Protein AF-F4H587-F1 (afdb_monomer_lite)

Structure (mmCIF, N/CA/C/O backbone):
data_AF-F4H587-F1
#
_entry.id   AF-F4H587-F1
#
loop_
_atom_site.group_PDB
_atom_site.id
_atom_site.type_symbol
_atom_site.label_atom_id
_atom_site.label_alt_id
_atom_site.label_comp_id
_atom_site.label_asym_id
_atom_site.label_entity_id
_atom_site.label_seq_id
_atom_site.pdbx_PDB_ins_code
_atom_site.Cartn_x
_atom_site.Cartn_y
_atom_site.Cartn_z
_atom_site.occupancy
_atom_site.B_iso_or_equiv
_atom_site.auth_seq_id
_atom_site.auth_comp_id
_atom_site.auth_asym_id
_atom_site.auth_atom_id
_atom_site.pdbx_PDB_model_num
ATOM 1 N N . MET A 1 1 ? -16.616 -13.654 -1.691 1.00 42.59 1 MET A N 1
ATOM 2 C CA . MET A 1 1 ? -16.900 -14.836 -0.842 1.00 42.59 1 MET A CA 1
ATOM 3 C C . MET A 1 1 ? -16.677 -14.409 0.599 1.00 42.59 1 MET A C 1
ATOM 5 O O . MET A 1 1 ? -15.611 -13.871 0.856 1.00 42.59 1 MET A O 1
ATOM 9 N N . ASN A 1 2 ? -17.643 -14.582 1.509 1.00 46.12 2 ASN A N 1
ATOM 10 C CA . ASN A 1 2 ? -17.369 -14.341 2.932 1.00 46.12 2 ASN A CA 1
ATOM 11 C C . ASN A 1 2 ? -16.302 -15.344 3.389 1.00 46.12 2 ASN A C 1
ATOM 13 O O . ASN A 1 2 ? -16.486 -16.541 3.136 1.00 46.12 2 ASN A O 1
ATOM 17 N N . PRO A 1 3 ? -15.197 -14.903 4.011 1.00 62.31 3 PRO A N 1
ATOM 18 C CA . PRO A 1 3 ? -14.202 -15.834 4.508 1.00 62.31 3 PRO A CA 1
ATOM 19 C C . PRO A 1 3 ? -14.857 -16.734 5.562 1.00 62.31 3 PRO A C 1
ATOM 21 O O . PRO A 1 3 ? -15.518 -16.266 6.486 1.00 62.31 3 PRO A O 1
ATOM 24 N N . LEU A 1 4 ? -14.690 -18.051 5.409 1.00 78.56 4 LEU A N 1
ATOM 25 C CA . LEU A 1 4 ? -15.155 -19.045 6.387 1.00 78.56 4 LEU A CA 1
ATOM 26 C C . LEU A 1 4 ? -14.469 -18.864 7.757 1.00 78.56 4 LEU A C 1
ATOM 28 O O . LEU A 1 4 ? -14.958 -19.359 8.772 1.00 78.56 4 LEU A O 1
ATOM 32 N N . TRP A 1 5 ? -13.358 -18.127 7.791 1.00 89.62 5 TRP A N 1
ATOM 33 C CA . TRP A 1 5 ? -12.489 -17.920 8.943 1.00 89.62 5 TRP A CA 1
ATOM 34 C C . TRP A 1 5 ? -12.512 -16.453 9.388 1.00 89.62 5 TRP A C 1
ATOM 36 O O . TRP A 1 5 ? -12.373 -15.551 8.566 1.00 89.62 5 TRP A O 1
ATOM 46 N N . HIS A 1 6 ? -12.696 -16.218 10.685 1.00 91.88 6 HIS A N 1
ATOM 47 C CA . HIS A 1 6 ? -12.715 -14.899 11.320 1.00 91.88 6 HIS A CA 1
ATOM 48 C C . HIS A 1 6 ? -12.210 -14.992 12.768 1.00 91.88 6 HIS A C 1
ATOM 50 O O . HIS A 1 6 ? -12.066 -16.080 13.334 1.00 91.88 6 HIS A O 1
ATOM 56 N N . LEU A 1 7 ? -11.939 -13.844 13.392 1.00 92.81 7 LEU A N 1
ATOM 57 C CA . LEU A 1 7 ? -11.528 -13.809 14.796 1.00 92.81 7 LEU A CA 1
ATOM 58 C C . LEU A 1 7 ? -12.559 -14.514 15.685 1.00 92.81 7 LEU A C 1
ATOM 60 O O . LEU A 1 7 ? -13.765 -14.321 15.553 1.00 92.81 7 LEU A O 1
ATOM 64 N N . GLY A 1 8 ? -12.063 -15.353 16.591 1.00 92.62 8 GLY A N 1
ATOM 65 C CA . GLY A 1 8 ? -12.893 -16.147 17.493 1.00 92.62 8 GLY A CA 1
ATOM 66 C C . GLY A 1 8 ? -13.300 -17.522 16.962 1.00 92.62 8 GLY A C 1
ATOM 67 O O . GLY A 1 8 ? -13.706 -18.348 17.778 1.00 92.62 8 GLY A O 1
ATOM 68 N N . ASN A 1 9 ? -13.143 -17.811 15.661 1.00 94.00 9 ASN A N 1
ATOM 69 C CA . ASN A 1 9 ? -13.372 -19.156 15.110 1.00 94.00 9 ASN A CA 1
ATOM 70 C C . ASN A 1 9 ? -12.087 -19.899 14.699 1.00 94.00 9 ASN A C 1
ATOM 72 O O . ASN A 1 9 ? -12.119 -21.112 14.500 1.00 94.00 9 ASN A O 1
ATOM 76 N N . THR A 1 10 ? -10.961 -19.191 14.612 1.00 96.56 10 THR A N 1
ATOM 77 C CA . THR A 1 10 ? -9.630 -19.754 14.378 1.00 96.56 10 THR A CA 1
ATOM 78 C C . THR A 1 10 ? -8.557 -18.891 15.044 1.00 96.56 10 THR A C 1
ATOM 80 O O . THR A 1 10 ? -8.750 -17.692 15.254 1.00 96.56 10 THR A O 1
ATOM 83 N N . THR A 1 11 ? -7.419 -19.505 15.361 1.00 97.00 11 THR A N 1
ATOM 84 C CA . THR A 1 11 ? -6.176 -18.824 15.761 1.00 97.00 11 THR A CA 1
ATOM 85 C C . THR A 1 11 ? -5.073 -18.988 14.714 1.00 97.00 11 THR A C 1
ATOM 87 O O . THR A 1 11 ? -3.959 -18.514 14.914 1.00 97.00 11 THR A O 1
ATOM 90 N N . ASP A 1 12 ? -5.353 -19.682 13.607 1.00 96.56 12 ASP A N 1
ATOM 91 C CA . ASP A 1 12 ? -4.398 -19.854 12.517 1.00 96.56 12 ASP A CA 1
ATOM 92 C C . ASP A 1 12 ? -4.386 -18.605 11.628 1.00 96.56 12 ASP A C 1
ATOM 94 O O . ASP A 1 12 ? -5.312 -18.346 10.854 1.00 96.56 12 ASP A O 1
ATOM 98 N N . VAL A 1 13 ? -3.302 -17.837 11.728 1.00 96.81 13 VAL A N 1
ATOM 99 C CA . VAL A 1 13 ? -3.088 -16.602 10.963 1.00 96.81 13 VAL A CA 1
ATOM 100 C C . VAL A 1 13 ? -3.082 -16.832 9.453 1.00 96.81 13 VAL A C 1
ATOM 102 O O . VAL A 1 13 ? -3.475 -15.938 8.707 1.00 96.81 13 VAL A O 1
ATOM 105 N N . ARG A 1 14 ? -2.710 -18.032 8.989 1.00 93.81 14 ARG A N 1
ATOM 106 C CA . ARG A 1 14 ? -2.701 -18.382 7.560 1.00 93.81 14 ARG A CA 1
ATOM 107 C C . ARG A 1 14 ? -4.100 -18.675 7.026 1.00 93.81 14 ARG A C 1
ATOM 109 O O . ARG A 1 14 ? -4.315 -18.594 5.822 1.00 93.81 14 ARG A O 1
ATOM 116 N N . LEU A 1 15 ? -5.058 -18.992 7.899 1.00 94.69 15 LEU A N 1
ATOM 117 C CA . LEU A 1 15 ? -6.472 -19.072 7.525 1.00 94.69 15 LEU A CA 1
ATOM 118 C C . LEU A 1 15 ? -7.125 -17.685 7.471 1.00 94.69 15 LEU A C 1
ATOM 120 O O . LEU A 1 15 ? -8.047 -17.483 6.682 1.00 94.69 15 LEU A O 1
ATOM 124 N N . LEU A 1 16 ? -6.645 -16.737 8.285 1.00 93.31 16 LEU A N 1
ATOM 125 C CA . LEU A 1 16 ? -7.128 -15.351 8.313 1.00 93.31 16 LEU A CA 1
ATOM 126 C C . LEU A 1 16 ? -6.555 -14.496 7.170 1.00 93.31 16 LEU A C 1
ATOM 128 O O . LEU A 1 16 ? -7.276 -13.665 6.616 1.00 93.31 16 LEU A O 1
ATOM 132 N N . ILE A 1 17 ? -5.281 -14.715 6.824 1.00 95.00 17 ILE A N 1
ATOM 133 C CA . ILE A 1 17 ? -4.558 -14.098 5.703 1.00 95.00 17 ILE A CA 1
ATOM 134 C C . ILE A 1 17 ? -3.921 -15.224 4.867 1.00 95.00 17 ILE A C 1
ATOM 136 O O . ILE A 1 17 ? -2.787 -15.642 5.145 1.00 95.00 17 ILE A O 1
ATOM 140 N N . PRO A 1 18 ? -4.645 -15.754 3.864 1.00 92.94 18 PRO A N 1
ATOM 141 C CA . PRO A 1 18 ? -4.151 -16.834 3.017 1.00 92.94 18 PRO A CA 1
ATOM 142 C C . PRO A 1 18 ? -2.891 -16.446 2.242 1.00 92.94 18 PRO A C 1
ATOM 144 O O . PRO A 1 18 ? -2.810 -15.357 1.683 1.00 92.94 18 PRO A O 1
ATOM 147 N N . GLY A 1 19 ? -1.925 -17.363 2.179 1.00 91.06 19 GLY A N 1
ATOM 148 C CA . GLY A 1 19 ? -0.694 -17.191 1.406 1.00 91.06 19 GLY A CA 1
ATOM 149 C C . GLY A 1 19 ? 0.520 -17.854 2.055 1.00 91.06 19 GLY A C 1
ATOM 150 O O . GLY A 1 19 ? 0.505 -18.193 3.242 1.00 91.06 19 GLY A O 1
ATOM 151 N N . LYS A 1 20 ? 1.576 -18.042 1.258 1.00 95.00 20 LYS A N 1
ATOM 152 C CA . LYS A 1 20 ? 2.877 -18.575 1.691 1.00 95.00 20 LYS A CA 1
ATOM 153 C C . LYS A 1 20 ? 3.987 -17.627 1.229 1.00 95.00 20 LYS A C 1
ATOM 155 O O . LYS A 1 20 ? 4.480 -17.803 0.115 1.00 95.00 20 LYS A O 1
ATOM 160 N N . PRO A 1 21 ? 4.356 -16.619 2.040 1.00 94.69 21 PRO A N 1
ATOM 161 C CA . PRO A 1 21 ? 5.431 -15.685 1.705 1.00 94.69 21 PRO A CA 1
ATOM 162 C C . PRO A 1 21 ? 6.726 -16.378 1.271 1.00 94.69 21 PRO A C 1
ATOM 164 O O . PRO A 1 21 ? 7.395 -15.916 0.359 1.00 94.69 21 PRO A O 1
ATOM 167 N N . GLU A 1 22 ? 7.066 -17.499 1.905 1.00 94.44 22 GLU A N 1
ATOM 168 C CA . GLU A 1 22 ? 8.229 -18.316 1.567 1.00 94.44 22 GLU A CA 1
ATOM 169 C C . GLU A 1 22 ? 8.195 -18.829 0.122 1.00 94.44 22 GLU A C 1
ATOM 171 O O . GLU A 1 22 ? 9.164 -18.642 -0.596 1.00 94.44 22 GLU A O 1
ATOM 176 N N . ALA A 1 23 ? 7.058 -19.353 -0.341 1.00 89.62 23 ALA A N 1
ATOM 177 C CA . ALA A 1 23 ? 6.940 -19.888 -1.695 1.00 89.62 23 ALA A CA 1
ATOM 178 C C . ALA A 1 23 ? 7.080 -18.788 -2.758 1.00 89.62 23 ALA A C 1
ATOM 180 O O . ALA A 1 23 ? 7.721 -18.995 -3.776 1.00 89.62 23 ALA A O 1
ATOM 181 N N . LEU A 1 24 ? 6.535 -17.596 -2.493 1.00 85.12 24 LEU A N 1
ATOM 182 C CA . LEU A 1 24 ? 6.682 -16.450 -3.396 1.00 85.12 24 LEU A CA 1
ATOM 183 C C . LEU A 1 24 ? 8.133 -15.959 -3.483 1.00 85.12 24 LEU A C 1
ATOM 185 O O . LEU A 1 24 ? 8.557 -15.488 -4.534 1.00 85.12 24 LEU A O 1
ATOM 189 N N . ARG A 1 25 ? 8.889 -16.044 -2.381 1.00 93.19 25 ARG A N 1
ATOM 190 C CA . ARG A 1 25 ? 10.320 -15.712 -2.384 1.00 93.19 25 ARG A CA 1
ATOM 191 C C . ARG A 1 25 ? 11.133 -16.771 -3.120 1.00 93.19 25 ARG A C 1
ATOM 193 O O . ARG A 1 25 ? 11.995 -16.389 -3.898 1.00 93.19 25 ARG A O 1
ATOM 200 N N . ASP A 1 26 ? 10.815 -18.050 -2.931 1.00 86.44 26 ASP A N 1
ATOM 201 C CA . ASP A 1 26 ? 11.443 -19.144 -3.679 1.00 86.44 26 ASP A CA 1
ATOM 202 C C . ASP A 1 26 ? 11.216 -18.961 -5.196 1.00 86.44 26 ASP A C 1
ATOM 204 O O . ASP A 1 26 ? 12.170 -18.991 -5.973 1.00 86.44 26 ASP A O 1
ATOM 208 N N . ASP A 1 27 ? 9.980 -18.655 -5.615 1.00 83.50 27 ASP A N 1
ATOM 209 C CA . ASP A 1 27 ? 9.649 -18.368 -7.019 1.00 83.50 27 ASP A CA 1
ATOM 210 C C . ASP A 1 27 ? 10.411 -17.134 -7.555 1.00 83.50 27 ASP A C 1
ATOM 212 O O . ASP A 1 27 ? 10.866 -17.114 -8.703 1.00 83.50 27 ASP A O 1
ATOM 216 N N . ALA A 1 28 ? 10.575 -16.093 -6.731 1.00 87.44 28 ALA A N 1
ATOM 217 C CA . ALA A 1 28 ? 11.354 -14.907 -7.087 1.00 87.44 28 ALA A CA 1
ATOM 218 C C . ALA A 1 28 ? 12.853 -15.211 -7.254 1.00 87.44 28 ALA A C 1
ATOM 220 O O . ALA A 1 28 ? 13.493 -14.705 -8.178 1.00 87.44 28 ALA A O 1
ATOM 221 N N . ASP A 1 29 ? 13.417 -16.046 -6.383 1.00 91.00 29 ASP A N 1
ATOM 222 C CA . ASP A 1 29 ? 14.818 -16.461 -6.457 1.00 91.00 29 ASP A CA 1
ATOM 223 C C . ASP A 1 29 ? 15.085 -17.301 -7.718 1.00 91.00 29 ASP A C 1
ATOM 225 O O . ASP A 1 29 ? 16.113 -17.120 -8.380 1.00 91.00 29 ASP A O 1
ATOM 229 N N . ASP A 1 30 ? 14.136 -18.154 -8.113 1.00 85.31 30 ASP A N 1
ATOM 230 C CA . ASP A 1 30 ? 14.204 -18.921 -9.360 1.00 85.31 30 ASP A CA 1
ATOM 231 C C . ASP A 1 30 ? 14.204 -18.014 -10.605 1.00 85.31 30 ASP A C 1
ATOM 233 O O . ASP A 1 30 ? 14.972 -18.248 -11.553 1.00 85.31 30 ASP A O 1
ATOM 237 N N . LEU A 1 31 ? 13.387 -16.954 -10.597 1.00 84.06 31 LEU A N 1
ATOM 238 C CA . LEU A 1 31 ? 13.343 -15.943 -11.658 1.00 84.06 31 LEU A CA 1
ATOM 239 C C . LEU A 1 31 ? 14.654 -15.159 -11.766 1.00 84.06 31 LEU A C 1
ATOM 241 O O . LEU A 1 31 ? 15.191 -15.007 -12.868 1.00 84.06 31 LEU A O 1
ATOM 245 N N . ASP A 1 32 ? 15.215 -14.716 -10.643 1.00 93.12 32 ASP A N 1
ATOM 246 C CA . ASP A 1 32 ? 16.506 -14.027 -10.636 1.00 93.12 32 ASP A CA 1
ATOM 247 C C . ASP A 1 32 ? 17.639 -14.938 -11.104 1.00 93.12 32 ASP A C 1
ATOM 249 O O . ASP A 1 32 ? 18.479 -14.533 -11.913 1.00 93.12 32 ASP A O 1
ATOM 253 N N . ALA A 1 33 ? 17.646 -16.197 -10.664 1.00 88.81 33 ALA A N 1
ATOM 254 C CA . ALA A 1 33 ? 18.617 -17.175 -11.133 1.00 88.81 33 ALA A CA 1
ATOM 255 C C . ALA A 1 33 ? 18.509 -17.383 -12.654 1.00 88.81 33 ALA A C 1
ATOM 257 O O . ALA A 1 33 ? 19.526 -17.551 -13.333 1.00 88.81 33 ALA A O 1
ATOM 258 N N . ALA A 1 34 ? 17.295 -17.355 -13.212 1.00 83.69 34 ALA A N 1
ATOM 259 C CA . ALA A 1 34 ? 17.084 -17.401 -14.654 1.00 83.69 34 ALA A CA 1
ATOM 260 C C . ALA A 1 34 ? 17.586 -16.131 -15.361 1.00 83.69 34 ALA A C 1
ATOM 262 O O . ALA A 1 34 ? 18.269 -16.248 -16.381 1.00 83.69 34 ALA A O 1
ATOM 263 N N . ALA A 1 35 ? 17.332 -14.945 -14.803 1.00 88.81 35 ALA A N 1
ATOM 264 C CA . ALA A 1 35 ? 17.837 -13.677 -15.329 1.00 88.81 35 ALA A CA 1
ATOM 265 C C . ALA A 1 35 ? 19.376 -13.639 -15.361 1.00 88.81 35 ALA A C 1
ATOM 267 O O . ALA A 1 35 ? 19.969 -13.269 -16.372 1.00 88.81 35 ALA A O 1
ATOM 268 N N . VAL A 1 36 ? 20.038 -14.108 -14.297 1.00 93.50 36 VAL A N 1
ATOM 269 C CA . VAL A 1 36 ? 21.508 -14.210 -14.230 1.00 93.50 36 VAL A CA 1
ATOM 270 C C . VAL A 1 36 ? 22.058 -15.147 -15.307 1.00 93.50 36 VAL A C 1
ATOM 272 O O . VAL A 1 36 ? 23.073 -14.838 -15.931 1.00 93.50 36 VAL A O 1
ATOM 275 N N . ARG A 1 37 ? 21.393 -16.281 -15.569 1.00 90.50 37 ARG A N 1
ATOM 276 C CA . ARG A 1 37 ? 21.800 -17.195 -16.651 1.00 90.50 37 ARG A CA 1
ATOM 277 C C . ARG A 1 37 ? 21.669 -16.543 -18.030 1.00 90.50 37 ARG A C 1
ATOM 279 O O . ARG A 1 37 ? 22.558 -16.726 -18.857 1.00 90.50 37 ARG A O 1
ATOM 286 N N . LEU A 1 38 ? 20.601 -15.784 -18.275 1.00 85.25 38 LEU A N 1
ATOM 287 C CA . LEU A 1 38 ? 20.398 -15.063 -19.539 1.00 85.25 38 LEU A CA 1
ATOM 288 C C . LEU A 1 38 ? 21.455 -13.975 -19.762 1.00 85.25 38 LEU A C 1
ATOM 290 O O . LEU A 1 38 ? 21.980 -13.845 -20.871 1.00 85.25 38 LEU A O 1
ATOM 294 N N . ASP A 1 39 ? 21.821 -13.245 -18.712 1.00 89.44 39 ASP A N 1
ATOM 295 C CA . ASP A 1 39 ? 22.909 -12.269 -18.768 1.00 89.44 39 ASP A CA 1
ATOM 296 C C . ASP A 1 39 ? 24.252 -12.938 -19.063 1.00 89.44 39 ASP A C 1
ATOM 298 O O . ASP A 1 39 ? 24.998 -12.458 -19.914 1.00 89.44 39 ASP A O 1
ATOM 302 N N . ALA A 1 40 ? 24.545 -14.071 -18.415 1.00 88.12 40 ALA A N 1
ATOM 303 C CA . ALA A 1 40 ? 25.776 -14.819 -18.654 1.00 88.12 40 ALA A CA 1
ATOM 304 C C . ALA A 1 40 ? 25.874 -15.312 -20.107 1.00 88.12 40 ALA A C 1
ATOM 306 O O . ALA A 1 40 ? 26.918 -15.152 -20.731 1.00 88.12 40 ALA A O 1
ATOM 307 N N . VAL A 1 41 ? 24.780 -15.839 -20.672 1.00 86.44 41 VAL A N 1
ATOM 308 C CA . VAL A 1 41 ? 24.711 -16.211 -22.099 1.00 86.44 41 VAL A CA 1
ATOM 309 C C . VAL A 1 41 ? 24.917 -14.987 -22.993 1.00 86.44 41 VAL A C 1
ATOM 311 O O . VAL A 1 41 ? 25.616 -15.067 -24.001 1.00 86.44 41 VAL A O 1
ATOM 314 N N . SER A 1 42 ? 24.344 -13.841 -22.620 1.00 86.81 42 SER A N 1
ATOM 315 C CA . SER A 1 42 ? 24.489 -12.599 -23.384 1.00 86.81 42 SER A CA 1
ATOM 316 C C . SER A 1 42 ? 25.925 -12.067 -23.364 1.00 86.81 42 SER A C 1
ATOM 318 O O . SER A 1 42 ? 26.415 -11.571 -24.378 1.00 86.81 42 SER A O 1
ATOM 320 N N . GLU A 1 43 ? 26.605 -12.167 -22.223 1.00 88.88 43 GLU A N 1
ATOM 321 C CA . GLU A 1 43 ? 28.012 -11.791 -22.057 1.00 88.88 43 GLU A CA 1
ATOM 322 C C . GLU A 1 43 ? 28.949 -12.734 -22.812 1.00 88.88 43 GLU A C 1
ATOM 324 O O . GLU A 1 43 ? 29.844 -12.279 -23.530 1.00 88.88 43 GLU A O 1
ATOM 329 N N . ASP A 1 44 ? 28.720 -14.041 -22.703 1.00 86.88 44 ASP A N 1
ATOM 330 C CA . ASP A 1 44 ? 29.507 -15.054 -23.405 1.00 86.88 44 ASP A CA 1
ATOM 331 C C . ASP A 1 44 ? 29.378 -14.893 -24.922 1.00 86.88 44 ASP A C 1
ATOM 333 O O . ASP A 1 44 ? 30.375 -14.794 -25.630 1.00 86.88 44 ASP A O 1
ATOM 337 N N . ALA A 1 45 ? 28.161 -14.715 -25.440 1.00 85.31 45 ALA A N 1
ATOM 338 C CA . ALA A 1 45 ? 27.964 -14.466 -26.865 1.00 85.31 45 ALA A CA 1
ATOM 339 C C . ALA A 1 45 ? 28.607 -13.142 -27.329 1.00 85.31 45 ALA A C 1
ATOM 341 O O . ALA A 1 45 ? 29.086 -13.057 -28.466 1.00 85.31 45 ALA A O 1
ATOM 342 N N . ARG A 1 46 ? 28.676 -12.123 -26.460 1.00 86.19 46 ARG A N 1
ATOM 343 C CA . ARG A 1 46 ? 29.347 -10.847 -26.754 1.00 86.19 46 ARG A CA 1
ATOM 344 C C . ARG A 1 46 ? 30.867 -10.987 -26.829 1.00 86.19 46 ARG A C 1
ATOM 346 O O . ARG A 1 46 ? 31.472 -10.423 -27.739 1.00 86.19 46 ARG A O 1
ATOM 353 N N . THR A 1 47 ? 31.467 -11.729 -25.903 1.00 87.00 47 THR A N 1
ATOM 354 C CA . THR A 1 47 ? 32.929 -11.822 -25.728 1.00 87.00 47 THR A CA 1
ATOM 355 C C . THR A 1 47 ? 33.560 -13.007 -26.467 1.00 87.00 47 THR A C 1
ATOM 357 O O . THR A 1 47 ? 34.649 -12.885 -27.025 1.00 87.00 47 THR A O 1
ATOM 360 N N . GLY A 1 48 ? 32.862 -14.139 -26.561 1.00 76.75 48 GLY A N 1
ATOM 361 C CA . GLY A 1 48 ? 33.360 -15.414 -27.090 1.00 76.75 48 GLY A CA 1
ATOM 362 C C . GLY A 1 48 ? 33.580 -15.469 -28.605 1.00 76.75 48 GLY A C 1
ATOM 363 O O . GLY A 1 48 ? 34.067 -16.470 -29.123 1.00 76.75 48 GLY A O 1
ATOM 364 N N . THR A 1 49 ? 33.254 -14.407 -29.344 1.00 63.84 49 THR A N 1
ATOM 365 C CA . THR A 1 49 ? 33.366 -14.364 -30.815 1.00 63.84 49 THR A CA 1
ATOM 366 C C . THR A 1 49 ? 34.479 -13.455 -31.333 1.00 63.84 49 THR A C 1
ATOM 368 O O . THR A 1 49 ? 34.648 -13.316 -32.547 1.00 63.84 49 THR A O 1
ATOM 371 N N . GLU A 1 50 ? 35.317 -12.899 -30.453 1.00 71.69 50 GLU A N 1
ATOM 372 C CA . GLU A 1 50 ? 36.547 -12.219 -30.863 1.00 71.69 50 GLU A CA 1
ATOM 373 C C . GLU A 1 50 ? 37.584 -13.230 -31.372 1.00 71.69 50 GLU A C 1
ATOM 375 O O . GLU A 1 50 ? 38.539 -13.589 -30.693 1.00 71.69 50 GLU A O 1
ATOM 380 N N . THR A 1 51 ? 37.405 -13.700 -32.607 1.00 77.00 51 THR A N 1
ATOM 381 C CA . THR A 1 51 ? 38.411 -14.499 -33.311 1.00 77.00 51 THR A CA 1
ATOM 382 C C . THR A 1 51 ? 39.236 -13.542 -34.176 1.00 77.00 51 THR A C 1
ATOM 384 O O . THR A 1 51 ? 38.724 -13.054 -35.188 1.00 77.00 51 THR A O 1
ATOM 387 N N . PRO A 1 52 ? 40.499 -13.221 -33.825 1.00 81.31 52 PRO A N 1
ATOM 388 C CA . PRO A 1 52 ? 41.277 -12.196 -34.533 1.00 81.31 52 PRO A CA 1
ATOM 389 C C . PRO A 1 52 ? 41.519 -12.518 -36.015 1.00 81.31 52 PRO A C 1
ATOM 391 O O . PRO A 1 52 ? 41.783 -11.623 -36.810 1.00 81.31 52 PRO A O 1
ATOM 394 N N . SER A 1 53 ? 41.419 -13.795 -36.394 1.00 87.94 53 SER A N 1
ATOM 395 C CA . SER A 1 53 ? 41.594 -14.273 -37.766 1.00 87.94 53 SER A CA 1
ATOM 396 C C . SER A 1 53 ? 40.335 -14.186 -38.634 1.00 87.94 53 SER A C 1
ATOM 398 O O . SER A 1 53 ? 40.446 -14.311 -39.853 1.00 87.94 53 SER A O 1
ATOM 400 N N . TRP A 1 54 ? 39.147 -13.970 -38.054 1.00 87.56 54 TRP A N 1
ATOM 401 C CA . TRP A 1 54 ? 37.901 -13.875 -38.816 1.00 87.56 54 TRP A CA 1
ATOM 402 C C . TRP A 1 54 ? 37.574 -12.413 -39.123 1.00 87.56 54 TRP A C 1
ATOM 404 O O . TRP A 1 54 ? 37.055 -11.708 -38.269 1.00 87.56 54 TRP A O 1
ATOM 414 N N . GLY A 1 55 ? 37.906 -11.937 -40.324 1.00 91.19 55 GLY A N 1
ATOM 415 C CA . GLY A 1 55 ? 37.639 -10.564 -40.773 1.00 91.19 55 GLY A CA 1
ATOM 416 C C . GLY A 1 55 ? 36.765 -10.484 -42.027 1.00 91.19 55 GLY A C 1
ATOM 417 O O . GLY A 1 55 ? 36.446 -11.499 -42.647 1.00 91.19 55 GLY A O 1
ATOM 418 N N . GLY A 1 56 ? 36.423 -9.258 -42.429 1.00 93.56 56 GLY A N 1
ATOM 419 C CA . GLY A 1 56 ? 35.676 -8.959 -43.655 1.00 93.56 56 GLY A CA 1
ATOM 420 C C . GLY A 1 56 ? 34.158 -8.901 -43.467 1.00 93.56 56 GLY A C 1
ATOM 421 O O . GLY A 1 56 ? 33.643 -9.059 -42.366 1.00 93.56 56 GLY A O 1
ATOM 422 N N . TRP A 1 57 ? 33.434 -8.711 -44.575 1.00 92.56 57 TRP A N 1
ATOM 423 C CA . TRP A 1 57 ? 31.994 -8.405 -44.587 1.00 92.56 57 TRP A CA 1
ATOM 424 C C . TRP A 1 57 ? 31.118 -9.380 -43.781 1.00 92.56 57 TRP A C 1
ATOM 426 O O . TRP A 1 57 ? 30.157 -8.961 -43.145 1.00 92.56 57 TRP A O 1
ATOM 436 N N . ALA A 1 58 ? 31.447 -10.676 -43.773 1.00 86.75 58 ALA A N 1
ATOM 437 C CA . ALA A 1 58 ? 30.693 -11.668 -43.007 1.00 86.75 58 ALA A CA 1
ATOM 438 C C . ALA A 1 58 ? 30.820 -11.463 -41.486 1.00 86.75 58 ALA A C 1
ATOM 440 O O . ALA A 1 58 ? 29.833 -11.636 -40.773 1.00 86.75 58 ALA A O 1
ATOM 441 N N . ARG A 1 59 ? 32.005 -11.056 -41.002 1.00 88.69 59 ARG A N 1
ATOM 442 C CA . ARG A 1 59 ? 32.224 -10.696 -39.594 1.00 88.69 59 ARG A CA 1
ATOM 443 C C . ARG A 1 59 ? 31.417 -9.448 -39.242 1.00 88.69 59 ARG A C 1
ATOM 445 O O . ARG A 1 59 ? 30.707 -9.463 -38.249 1.00 88.69 59 ARG A O 1
ATOM 452 N N . ASP A 1 60 ? 31.450 -8.423 -40.092 1.00 89.00 60 ASP A N 1
ATOM 453 C CA . ASP A 1 60 ? 30.717 -7.172 -39.852 1.00 89.00 60 ASP A CA 1
ATOM 454 C C . ASP A 1 60 ? 29.193 -7.407 -39.782 1.00 89.00 60 ASP A C 1
ATOM 456 O O . ASP A 1 60 ? 28.507 -6.865 -38.915 1.00 89.00 60 ASP A O 1
ATOM 460 N N . GLN A 1 61 ? 28.653 -8.258 -40.666 1.00 88.12 61 GLN A N 1
ATOM 461 C CA . GLN A 1 61 ? 27.238 -8.656 -40.641 1.00 88.12 61 GLN A CA 1
ATOM 462 C C . GLN A 1 61 ? 26.885 -9.486 -39.405 1.00 88.12 61 GLN A C 1
ATOM 464 O O . GLN A 1 61 ? 25.809 -9.304 -38.832 1.00 88.12 61 GLN A O 1
ATOM 469 N N . TRP A 1 62 ? 27.776 -10.390 -38.989 1.00 85.12 62 TRP A N 1
ATOM 470 C CA . TRP A 1 62 ? 27.611 -11.122 -37.738 1.00 85.12 62 TRP A CA 1
ATOM 471 C C . TRP A 1 62 ? 27.612 -10.177 -36.539 1.00 85.12 62 TRP A C 1
ATOM 473 O O . TRP A 1 62 ? 26.693 -10.246 -35.733 1.00 85.12 62 TRP A O 1
ATOM 483 N N . ASP A 1 63 ? 28.577 -9.263 -36.441 1.00 87.31 63 ASP A N 1
ATOM 484 C CA . ASP A 1 63 ? 28.679 -8.305 -35.339 1.00 87.31 63 ASP A CA 1
ATOM 485 C C . ASP A 1 63 ? 27.405 -7.449 -35.225 1.00 87.31 63 ASP A C 1
ATOM 487 O O . ASP A 1 63 ? 26.894 -7.254 -34.118 1.00 87.31 63 ASP A O 1
ATOM 491 N N . HIS A 1 64 ? 26.843 -7.022 -36.363 1.00 86.94 64 HIS A N 1
ATOM 492 C CA . HIS A 1 64 ? 25.569 -6.306 -36.416 1.00 86.94 64 HIS A CA 1
ATOM 493 C C . HIS A 1 64 ? 24.393 -7.165 -35.923 1.00 86.94 64 HIS A C 1
ATOM 495 O O . HIS A 1 64 ? 23.740 -6.794 -34.947 1.00 86.94 64 HIS A O 1
ATOM 501 N N . ARG A 1 65 ? 24.163 -8.347 -36.513 1.00 86.12 65 ARG A N 1
ATOM 502 C CA . ARG A 1 65 ? 23.052 -9.240 -36.120 1.00 86.12 65 ARG A CA 1
ATOM 503 C C . ARG A 1 65 ? 23.172 -9.740 -34.688 1.00 86.12 65 ARG A C 1
ATOM 505 O O . ARG A 1 65 ? 22.175 -9.855 -33.989 1.00 86.12 65 ARG A O 1
ATOM 512 N N . ARG A 1 66 ? 24.390 -10.026 -34.232 1.00 85.69 66 ARG A N 1
ATOM 513 C CA . ARG A 1 66 ? 24.670 -10.424 -32.853 1.00 85.69 66 ARG A CA 1
ATOM 514 C C . ARG A 1 66 ? 24.208 -9.339 -31.890 1.00 85.69 66 ARG A C 1
ATOM 516 O O . ARG A 1 66 ? 23.574 -9.668 -30.899 1.00 85.69 66 ARG A O 1
ATOM 523 N N . SER A 1 67 ? 24.487 -8.065 -32.175 1.00 83.31 67 SER A N 1
ATOM 524 C CA . SER A 1 67 ? 24.041 -6.973 -31.300 1.00 83.31 67 SER A CA 1
ATOM 525 C C . SER A 1 67 ? 22.518 -6.935 -31.149 1.00 83.31 67 SER A C 1
ATOM 527 O O . SER A 1 67 ? 22.035 -6.761 -30.036 1.00 83.31 67 SER A O 1
ATOM 529 N N . GLU A 1 68 ? 21.776 -7.201 -32.227 1.00 81.06 68 GLU A N 1
ATOM 530 C CA . GLU A 1 68 ? 20.314 -7.297 -32.213 1.00 81.06 68 GLU A CA 1
ATOM 531 C C . GLU A 1 68 ? 19.841 -8.544 -31.456 1.00 81.06 68 GLU A C 1
ATOM 533 O O . GLU A 1 68 ? 19.000 -8.441 -30.565 1.00 81.06 68 GLU A O 1
ATOM 538 N N . LEU A 1 69 ? 20.431 -9.710 -31.729 1.00 80.12 69 LEU A N 1
ATOM 539 C CA . LEU A 1 69 ? 20.098 -10.969 -31.054 1.00 80.12 69 LEU A CA 1
ATOM 540 C C . LEU A 1 69 ? 20.345 -10.908 -29.543 1.00 80.12 69 LEU A C 1
ATOM 542 O O . LEU A 1 69 ? 19.575 -11.486 -28.783 1.00 80.12 69 LEU A O 1
ATOM 546 N N . LEU A 1 70 ? 21.380 -10.186 -29.104 1.00 84.75 70 LEU A N 1
ATOM 547 C CA . LEU A 1 70 ? 21.709 -9.995 -27.690 1.00 84.75 70 LEU A CA 1
ATOM 548 C C . LEU A 1 70 ? 20.725 -9.082 -26.945 1.00 84.75 70 LEU A C 1
ATOM 550 O O . LEU A 1 70 ? 20.686 -9.122 -25.717 1.00 84.75 70 LEU A O 1
ATOM 554 N N . THR A 1 71 ? 19.911 -8.284 -27.645 1.00 81.88 71 THR A N 1
ATOM 555 C CA . THR A 1 71 ? 18.896 -7.444 -26.980 1.00 81.88 71 THR A CA 1
ATOM 556 C C . THR A 1 71 ? 17.770 -8.268 -26.361 1.00 81.88 71 THR A C 1
ATOM 558 O O . THR A 1 71 ? 17.251 -7.911 -25.303 1.00 81.88 71 THR A O 1
ATOM 561 N N . VAL A 1 72 ? 17.419 -9.394 -26.986 1.00 80.38 72 VAL A N 1
ATOM 562 C CA . VAL A 1 72 ? 16.319 -10.265 -26.558 1.00 80.38 72 VAL A CA 1
ATOM 563 C C . VAL A 1 72 ? 16.579 -10.900 -25.188 1.00 80.38 72 VAL A C 1
ATOM 565 O O . VAL A 1 72 ? 15.774 -10.661 -24.289 1.00 80.38 72 VAL A O 1
ATOM 568 N N . PRO A 1 73 ? 17.669 -11.666 -24.962 1.00 81.31 73 PRO A N 1
ATOM 569 C CA . PRO A 1 73 ? 17.921 -12.278 -23.658 1.00 81.31 73 PRO A CA 1
ATOM 570 C C . PRO A 1 73 ? 18.090 -11.235 -22.548 1.00 81.31 73 PRO A C 1
ATOM 572 O O . PRO A 1 73 ? 17.595 -11.461 -21.447 1.00 81.31 73 PRO A O 1
ATOM 575 N N . ALA A 1 74 ? 18.688 -10.075 -22.844 1.00 81.88 74 ALA A N 1
ATOM 576 C CA . ALA A 1 74 ? 18.780 -8.967 -21.895 1.00 81.88 74 ALA A CA 1
ATOM 577 C C . ALA A 1 74 ? 17.392 -8.423 -21.502 1.00 81.88 74 ALA A C 1
ATOM 579 O O . ALA A 1 74 ? 17.099 -8.270 -20.320 1.00 81.88 74 ALA A O 1
ATOM 580 N N . THR A 1 75 ? 16.502 -8.210 -22.477 1.00 80.56 75 THR A N 1
ATOM 581 C CA . THR A 1 75 ? 15.120 -7.764 -22.216 1.00 80.56 75 THR A CA 1
ATOM 582 C C . THR A 1 75 ? 14.347 -8.797 -21.391 1.00 80.56 75 THR A C 1
ATOM 584 O O . THR A 1 75 ? 13.636 -8.442 -20.454 1.00 80.56 75 THR A O 1
ATOM 587 N N . VAL A 1 76 ? 14.502 -10.090 -21.695 1.00 81.50 76 VAL A N 1
ATOM 588 C CA . VAL A 1 76 ? 13.856 -11.164 -20.922 1.00 81.50 76 VAL A CA 1
ATOM 589 C C . VAL A 1 76 ? 14.397 -11.213 -19.490 1.00 81.50 76 VAL A C 1
ATOM 591 O O . VAL A 1 76 ? 13.613 -11.359 -18.554 1.00 81.50 76 VAL A O 1
ATOM 594 N N . ALA A 1 77 ? 15.707 -11.037 -19.296 1.00 84.44 77 ALA A N 1
ATOM 595 C CA . ALA A 1 77 ? 16.309 -10.974 -17.967 1.00 84.44 77 ALA A CA 1
ATOM 596 C C . ALA A 1 77 ? 15.758 -9.800 -17.139 1.00 84.44 77 ALA A C 1
ATOM 598 O O . ALA A 1 77 ? 15.485 -9.962 -15.950 1.00 84.44 77 ALA A O 1
ATOM 599 N N . GLU A 1 78 ? 15.543 -8.632 -17.751 1.00 84.88 78 GLU A N 1
ATOM 600 C CA . GLU A 1 78 ? 14.898 -7.489 -17.089 1.00 84.88 78 GLU A CA 1
ATOM 601 C C . GLU A 1 78 ? 13.445 -7.783 -16.691 1.00 84.88 78 GLU A C 1
ATOM 603 O O . GLU A 1 78 ? 13.041 -7.454 -15.575 1.00 84.88 78 GLU A O 1
ATOM 608 N N . ILE A 1 79 ? 12.675 -8.448 -17.560 1.00 81.06 79 ILE A N 1
ATOM 609 C CA . ILE A 1 79 ? 11.300 -8.869 -17.250 1.00 81.06 79 ILE A CA 1
ATOM 610 C C . ILE A 1 79 ? 11.285 -9.839 -16.061 1.00 81.06 79 ILE A C 1
ATOM 612 O O . ILE A 1 79 ? 10.471 -9.676 -15.152 1.00 81.06 79 ILE A O 1
ATOM 616 N N . TYR A 1 80 ? 12.191 -10.822 -16.036 1.00 84.31 80 TYR A N 1
ATOM 617 C CA . TYR A 1 80 ? 12.291 -11.784 -14.934 1.00 84.31 80 TYR A CA 1
ATOM 618 C C . TYR A 1 80 ? 12.607 -11.121 -13.600 1.00 84.31 80 TYR A C 1
ATOM 620 O O . TYR A 1 80 ? 11.940 -11.431 -12.619 1.00 84.31 80 TYR A O 1
ATOM 628 N N . ARG A 1 81 ? 13.546 -10.170 -13.567 1.00 88.56 81 ARG A N 1
ATOM 629 C CA . ARG A 1 81 ? 13.844 -9.400 -12.348 1.00 88.56 81 ARG A CA 1
ATOM 630 C C . ARG A 1 81 ? 12.637 -8.611 -11.862 1.00 88.56 81 ARG A C 1
ATOM 632 O O . ARG A 1 81 ? 12.315 -8.653 -10.684 1.00 88.56 81 ARG A O 1
ATOM 639 N N . GLY A 1 82 ? 11.944 -7.947 -12.784 1.00 82.31 82 GLY A N 1
ATOM 640 C CA . GLY A 1 82 ? 10.737 -7.194 -12.467 1.00 82.31 82 GLY A CA 1
ATOM 641 C C . GLY A 1 82 ? 9.619 -8.047 -11.872 1.00 82.31 82 GLY A C 1
ATOM 642 O O . GLY A 1 82 ? 8.966 -7.647 -10.911 1.00 82.31 82 GLY A O 1
ATOM 643 N N . ALA A 1 83 ? 9.403 -9.241 -12.425 1.00 83.69 83 ALA A N 1
ATOM 644 C CA . ALA A 1 83 ? 8.464 -10.204 -11.861 1.00 83.69 83 ALA A CA 1
ATOM 645 C C . ALA A 1 83 ? 8.950 -10.746 -10.503 1.00 83.69 83 ALA A C 1
ATOM 647 O O . ALA A 1 83 ? 8.145 -10.889 -9.581 1.00 83.69 83 ALA A O 1
ATOM 648 N N . ALA A 1 84 ? 10.255 -11.007 -10.365 1.00 85.50 84 ALA A N 1
ATOM 649 C CA . ALA A 1 84 ? 10.860 -11.511 -9.139 1.00 85.50 84 ALA A CA 1
ATOM 650 C C . ALA A 1 84 ? 10.631 -10.561 -7.965 1.00 85.50 84 ALA A C 1
ATOM 652 O O . ALA A 1 84 ? 10.121 -10.984 -6.927 1.00 85.50 84 ALA A O 1
ATOM 653 N N . GLY A 1 85 ? 10.960 -9.277 -8.084 1.00 84.12 85 GLY A N 1
ATOM 654 C CA . GLY A 1 85 ? 10.743 -8.414 -6.935 1.00 84.12 85 GLY A CA 1
ATOM 655 C C . GLY A 1 85 ? 9.284 -7.992 -6.740 1.00 84.12 85 GLY A C 1
ATOM 656 O O . GLY A 1 85 ? 8.887 -7.823 -5.588 1.00 84.12 85 GLY A O 1
ATOM 657 N N . ALA A 1 86 ? 8.422 -8.006 -7.768 1.00 82.44 86 ALA A N 1
ATOM 658 C CA . ALA A 1 86 ? 6.975 -7.902 -7.545 1.00 82.44 86 ALA A CA 1
ATOM 659 C C . ALA A 1 86 ? 6.452 -9.050 -6.655 1.00 82.44 86 ALA A C 1
ATOM 661 O O . ALA A 1 86 ? 5.662 -8.818 -5.731 1.00 82.44 86 ALA A O 1
ATOM 662 N N . LEU A 1 87 ? 6.938 -10.281 -6.875 1.00 83.25 87 LEU A N 1
ATOM 663 C CA . LEU A 1 87 ? 6.657 -11.426 -6.002 1.00 83.25 87 LEU A CA 1
ATOM 664 C C . LEU A 1 87 ? 7.202 -11.204 -4.585 1.00 83.25 87 LEU A C 1
ATOM 666 O O . LEU A 1 87 ? 6.478 -11.458 -3.620 1.00 83.25 87 LEU A O 1
ATOM 670 N N . ARG A 1 88 ? 8.429 -10.680 -4.430 1.00 92.62 88 ARG A N 1
ATOM 671 C CA . ARG A 1 88 ? 9.000 -10.364 -3.104 1.00 92.62 88 ARG A CA 1
ATOM 672 C C . ARG A 1 88 ? 8.217 -9.276 -2.373 1.00 92.62 88 ARG A C 1
ATOM 674 O O . ARG A 1 88 ? 7.904 -9.452 -1.199 1.00 92.62 88 ARG A O 1
ATOM 681 N N . GLY A 1 89 ? 7.826 -8.204 -3.057 1.00 81.81 89 GLY A N 1
ATOM 682 C CA . GLY A 1 89 ? 7.012 -7.128 -2.491 1.00 81.81 89 GLY A CA 1
ATOM 683 C C . GLY A 1 89 ? 5.649 -7.629 -2.002 1.00 81.81 89 GLY A C 1
ATOM 684 O O . GLY A 1 89 ? 5.197 -7.267 -0.908 1.00 81.81 89 GLY A O 1
ATOM 685 N N . HIS A 1 90 ? 5.013 -8.531 -2.757 1.00 91.00 90 HIS A N 1
ATOM 686 C CA . HIS A 1 90 ? 3.793 -9.195 -2.297 1.00 91.00 90 HIS A CA 1
ATOM 687 C C . HIS A 1 90 ? 4.058 -10.152 -1.123 1.00 91.00 90 HIS A C 1
ATOM 689 O O . HIS A 1 90 ? 3.303 -10.151 -0.148 1.00 91.00 90 HIS A O 1
ATOM 695 N N . ALA A 1 91 ? 5.150 -10.922 -1.160 1.00 89.38 91 ALA A N 1
ATOM 696 C CA . ALA A 1 91 ? 5.551 -11.811 -0.070 1.00 89.38 91 ALA A CA 1
ATOM 697 C C . ALA A 1 91 ? 5.778 -11.051 1.246 1.00 89.38 91 ALA A C 1
ATOM 699 O O . ALA A 1 91 ? 5.313 -11.486 2.303 1.00 89.38 91 ALA A O 1
ATOM 700 N N . ASP A 1 92 ? 6.442 -9.898 1.191 1.00 86.62 92 ASP A N 1
ATOM 701 C CA . ASP A 1 92 ? 6.673 -9.027 2.344 1.00 86.62 92 ASP A CA 1
ATOM 702 C C . ASP A 1 92 ? 5.361 -8.444 2.875 1.00 86.62 92 ASP A C 1
ATOM 704 O O . ASP A 1 92 ? 5.128 -8.444 4.088 1.00 86.62 92 ASP A O 1
ATOM 708 N N . THR A 1 93 ? 4.457 -8.045 1.978 1.00 85.44 93 THR A N 1
ATOM 709 C CA . THR A 1 93 ? 3.114 -7.579 2.347 1.00 85.44 93 THR A CA 1
ATOM 710 C C . THR A 1 93 ? 2.301 -8.677 3.036 1.00 85.44 93 THR A C 1
ATOM 712 O O . THR A 1 93 ? 1.668 -8.422 4.063 1.00 85.44 93 THR A O 1
ATOM 715 N N . LEU A 1 94 ? 2.343 -9.914 2.529 1.00 91.50 94 LEU A N 1
ATOM 716 C CA . LEU A 1 94 ? 1.685 -11.061 3.159 1.00 91.50 94 LEU A CA 1
ATOM 717 C C . LEU A 1 94 ? 2.287 -11.384 4.527 1.00 91.50 94 LEU A C 1
ATOM 719 O O . LEU A 1 94 ? 1.539 -11.609 5.476 1.00 91.50 94 LEU A O 1
ATOM 723 N N . ALA A 1 95 ? 3.616 -11.378 4.652 1.00 91.19 95 ALA A N 1
ATOM 724 C CA . ALA A 1 95 ? 4.290 -11.620 5.925 1.00 91.19 95 ALA A CA 1
ATOM 725 C C . ALA A 1 95 ? 3.916 -10.554 6.971 1.00 91.19 95 ALA A C 1
ATOM 727 O O . ALA A 1 95 ? 3.584 -10.890 8.111 1.00 91.19 95 ALA A O 1
ATOM 728 N N . TRP A 1 96 ? 3.891 -9.277 6.572 1.00 92.31 96 TRP A N 1
ATOM 729 C CA . TRP A 1 96 ? 3.418 -8.173 7.409 1.00 92.31 96 TRP A CA 1
ATOM 730 C C . TRP A 1 96 ? 1.949 -8.354 7.822 1.00 92.31 96 TRP A C 1
ATOM 732 O O . TRP A 1 96 ? 1.614 -8.234 9.003 1.00 92.31 96 TRP A O 1
ATOM 742 N N . ALA A 1 97 ? 1.070 -8.693 6.875 1.00 85.81 97 ALA A N 1
ATOM 743 C CA . ALA A 1 97 ? -0.352 -8.881 7.140 1.00 85.81 97 ALA A CA 1
ATOM 744 C C . ALA A 1 97 ? -0.605 -10.075 8.076 1.00 85.81 97 ALA A C 1
ATOM 746 O O . ALA A 1 97 ? -1.435 -9.979 8.978 1.00 85.81 97 ALA A O 1
ATOM 747 N N . GLN A 1 98 ? 0.143 -11.171 7.920 1.00 95.38 98 GLN A N 1
ATOM 748 C CA . GLN A 1 98 ? 0.086 -12.337 8.8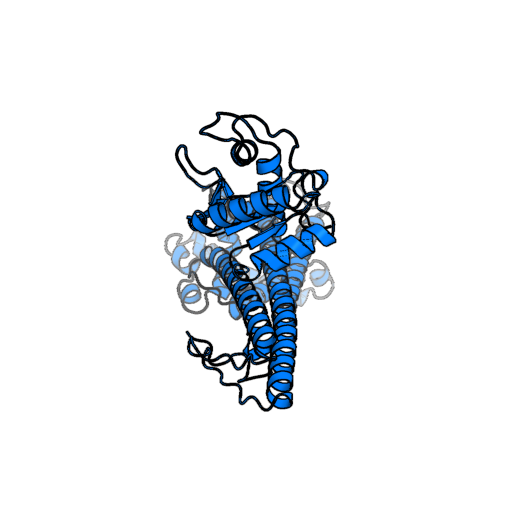08 1.00 95.38 98 GLN A CA 1
ATOM 749 C C . GLN A 1 98 ? 0.573 -12.008 10.229 1.00 95.38 98 GLN A C 1
ATOM 751 O O . GLN A 1 98 ? -0.039 -12.456 11.200 1.00 95.38 98 GLN A O 1
ATOM 756 N N . ALA A 1 99 ? 1.608 -11.174 10.378 1.00 88.75 99 ALA A N 1
ATOM 757 C CA . ALA A 1 99 ? 2.040 -10.675 11.687 1.00 88.75 99 ALA A CA 1
ATOM 758 C C . ALA A 1 99 ? 0.981 -9.762 12.343 1.00 88.75 99 ALA A C 1
ATOM 760 O O . ALA A 1 99 ? 0.709 -9.867 13.542 1.00 88.75 99 ALA A O 1
ATOM 761 N N . GLY A 1 100 ? 0.326 -8.902 11.557 1.00 85.62 100 GLY A N 1
ATOM 762 C CA . GLY A 1 100 ? -0.799 -8.091 12.029 1.00 85.62 100 GLY A CA 1
ATOM 763 C C . GLY A 1 100 ? -2.013 -8.936 12.431 1.00 85.62 100 GLY A C 1
ATOM 764 O O . GLY A 1 100 ? -2.625 -8.683 13.468 1.00 85.62 100 GLY A O 1
ATOM 765 N N . ALA A 1 101 ? -2.312 -10.004 11.688 1.00 93.81 101 ALA A N 1
ATOM 766 C CA . ALA A 1 101 ? -3.347 -10.967 12.054 1.00 93.81 101 ALA A CA 1
ATOM 767 C C . ALA A 1 101 ? -3.026 -11.701 13.368 1.00 93.81 101 ALA A C 1
ATOM 769 O O . ALA A 1 101 ? -3.934 -11.910 14.169 1.00 93.81 101 ALA A O 1
ATOM 770 N N . ALA A 1 102 ? -1.756 -12.029 13.639 1.00 94.75 102 ALA A N 1
ATOM 771 C CA . ALA A 1 102 ? -1.344 -12.569 14.940 1.00 94.75 102 ALA A CA 1
ATOM 772 C C . ALA A 1 102 ? -1.660 -11.584 16.079 1.00 94.75 102 ALA A C 1
ATOM 774 O O . ALA A 1 102 ? -2.276 -11.956 17.075 1.00 94.75 102 ALA A O 1
ATOM 775 N N . THR A 1 103 ? -1.347 -10.299 15.877 1.00 87.44 103 THR A N 1
ATOM 776 C CA . THR A 1 103 ? -1.678 -9.234 16.841 1.00 87.44 103 THR A CA 1
ATOM 777 C C . THR A 1 103 ? -3.191 -9.117 17.054 1.00 87.44 103 THR A C 1
ATOM 779 O O . THR A 1 103 ? -3.654 -8.953 18.183 1.00 87.44 103 THR A O 1
ATOM 782 N N . ALA A 1 104 ? -3.986 -9.232 15.987 1.00 89.56 104 ALA A N 1
ATOM 783 C CA . ALA A 1 104 ? -5.442 -9.245 16.085 1.00 89.56 104 ALA A CA 1
ATOM 784 C C . ALA A 1 104 ? -5.957 -10.456 16.887 1.00 89.56 104 ALA A C 1
ATOM 786 O O . ALA A 1 104 ? -6.842 -10.300 17.726 1.00 89.56 104 ALA A O 1
ATOM 787 N N . VAL A 1 105 ? -5.387 -11.648 16.685 1.00 96.88 105 VAL A N 1
ATOM 788 C CA . VAL A 1 105 ? -5.719 -12.847 17.475 1.00 96.88 105 VAL A CA 1
ATOM 789 C C . VAL A 1 105 ? -5.417 -12.628 18.960 1.00 96.88 105 VAL A C 1
ATOM 791 O O . VAL A 1 105 ? -6.274 -12.923 19.795 1.00 96.88 105 VAL A O 1
ATOM 794 N N . ASP A 1 106 ? -4.264 -12.044 19.293 1.00 92.94 106 ASP A N 1
ATOM 795 C CA . ASP A 1 106 ? -3.877 -11.754 20.680 1.00 92.94 106 ASP A CA 1
ATOM 796 C C . ASP A 1 106 ? -4.810 -10.728 21.338 1.00 92.94 106 ASP A C 1
ATOM 798 O O . ASP A 1 106 ? -5.300 -10.944 22.451 1.00 92.94 106 ASP A O 1
ATOM 802 N N . LEU A 1 107 ? -5.124 -9.632 20.637 1.00 87.31 107 LEU A N 1
ATOM 803 C CA . LEU A 1 107 ? -6.086 -8.625 21.100 1.00 87.31 107 LEU A CA 1
ATOM 804 C C . LEU A 1 107 ? -7.475 -9.232 21.314 1.00 87.31 107 LEU A C 1
ATOM 806 O O . LEU A 1 107 ? -8.146 -8.933 22.306 1.00 87.31 107 LEU A O 1
ATOM 810 N N . TRP A 1 108 ? -7.906 -10.106 20.404 1.00 94.94 108 TRP A N 1
ATOM 811 C CA . TRP A 1 108 ? -9.184 -10.792 20.520 1.00 94.94 108 TRP A CA 1
ATOM 812 C C . TRP A 1 108 ? -9.214 -11.708 21.744 1.00 94.94 108 TRP A C 1
ATOM 814 O O . TRP A 1 108 ? -10.150 -11.626 22.544 1.00 94.94 108 TRP A O 1
ATOM 824 N N . ALA A 1 109 ? -8.184 -12.540 21.921 1.00 95.81 109 ALA A N 1
ATOM 825 C CA . ALA A 1 109 ? -8.043 -13.426 23.072 1.00 95.81 109 ALA A CA 1
ATOM 826 C C . ALA A 1 109 ? -8.030 -12.634 24.389 1.00 95.81 109 ALA A C 1
ATOM 828 O O . ALA A 1 109 ? -8.779 -12.963 25.311 1.00 95.81 109 ALA A O 1
ATOM 829 N N . HIS A 1 110 ? -7.285 -11.524 24.441 1.00 93.56 110 HIS A N 1
ATOM 830 C CA . HIS A 1 110 ? -7.271 -10.634 25.599 1.00 93.56 110 HIS A CA 1
ATOM 831 C C . HIS A 1 110 ? -8.663 -10.062 25.899 1.00 93.56 110 HIS A C 1
ATOM 833 O O . HIS A 1 110 ? -9.110 -10.059 27.047 1.00 93.56 110 HIS A O 1
ATOM 839 N N . GLY A 1 111 ? -9.390 -9.628 24.866 1.00 92.75 111 GLY A N 1
ATOM 840 C CA . GLY A 1 111 ? -10.771 -9.179 25.005 1.00 92.75 111 GLY A CA 1
ATOM 841 C C . GLY A 1 111 ? -11.694 -10.270 25.554 1.00 92.75 111 GLY A C 1
ATOM 842 O O . GLY A 1 111 ? -12.475 -10.011 26.465 1.00 92.75 111 GLY A O 1
ATOM 843 N N . VAL A 1 112 ? -11.587 -11.503 25.054 1.00 94.12 112 VAL A N 1
ATOM 844 C CA . VAL A 1 112 ? -12.354 -12.659 25.551 1.00 94.12 112 VAL A CA 1
ATOM 845 C C . VAL A 1 112 ? -12.062 -12.944 27.027 1.00 94.12 112 VAL A C 1
ATOM 847 O O . VAL A 1 112 ? -12.994 -13.153 27.810 1.00 94.12 112 VAL A O 1
ATOM 850 N N . ASP A 1 113 ? -10.793 -12.921 27.428 1.00 94.94 113 ASP A N 1
ATOM 851 C CA . ASP A 1 113 ? -10.391 -13.181 28.811 1.00 94.94 113 ASP A CA 1
ATOM 852 C C . ASP A 1 113 ? -10.886 -12.092 29.768 1.00 94.94 113 ASP A C 1
ATOM 854 O O . ASP A 1 113 ? -11.356 -12.402 30.866 1.00 94.94 113 ASP A O 1
ATOM 858 N N . ARG A 1 114 ? -10.869 -10.823 29.340 1.00 94.12 114 ARG A N 1
ATOM 859 C CA . ARG A 1 114 ? -11.413 -9.693 30.111 1.00 94.12 114 ARG A CA 1
ATOM 860 C C . ARG A 1 114 ? -12.920 -9.822 30.325 1.00 94.12 114 ARG A C 1
ATOM 862 O O . ARG A 1 114 ? -13.378 -9.631 31.452 1.00 94.12 114 ARG A O 1
ATOM 869 N N . SER A 1 115 ? -13.680 -10.193 29.293 1.00 93.00 115 SER A N 1
ATOM 870 C CA . SER A 1 115 ? -15.122 -10.458 29.425 1.00 93.00 115 SER A CA 1
ATOM 871 C C . SER A 1 115 ? -15.395 -11.618 30.377 1.00 93.00 115 SER A C 1
ATOM 873 O O . SER A 1 115 ? -16.228 -11.504 31.277 1.00 93.00 115 SER A O 1
ATOM 875 N N . ARG A 1 116 ? -14.637 -12.716 30.233 1.00 93.25 116 ARG A N 1
ATOM 876 C CA . ARG A 1 116 ? -14.760 -13.900 31.094 1.00 93.25 116 ARG A CA 1
ATOM 877 C C . ARG A 1 116 ? -14.466 -13.563 32.557 1.00 93.25 116 ARG A C 1
ATOM 879 O O . ARG A 1 116 ? -15.226 -13.975 33.429 1.00 93.25 116 ARG A O 1
ATOM 886 N N . ALA A 1 117 ? -13.410 -12.795 32.829 1.00 93.00 117 ALA A N 1
ATOM 887 C CA . ALA A 1 117 ? -13.045 -12.364 34.180 1.00 93.00 117 ALA A CA 1
ATOM 888 C C . ALA A 1 117 ? -14.117 -11.475 34.833 1.00 93.00 117 ALA A C 1
ATOM 890 O O . ALA A 1 117 ? -14.282 -11.506 36.050 1.00 93.00 117 ALA A O 1
ATOM 891 N N . ALA A 1 118 ? -14.870 -10.719 34.032 1.00 92.88 118 ALA A N 1
ATOM 892 C CA . ALA A 1 118 ? -15.993 -9.908 34.494 1.00 92.88 118 ALA A CA 1
ATOM 893 C C . ALA A 1 118 ? -17.310 -10.694 34.645 1.00 92.88 118 ALA A C 1
ATOM 895 O O . ALA A 1 118 ? -18.328 -10.108 35.006 1.00 92.88 118 ALA A O 1
ATOM 896 N N . GLY A 1 119 ? -17.319 -12.002 34.356 1.00 91.94 119 GLY A N 1
ATOM 897 C CA . GLY A 1 119 ? -18.539 -12.814 34.360 1.00 91.94 119 GLY A CA 1
ATOM 898 C C . GLY A 1 119 ? -19.525 -12.450 33.244 1.00 91.94 119 GLY A C 1
ATOM 899 O O . GLY A 1 119 ? -20.688 -12.842 33.309 1.00 91.94 119 GLY A O 1
ATOM 900 N N . VAL A 1 120 ? -19.080 -11.709 32.225 1.00 87.12 120 VAL A N 1
ATOM 901 C CA . VAL A 1 120 ? -19.900 -11.325 31.074 1.00 87.12 120 VAL A CA 1
ATOM 902 C C . VAL A 1 120 ? -19.781 -12.419 30.017 1.00 87.12 120 VAL A C 1
ATOM 904 O O . VAL A 1 120 ? -18.698 -12.680 29.485 1.00 87.12 120 VAL A O 1
ATOM 907 N N . LEU A 1 121 ? -20.904 -13.068 29.701 1.00 80.69 121 LEU A N 1
ATOM 908 C CA . LEU A 1 121 ? -21.004 -13.919 28.518 1.00 80.69 121 LEU A CA 1
ATOM 909 C C . LEU A 1 121 ? -20.909 -13.014 27.291 1.00 80.69 121 LEU A C 1
ATOM 911 O O . LEU A 1 121 ? -21.868 -12.334 26.933 1.00 80.69 121 LEU A O 1
ATOM 915 N N . TRP A 1 122 ? -19.735 -12.974 26.669 1.00 74.56 122 TRP A N 1
ATOM 916 C CA . TRP A 1 122 ? -19.575 -12.260 25.414 1.00 74.56 122 TRP A CA 1
ATOM 917 C C . TRP A 1 122 ? -20.273 -13.049 24.303 1.00 74.56 122 TRP A C 1
ATOM 919 O O . TRP A 1 122 ? -20.182 -14.276 24.229 1.00 74.56 122 TRP A O 1
ATOM 929 N N . THR A 1 123 ? -20.982 -12.333 23.438 1.00 71.12 123 THR A N 1
ATOM 930 C CA . THR A 1 123 ? -21.547 -12.889 22.207 1.00 71.12 123 THR A CA 1
ATOM 931 C C . THR A 1 123 ? -20.806 -12.275 21.025 1.00 71.12 123 THR A C 1
ATOM 933 O O . THR A 1 123 ? -20.309 -11.153 21.122 1.00 71.12 123 THR A O 1
ATOM 936 N N . THR A 1 124 ? -20.705 -12.999 19.913 1.00 67.00 124 THR A N 1
ATOM 937 C CA . THR A 1 124 ? -20.192 -12.444 18.650 1.00 67.00 124 THR A CA 1
ATOM 938 C C . THR A 1 124 ? -21.157 -11.437 18.024 1.00 67.00 124 THR A C 1
ATOM 940 O O . THR A 1 124 ? -20.755 -10.686 17.139 1.00 67.00 124 THR A O 1
ATOM 943 N N . ALA A 1 125 ? -22.417 -11.403 18.469 1.00 61.62 125 ALA A N 1
ATOM 944 C CA . ALA A 1 125 ? -23.385 -10.429 18.001 1.00 61.62 125 ALA A CA 1
ATOM 945 C C . ALA A 1 125 ? -23.070 -9.043 18.597 1.00 61.62 125 ALA A C 1
ATOM 947 O O . ALA A 1 125 ? -22.763 -8.950 19.792 1.00 61.62 125 ALA A O 1
ATOM 948 N N . PRO A 1 126 ? -23.148 -7.964 17.797 1.00 55.91 126 PRO A N 1
ATOM 949 C CA . PRO A 1 126 ? -23.028 -6.612 18.321 1.00 55.91 126 PRO A CA 1
ATOM 950 C C . PRO A 1 126 ? -24.083 -6.395 19.418 1.00 55.91 126 PRO A C 1
ATOM 952 O O . PRO A 1 126 ? -25.209 -6.887 19.282 1.00 55.91 126 PRO A O 1
ATOM 955 N N . PRO A 1 127 ? -23.740 -5.699 20.516 1.00 55.53 127 PRO A N 1
ATOM 956 C CA . PRO A 1 127 ? -24.688 -5.456 21.593 1.00 55.53 127 PRO A CA 1
ATOM 957 C C . PRO A 1 127 ? -25.913 -4.720 21.042 1.00 55.53 127 PRO A C 1
ATOM 959 O O . PRO A 1 127 ? -25.786 -3.756 20.286 1.00 55.53 127 PRO A O 1
ATOM 962 N N . ALA A 1 128 ? -27.109 -5.179 21.415 1.00 60.91 128 ALA A N 1
ATOM 963 C CA . ALA A 1 128 ? -28.332 -4.447 21.123 1.00 60.91 128 ALA A CA 1
ATOM 964 C C . ALA A 1 128 ? -28.257 -3.076 21.813 1.00 60.91 128 ALA A C 1
ATOM 966 O O . ALA A 1 128 ? -27.911 -2.991 22.993 1.00 60.91 128 ALA A O 1
ATOM 967 N N . ALA A 1 129 ? -28.552 -2.005 21.075 1.00 51.47 129 ALA A N 1
ATOM 968 C CA . ALA A 1 129 ? -28.533 -0.649 21.606 1.00 51.47 129 ALA A CA 1
ATOM 969 C C . ALA A 1 129 ? -29.510 -0.537 22.794 1.00 51.47 129 ALA A C 1
ATOM 971 O O . ALA A 1 129 ? -30.722 -0.516 22.587 1.00 51.47 129 ALA A O 1
ATOM 972 N N . GLY A 1 130 ? -29.000 -0.494 24.031 1.00 53.19 130 GLY A N 1
ATOM 973 C CA . GLY A 1 130 ? -29.838 -0.234 25.205 1.00 53.19 130 GLY A CA 1
ATOM 974 C C . GLY A 1 130 ? -29.367 -0.767 26.558 1.00 53.19 130 GLY A C 1
ATOM 975 O O . GLY A 1 130 ? -29.805 -0.209 27.560 1.00 53.19 130 GLY A O 1
ATOM 976 N N . ASP A 1 131 ? -28.486 -1.775 26.632 1.00 52.00 131 ASP A N 1
ATOM 977 C CA . ASP A 1 131 ? -28.087 -2.354 27.929 1.00 52.00 131 ASP A CA 1
ATOM 978 C C . ASP A 1 131 ? -26.688 -1.894 28.399 1.00 52.00 131 ASP A C 1
ATOM 980 O O . ASP A 1 131 ? -25.704 -2.087 27.683 1.00 52.00 131 ASP A O 1
ATOM 984 N N . PRO A 1 132 ? -26.556 -1.315 29.611 1.00 58.81 132 PRO A N 1
ATOM 985 C CA . PRO A 1 132 ? -25.319 -0.707 30.105 1.00 58.81 132 PRO A CA 1
ATOM 986 C C . PRO A 1 132 ? -24.354 -1.703 30.767 1.00 58.81 132 PRO A C 1
ATOM 988 O O . PRO A 1 132 ? -23.494 -1.295 31.550 1.00 58.81 132 PRO A O 1
ATOM 991 N N . VAL A 1 133 ? -24.459 -3.009 30.493 1.00 57.56 133 VAL A N 1
ATOM 992 C CA . VAL A 1 133 ? -23.401 -3.943 30.906 1.00 57.56 133 VAL A CA 1
ATOM 993 C C . VAL A 1 133 ? -22.205 -3.711 29.987 1.00 57.56 133 VAL A C 1
ATOM 995 O O . VAL A 1 133 ? -22.083 -4.311 28.922 1.00 57.56 133 VAL A O 1
ATOM 998 N N . THR A 1 134 ? -21.336 -2.786 30.394 1.00 82.19 134 THR A N 1
ATOM 999 C CA . THR A 1 134 ? -20.113 -2.439 29.676 1.00 82.19 134 THR A CA 1
ATOM 1000 C C . THR A 1 134 ? -19.168 -3.632 29.712 1.00 82.19 134 THR A C 1
ATOM 1002 O O . THR A 1 134 ? -18.436 -3.827 30.679 1.00 82.19 134 THR A O 1
ATOM 1005 N N . ASP A 1 135 ? -19.202 -4.459 28.672 1.00 87.00 135 ASP A N 1
ATOM 1006 C CA . ASP A 1 135 ? -18.253 -5.547 28.500 1.00 87.00 135 ASP A CA 1
ATOM 1007 C C . ASP A 1 135 ? -16.818 -4.978 28.429 1.00 87.00 135 ASP A C 1
ATOM 1009 O O . ASP A 1 135 ? -16.457 -4.341 27.431 1.00 87.00 135 ASP A O 1
ATOM 1013 N N . PRO A 1 136 ? -15.958 -5.221 29.440 1.00 88.88 136 PRO A N 1
ATOM 1014 C CA . PRO A 1 136 ? -14.610 -4.653 29.477 1.00 88.88 136 PRO A CA 1
ATOM 1015 C C . PRO A 1 136 ? -13.680 -5.227 28.396 1.00 88.88 136 PRO A C 1
ATOM 1017 O O . PRO A 1 136 ? -12.585 -4.703 28.178 1.00 88.88 136 PRO A O 1
ATOM 1020 N N . GLY A 1 137 ? -14.083 -6.315 27.736 1.00 89.56 137 GLY A N 1
ATOM 1021 C CA . GLY A 1 137 ? -13.376 -6.927 26.617 1.00 89.56 137 GLY A CA 1
ATOM 1022 C C . GLY A 1 137 ? -13.764 -6.386 25.240 1.00 89.56 137 GLY A C 1
ATOM 1023 O O . GLY A 1 137 ? -13.021 -6.605 24.281 1.00 89.56 137 GLY A O 1
ATOM 1024 N N . ALA A 1 138 ? -14.888 -5.668 25.122 1.00 87.00 138 ALA A N 1
ATOM 1025 C CA . ALA A 1 138 ? -15.446 -5.265 23.828 1.00 87.00 138 ALA A CA 1
ATOM 1026 C C . ALA A 1 138 ? -14.502 -4.360 23.022 1.00 87.00 138 ALA A C 1
ATOM 1028 O O . ALA A 1 138 ? -14.303 -4.595 21.832 1.00 87.00 138 ALA A O 1
ATOM 1029 N N . ALA A 1 139 ? -13.856 -3.387 23.673 1.00 80.00 139 ALA A N 1
ATOM 1030 C CA . ALA A 1 139 ? -12.914 -2.480 23.014 1.00 80.00 139 ALA A CA 1
ATOM 1031 C C . ALA A 1 139 ? -11.719 -3.223 22.385 1.00 80.00 139 ALA A C 1
ATOM 1033 O O . ALA A 1 139 ? -11.330 -2.920 21.260 1.00 80.00 139 ALA A O 1
ATOM 1034 N N . HIS A 1 140 ? -11.181 -4.242 23.064 1.00 85.56 140 HIS A N 1
ATOM 1035 C CA . HIS A 1 140 ? -10.064 -5.043 22.551 1.00 85.56 140 HIS A CA 1
ATOM 1036 C C . HIS A 1 140 ? -10.477 -5.895 21.349 1.00 85.56 140 HIS A C 1
ATOM 1038 O O . HIS A 1 140 ? -9.750 -5.958 20.363 1.00 85.56 140 HIS A O 1
ATOM 1044 N N . ARG A 1 141 ? -11.666 -6.511 21.393 1.00 91.81 141 ARG A N 1
ATOM 1045 C CA . ARG A 1 141 ? -12.191 -7.292 20.260 1.00 91.81 141 ARG A CA 1
ATOM 1046 C C . ARG A 1 141 ? -12.533 -6.418 19.054 1.00 91.81 141 ARG A C 1
ATOM 1048 O O . ARG A 1 141 ? -12.308 -6.828 17.916 1.00 91.81 141 ARG A O 1
ATOM 1055 N N . HIS A 1 142 ? -13.034 -5.206 19.288 1.00 82.50 142 HIS A N 1
ATOM 1056 C CA . HIS A 1 142 ? -13.243 -4.234 18.220 1.00 82.50 142 HIS A CA 1
ATOM 1057 C C . HIS A 1 142 ? -11.910 -3.805 17.591 1.00 82.50 142 HIS A C 1
ATOM 1059 O O . HIS A 1 142 ? -11.759 -3.893 16.376 1.00 82.50 142 HIS A O 1
ATOM 1065 N N . ALA A 1 143 ? -10.911 -3.457 18.411 1.00 76.06 143 ALA A N 1
ATOM 1066 C CA . ALA A 1 143 ? -9.567 -3.136 17.931 1.00 76.06 143 ALA A CA 1
ATOM 1067 C C . ALA A 1 143 ? -8.941 -4.297 17.138 1.00 76.06 143 ALA A C 1
ATOM 1069 O O . ALA A 1 143 ? -8.381 -4.076 16.068 1.00 76.06 143 ALA A O 1
ATOM 1070 N N . ALA A 1 144 ? -9.100 -5.537 17.610 1.00 86.00 144 ALA A N 1
ATOM 1071 C CA . ALA A 1 144 ? -8.671 -6.731 16.891 1.00 86.00 144 ALA A CA 1
ATOM 1072 C C . ALA A 1 144 ? -9.307 -6.833 15.494 1.00 86.00 144 ALA A C 1
ATOM 1074 O O . ALA A 1 144 ? -8.608 -7.096 14.518 1.00 86.00 144 ALA A O 1
ATOM 1075 N N . THR A 1 145 ? -10.615 -6.577 15.394 1.00 87.31 145 THR A N 1
ATOM 1076 C CA . THR A 1 145 ? -11.351 -6.595 14.117 1.00 87.31 145 THR A CA 1
ATOM 1077 C C . THR A 1 145 ? -10.808 -5.536 13.159 1.00 87.31 145 THR A C 1
ATOM 1079 O O . THR A 1 145 ? -10.482 -5.858 12.023 1.00 87.31 145 THR A O 1
ATOM 1082 N N . LEU A 1 146 ? -10.597 -4.303 13.634 1.00 78.12 146 LEU A N 1
ATOM 1083 C CA . LEU A 1 146 ? -10.027 -3.222 12.821 1.00 78.12 146 LEU A CA 1
ATOM 1084 C C . LEU A 1 146 ? -8.618 -3.550 12.302 1.00 78.12 146 LEU A C 1
ATOM 1086 O O . LEU A 1 146 ? -8.305 -3.271 11.141 1.00 78.12 146 LEU A O 1
ATOM 1090 N N . VAL A 1 147 ? -7.767 -4.144 13.148 1.00 79.38 147 VAL A N 1
ATOM 1091 C CA . VAL A 1 147 ? -6.414 -4.570 12.755 1.00 79.38 147 VAL A CA 1
ATOM 1092 C C . VAL A 1 147 ? -6.487 -5.649 11.676 1.00 79.38 147 VAL A C 1
ATOM 1094 O O . VAL A 1 147 ? -5.834 -5.504 10.641 1.00 79.38 147 VAL A O 1
ATOM 1097 N N . LEU A 1 148 ? -7.296 -6.695 11.879 1.00 89.62 148 LEU A N 1
ATOM 1098 C CA . LEU A 1 148 ? -7.425 -7.775 10.901 1.00 89.62 148 LEU A CA 1
ATOM 1099 C C . LEU A 1 148 ? -7.980 -7.265 9.565 1.00 89.62 148 LEU A C 1
ATOM 1101 O O . LEU A 1 148 ? -7.405 -7.569 8.521 1.00 89.62 148 LEU A O 1
ATOM 1105 N N . ASP A 1 149 ? -9.037 -6.455 9.595 1.00 84.19 149 ASP A N 1
ATOM 1106 C CA . ASP A 1 149 ? -9.663 -5.895 8.397 1.00 84.19 149 ASP A CA 1
ATOM 1107 C C . ASP A 1 149 ? -8.664 -5.070 7.573 1.00 84.19 149 ASP A C 1
ATOM 1109 O O . ASP A 1 149 ? -8.628 -5.157 6.342 1.00 84.19 149 ASP A O 1
ATOM 1113 N N . ARG A 1 150 ? -7.807 -4.284 8.240 1.00 83.00 150 ARG A N 1
ATOM 1114 C CA . ARG A 1 150 ? -6.733 -3.540 7.570 1.00 83.00 150 ARG A CA 1
ATOM 1115 C C . ARG A 1 150 ? -5.727 -4.482 6.911 1.00 83.00 150 ARG A C 1
ATOM 1117 O O . ARG A 1 150 ? -5.378 -4.266 5.752 1.00 83.00 150 ARG A O 1
ATOM 1124 N N . CYS A 1 151 ? -5.266 -5.508 7.624 1.00 82.50 151 CYS A N 1
ATOM 1125 C CA . CYS A 1 151 ? -4.323 -6.489 7.084 1.00 82.50 151 CYS A CA 1
ATOM 1126 C C . CYS A 1 151 ? -4.903 -7.232 5.874 1.00 82.50 151 CYS A C 1
ATOM 1128 O O . CYS A 1 151 ? -4.212 -7.381 4.868 1.00 82.50 151 CYS A O 1
ATOM 1130 N N . GLN A 1 152 ? -6.177 -7.629 5.938 1.00 89.94 152 GLN A N 1
ATOM 1131 C CA . GLN A 1 152 ? -6.882 -8.291 4.838 1.00 89.94 152 GLN A CA 1
ATOM 1132 C C . GLN A 1 152 ? -6.987 -7.398 3.601 1.00 89.94 152 GLN A C 1
ATOM 1134 O O . GLN A 1 152 ? -6.660 -7.850 2.505 1.00 89.94 152 GLN A O 1
ATOM 1139 N N . ARG A 1 153 ? -7.382 -6.127 3.763 1.00 84.38 153 ARG A N 1
ATOM 1140 C CA . ARG A 1 153 ? -7.475 -5.183 2.636 1.00 84.38 153 ARG A CA 1
ATOM 1141 C C . ARG A 1 153 ? -6.129 -4.956 1.954 1.00 84.38 153 ARG A C 1
ATOM 1143 O O . ARG A 1 153 ? -6.058 -5.035 0.735 1.00 84.38 153 ARG A O 1
ATOM 1150 N N . VAL A 1 154 ? -5.070 -4.710 2.725 1.00 77.25 154 VAL A N 1
ATOM 1151 C CA . VAL A 1 154 ? -3.731 -4.447 2.170 1.00 77.25 154 VAL A CA 1
ATOM 1152 C C . VAL A 1 154 ? -3.170 -5.684 1.459 1.00 77.25 154 VAL A C 1
ATOM 1154 O O . VAL A 1 154 ? -2.630 -5.566 0.361 1.00 77.25 154 VAL A O 1
ATOM 1157 N N . ALA A 1 155 ? -3.340 -6.878 2.038 1.00 82.44 155 ALA A N 1
ATOM 1158 C CA . ALA A 1 155 ? -2.935 -8.126 1.393 1.00 82.44 155 ALA A CA 1
ATOM 1159 C C . ALA A 1 155 ? -3.697 -8.370 0.079 1.00 82.44 155 ALA A C 1
ATOM 1161 O O . ALA A 1 155 ? -3.078 -8.722 -0.924 1.00 82.44 155 ALA A O 1
ATOM 1162 N N . ALA A 1 156 ? -5.016 -8.138 0.068 1.00 82.00 156 ALA A N 1
ATOM 1163 C CA . ALA A 1 156 ? -5.844 -8.279 -1.128 1.00 82.00 156 ALA A CA 1
ATOM 1164 C C . ALA A 1 156 ? -5.427 -7.298 -2.234 1.00 82.00 156 ALA A C 1
ATOM 1166 O O . ALA A 1 156 ? -5.167 -7.729 -3.351 1.00 82.00 156 ALA A O 1
ATOM 1167 N N . GLN A 1 157 ? -5.264 -6.013 -1.906 1.00 77.75 157 GLN A N 1
ATOM 1168 C CA . GLN A 1 157 ? -4.819 -4.983 -2.855 1.00 77.75 157 GLN A CA 1
ATOM 1169 C C . GLN A 1 157 ? -3.447 -5.306 -3.459 1.00 77.75 157 GLN A C 1
ATOM 1171 O O . GLN A 1 157 ? -3.238 -5.151 -4.659 1.00 77.75 157 GLN A O 1
ATOM 1176 N N . SER A 1 158 ? -2.509 -5.787 -2.639 1.00 83.06 158 SER A N 1
ATOM 1177 C CA . SER A 1 158 ? -1.192 -6.207 -3.123 1.00 83.06 158 SER A CA 1
ATOM 1178 C C . SER A 1 158 ? -1.281 -7.433 -4.039 1.00 83.06 158 SER A C 1
ATOM 1180 O O . SER A 1 158 ? -0.598 -7.477 -5.059 1.00 83.06 158 SER A O 1
ATOM 1182 N N . GLY A 1 159 ? -2.147 -8.399 -3.716 1.00 79.88 159 GLY A N 1
ATOM 1183 C CA . GLY A 1 159 ? -2.385 -9.573 -4.558 1.00 79.88 159 GLY A CA 1
ATOM 1184 C C . GLY A 1 159 ? -3.028 -9.218 -5.900 1.00 79.88 159 GLY A C 1
ATOM 1185 O O . GLY A 1 159 ? -2.608 -9.735 -6.930 1.00 79.88 159 GLY A O 1
ATOM 1186 N N . GLU A 1 160 ? -3.995 -8.298 -5.909 1.00 79.31 160 GLU A N 1
ATOM 1187 C CA . GLU A 1 160 ? -4.615 -7.769 -7.131 1.00 79.31 160 GLU A CA 1
ATOM 1188 C C . GLU A 1 160 ? -3.599 -7.029 -8.010 1.00 79.31 160 GLU A C 1
ATOM 1190 O O . GLU A 1 160 ? -3.579 -7.230 -9.222 1.00 79.31 160 GLU A O 1
ATOM 1195 N N . ALA A 1 161 ? -2.714 -6.226 -7.409 1.00 74.31 161 ALA A N 1
ATOM 1196 C CA . ALA A 1 161 ? -1.650 -5.534 -8.134 1.00 74.31 161 ALA A CA 1
ATOM 1197 C C . ALA A 1 161 ? -0.642 -6.513 -8.762 1.00 74.31 161 ALA A C 1
ATOM 1199 O O . ALA A 1 161 ? -0.273 -6.351 -9.926 1.00 74.31 161 ALA A O 1
ATOM 1200 N N . LEU A 1 162 ? -0.230 -7.549 -8.020 1.00 79.62 162 LEU A N 1
ATOM 1201 C CA . LEU A 1 162 ? 0.634 -8.608 -8.545 1.00 79.62 162 LEU A CA 1
ATOM 1202 C C . LEU A 1 162 ? -0.055 -9.372 -9.683 1.00 79.62 162 LEU A C 1
ATOM 1204 O O . LEU A 1 162 ? 0.558 -9.596 -10.722 1.00 79.62 162 LEU A O 1
ATOM 1208 N N . ALA A 1 163 ? -1.326 -9.744 -9.513 1.00 79.12 163 ALA A N 1
ATOM 1209 C CA . ALA A 1 163 ? -2.094 -10.436 -10.544 1.00 79.12 163 ALA A CA 1
ATOM 1210 C C . ALA A 1 163 ? -2.212 -9.593 -11.821 1.00 79.12 163 ALA A C 1
ATOM 1212 O O . ALA A 1 163 ? -1.937 -10.102 -12.900 1.00 79.12 163 ALA A O 1
ATOM 1213 N N . ALA A 1 164 ? -2.519 -8.298 -11.702 1.00 76.31 164 ALA A N 1
ATOM 1214 C CA . ALA A 1 164 ? -2.602 -7.391 -12.845 1.00 76.31 164 ALA A CA 1
ATOM 1215 C C . ALA A 1 164 ? -1.267 -7.265 -13.597 1.00 76.31 164 ALA A C 1
ATOM 1217 O O . ALA A 1 164 ? -1.255 -7.257 -14.826 1.00 76.31 164 ALA A O 1
ATOM 1218 N N . LEU A 1 165 ? -0.141 -7.209 -12.875 1.00 77.00 165 LEU A N 1
ATOM 1219 C CA . LEU A 1 165 ? 1.189 -7.212 -13.486 1.00 77.00 165 LEU A CA 1
ATOM 1220 C C . LEU A 1 165 ? 1.456 -8.523 -14.238 1.00 77.00 165 LEU A C 1
ATOM 1222 O O . LEU A 1 165 ? 1.917 -8.497 -15.376 1.00 77.00 165 LEU A O 1
ATOM 1226 N N . LEU A 1 166 ? 1.170 -9.669 -13.614 1.00 75.06 166 LEU A N 1
ATOM 1227 C CA . LEU A 1 166 ? 1.358 -10.980 -14.241 1.00 75.06 166 LEU A CA 1
ATOM 1228 C C . LEU A 1 166 ? 0.439 -11.166 -15.455 1.00 75.06 166 LEU A C 1
ATOM 1230 O O . LEU A 1 166 ? 0.872 -11.728 -16.458 1.00 75.06 166 LEU A O 1
ATOM 1234 N N . ASP A 1 167 ? -0.786 -10.647 -15.399 1.00 75.56 167 ASP A N 1
ATOM 1235 C CA . ASP A 1 167 ? -1.720 -10.626 -16.522 1.00 75.56 167 ASP A CA 1
ATOM 1236 C C . ASP A 1 167 ? -1.216 -9.724 -17.654 1.00 75.56 167 ASP A C 1
ATOM 1238 O O . ASP A 1 167 ? -1.306 -10.112 -18.815 1.00 75.56 167 ASP A O 1
ATOM 1242 N N . GLU A 1 168 ? -0.635 -8.556 -17.356 1.00 73.31 168 GLU A N 1
ATOM 1243 C CA . GLU A 1 168 ? -0.016 -7.685 -18.368 1.00 73.31 168 GLU A CA 1
ATOM 1244 C C . GLU A 1 168 ? 1.177 -8.375 -19.044 1.00 73.31 168 GLU A C 1
ATOM 1246 O O . GLU A 1 168 ? 1.284 -8.373 -20.274 1.00 73.31 168 GLU A O 1
ATOM 1251 N N . LEU A 1 169 ? 2.034 -9.030 -18.254 1.00 69.81 169 LEU A N 1
ATOM 1252 C CA . LEU A 1 169 ? 3.137 -9.841 -18.772 1.00 69.81 169 LEU A CA 1
ATOM 1253 C C . LEU A 1 169 ? 2.621 -11.027 -19.607 1.00 69.81 169 LEU A C 1
ATOM 1255 O O . LEU A 1 169 ? 3.216 -11.359 -20.633 1.00 69.81 169 LEU A O 1
ATOM 1259 N N . SER A 1 170 ? 1.495 -11.630 -19.212 1.00 65.88 170 SER A N 1
ATOM 1260 C CA . SER A 1 170 ? 0.872 -12.757 -19.912 1.00 65.88 170 SER A CA 1
ATOM 1261 C C . SER A 1 170 ? 0.147 -12.351 -21.194 1.00 65.88 170 SER A C 1
ATOM 1263 O O . SER A 1 170 ? 0.190 -13.077 -22.182 1.00 65.88 170 SER A O 1
ATOM 1265 N N . ALA A 1 171 ? -0.503 -11.187 -21.222 1.00 66.25 171 ALA A N 1
ATOM 1266 C CA . ALA A 1 171 ? -1.245 -10.687 -22.380 1.00 66.25 171 ALA A CA 1
ATOM 1267 C C . ALA A 1 171 ? -0.334 -10.380 -23.581 1.00 66.25 171 ALA A C 1
ATOM 1269 O O . ALA A 1 171 ? -0.796 -10.352 -24.721 1.00 66.25 171 ALA A O 1
ATOM 1270 N N . GLY A 1 172 ? 0.964 -10.175 -23.335 1.00 56.56 172 GLY A N 1
ATOM 1271 C CA . GLY A 1 172 ? 1.986 -10.110 -24.379 1.00 56.56 172 GLY A CA 1
ATOM 1272 C C . GLY A 1 172 ? 2.277 -11.455 -25.058 1.00 56.56 172 GLY A C 1
ATOM 1273 O O . GLY A 1 172 ? 2.951 -11.476 -26.088 1.00 56.56 172 GLY A O 1
ATOM 1274 N N . MET A 1 173 ? 1.770 -12.567 -24.514 1.00 52.97 173 MET A N 1
ATOM 1275 C CA . MET A 1 173 ? 1.908 -13.917 -25.064 1.00 52.97 173 MET A CA 1
ATOM 1276 C C . MET A 1 173 ? 0.675 -14.274 -25.915 1.00 52.97 173 MET A C 1
ATOM 1278 O O . MET A 1 173 ? -0.440 -13.858 -25.608 1.00 52.97 173 MET A O 1
ATOM 1282 N N . PRO A 1 174 ? 0.824 -15.024 -27.019 1.00 43.69 174 PRO A N 1
ATOM 1283 C CA . PRO A 1 174 ? -0.191 -15.102 -28.074 1.00 43.69 174 PRO A CA 1
ATOM 1284 C C . PRO A 1 174 ? -1.401 -15.969 -27.723 1.00 43.69 174 PRO A C 1
ATOM 1286 O O . PRO A 1 174 ? -2.420 -15.866 -28.399 1.00 43.69 174 PRO A O 1
ATOM 1289 N N . ASP A 1 175 ? -1.302 -16.838 -26.719 1.00 53.19 175 ASP A N 1
ATOM 1290 C CA . ASP A 1 175 ? -2.428 -17.603 -26.179 1.00 53.19 175 ASP A CA 1
ATOM 1291 C C . ASP A 1 175 ? -3.055 -16.914 -24.954 1.00 53.19 175 ASP A C 1
ATOM 1293 O O . ASP A 1 175 ? -4.087 -17.365 -24.455 1.00 53.19 175 ASP A O 1
ATOM 1297 N N . GLY A 1 176 ? -2.466 -15.802 -24.497 1.00 47.44 176 GLY A N 1
ATOM 1298 C CA . GLY A 1 176 ? -2.908 -15.035 -23.338 1.00 47.44 176 GLY A CA 1
ATOM 1299 C C . GLY A 1 176 ? -2.803 -15.787 -22.011 1.00 47.44 176 GLY A C 1
ATOM 1300 O O . GLY A 1 176 ? -3.370 -15.316 -21.025 1.00 47.44 176 GLY A O 1
ATOM 1301 N N . GLN A 1 177 ? -2.121 -16.941 -21.957 1.00 43.72 177 GLN A N 1
ATOM 1302 C CA . GLN A 1 177 ? -2.038 -17.775 -20.755 1.00 43.72 177 GLN A CA 1
ATOM 1303 C C . GLN A 1 177 ? -0.593 -18.069 -20.339 1.00 43.72 177 GLN A C 1
ATOM 1305 O O . GLN A 1 177 ? 0.194 -18.671 -21.064 1.00 43.72 177 GLN A O 1
ATOM 1310 N N . LEU A 1 178 ? -0.268 -17.734 -19.089 1.00 47.47 178 LEU A N 1
ATOM 1311 C CA . LEU A 1 178 ? 0.968 -18.142 -18.427 1.00 47.47 178 LEU A CA 1
ATOM 1312 C C . LEU A 1 178 ? 0.921 -19.628 -18.048 1.00 47.47 178 LEU A C 1
ATOM 1314 O O . LEU A 1 178 ? 0.527 -20.012 -16.948 1.00 47.47 178 LEU A O 1
ATOM 1318 N N . HIS A 1 179 ? 1.396 -20.491 -18.944 1.00 55.31 179 HIS A N 1
ATOM 1319 C CA . HIS A 1 179 ? 1.726 -21.876 -18.608 1.00 55.31 179 HIS A CA 1
ATOM 1320 C C . HIS A 1 179 ? 3.086 -21.936 -17.904 1.00 55.31 179 HIS A C 1
ATOM 1322 O O . HIS A 1 179 ? 4.050 -22.439 -18.473 1.00 55.31 179 HIS A O 1
ATOM 1328 N N . GLY A 1 180 ? 3.189 -21.403 -16.679 1.00 43.75 180 GLY A N 1
ATOM 1329 C CA . GLY A 1 180 ? 4.466 -21.196 -15.975 1.00 43.75 180 GLY A CA 1
ATOM 1330 C C . GLY A 1 180 ? 5.403 -22.411 -16.007 1.00 43.75 180 GLY A C 1
ATOM 1331 O O . GLY A 1 180 ? 6.552 -22.306 -16.419 1.00 43.75 180 GLY A O 1
ATOM 1332 N N . ASN A 1 181 ? 4.898 -23.607 -15.708 1.00 42.38 181 ASN A N 1
ATOM 1333 C CA . ASN A 1 181 ? 5.683 -24.844 -15.771 1.00 42.38 181 ASN A CA 1
ATOM 1334 C C . ASN A 1 181 ? 6.185 -25.203 -17.186 1.00 42.38 181 ASN A C 1
ATOM 1336 O O . ASN A 1 181 ? 7.288 -25.726 -17.321 1.00 42.38 181 ASN A O 1
ATOM 1340 N N . GLN A 1 182 ? 5.414 -24.929 -18.238 1.00 49.38 182 GLN A N 1
ATOM 1341 C CA . GLN A 1 182 ? 5.808 -25.183 -19.630 1.00 49.38 182 GLN A CA 1
ATOM 1342 C C . GLN A 1 182 ? 6.696 -24.072 -20.193 1.00 49.38 182 GLN A C 1
ATOM 1344 O O . GLN A 1 182 ? 7.595 -24.352 -20.981 1.00 49.38 182 GLN A O 1
ATOM 1349 N N . PHE A 1 183 ? 6.476 -22.831 -19.765 1.00 48.72 183 PHE A N 1
ATOM 1350 C CA . PHE A 1 183 ? 7.304 -21.679 -20.087 1.00 48.72 183 PHE A CA 1
ATOM 1351 C C . PHE A 1 183 ? 8.707 -21.851 -19.499 1.00 48.72 183 PHE A C 1
ATOM 1353 O O . PHE A 1 183 ? 9.683 -21.843 -20.245 1.00 48.72 183 PHE A O 1
ATOM 1360 N N . PHE A 1 184 ? 8.826 -22.133 -18.197 1.00 46.78 184 PHE A N 1
ATOM 1361 C CA . PHE A 1 184 ? 10.125 -22.371 -17.562 1.00 46.78 184 PHE A CA 1
ATOM 1362 C C . PHE A 1 184 ? 10.800 -23.648 -18.071 1.00 46.78 184 PHE A C 1
ATOM 1364 O O . PHE A 1 184 ? 12.009 -23.637 -18.296 1.00 46.78 184 PHE A O 1
ATOM 1371 N N . ALA A 1 185 ? 10.050 -24.724 -18.343 1.00 49.78 185 ALA A N 1
ATOM 1372 C CA . ALA A 1 185 ? 10.608 -25.918 -18.983 1.00 49.78 185 ALA A CA 1
ATOM 1373 C C . ALA A 1 185 ? 11.078 -25.647 -20.424 1.00 49.78 185 ALA A C 1
ATOM 1375 O O . ALA A 1 185 ? 12.111 -26.173 -20.835 1.00 49.78 185 ALA A O 1
ATOM 1376 N N . GLY A 1 186 ? 10.358 -24.816 -21.181 1.00 47.03 186 GLY A N 1
ATOM 1377 C CA . GLY A 1 186 ? 10.710 -24.408 -22.541 1.00 47.03 186 GLY A CA 1
ATOM 1378 C C . GLY A 1 186 ? 11.948 -23.516 -22.582 1.00 47.03 186 GLY A C 1
ATOM 1379 O O . GLY A 1 186 ? 12.861 -23.783 -23.358 1.00 47.03 186 GLY A O 1
ATOM 1380 N N . VAL A 1 187 ? 12.032 -22.521 -21.697 1.00 44.03 187 VAL A N 1
ATOM 1381 C CA . VAL A 1 187 ? 13.194 -21.629 -21.553 1.00 44.03 187 VAL A CA 1
ATOM 1382 C C . VAL A 1 187 ? 14.414 -22.391 -21.037 1.00 44.03 187 VAL A C 1
ATOM 1384 O O . VAL A 1 187 ? 15.510 -22.208 -21.562 1.00 44.03 187 VAL A O 1
ATOM 1387 N N . ALA A 1 188 ? 14.245 -23.301 -20.072 1.00 42.28 188 ALA A N 1
ATOM 1388 C CA . ALA A 1 188 ? 15.329 -24.159 -19.596 1.00 42.28 188 ALA A CA 1
ATOM 1389 C C . ALA A 1 188 ? 15.816 -25.130 -20.684 1.00 42.28 188 ALA A C 1
ATOM 1391 O O . ALA A 1 188 ? 17.022 -25.293 -20.858 1.00 42.28 188 ALA A O 1
ATOM 1392 N N . ALA A 1 189 ? 14.906 -25.738 -21.453 1.00 47.78 189 ALA A N 1
ATOM 1393 C CA . ALA A 1 189 ? 15.258 -26.605 -22.577 1.00 47.78 189 ALA A CA 1
ATOM 1394 C C . ALA A 1 189 ? 15.921 -25.831 -23.728 1.00 47.78 189 ALA A C 1
ATOM 1396 O O . ALA A 1 189 ? 16.830 -26.355 -24.366 1.00 47.78 189 ALA A O 1
ATOM 1397 N N . TRP A 1 190 ? 15.507 -24.586 -23.975 1.00 50.25 190 TRP A N 1
ATOM 1398 C CA . TRP A 1 190 ? 16.117 -23.700 -24.966 1.00 50.25 190 TRP A CA 1
ATOM 1399 C C . TRP A 1 190 ? 17.510 -23.232 -24.540 1.00 50.25 190 TRP A C 1
ATOM 1401 O O . TRP A 1 190 ? 18.451 -23.352 -25.317 1.00 50.25 190 TRP A O 1
ATOM 1411 N N . ALA A 1 191 ? 17.681 -22.786 -23.293 1.00 40.81 191 ALA A N 1
ATOM 1412 C CA . ALA A 1 191 ? 18.983 -22.403 -22.750 1.00 40.81 191 ALA A CA 1
ATOM 1413 C C . ALA A 1 191 ? 19.951 -23.598 -22.714 1.00 40.81 191 ALA A C 1
ATOM 1415 O O . ALA A 1 191 ? 21.117 -23.458 -23.077 1.00 40.81 191 ALA A O 1
ATOM 1416 N N . ALA A 1 192 ? 19.461 -24.789 -22.349 1.00 48.31 192 ALA A N 1
ATOM 1417 C CA . ALA A 1 192 ? 20.231 -26.026 -22.434 1.00 48.31 192 ALA A CA 1
ATOM 1418 C C . ALA A 1 192 ? 20.558 -26.406 -23.888 1.00 48.31 192 ALA A C 1
ATOM 1420 O O . ALA A 1 192 ? 21.665 -26.858 -24.155 1.00 48.31 192 ALA A O 1
ATOM 1421 N N . GLY A 1 193 ? 19.635 -26.188 -24.830 1.00 46.28 193 GLY A N 1
ATOM 1422 C CA . GLY A 1 193 ? 19.843 -26.424 -26.260 1.00 46.28 193 GLY A CA 1
ATOM 1423 C C . GLY A 1 193 ? 20.852 -25.464 -26.892 1.00 46.28 193 GLY A C 1
ATOM 1424 O O . GLY A 1 193 ? 21.686 -25.899 -27.675 1.00 46.28 193 GLY A O 1
ATOM 1425 N N . LEU A 1 194 ? 20.844 -24.185 -26.510 1.00 41.06 194 LEU A N 1
ATOM 1426 C CA . LEU A 1 194 ? 21.852 -23.203 -26.919 1.00 41.06 194 LEU A CA 1
ATOM 1427 C C . LEU A 1 194 ? 23.215 -23.504 -26.304 1.00 41.06 194 LEU A C 1
ATOM 1429 O O . LEU A 1 194 ? 24.213 -23.440 -27.009 1.00 41.06 194 LEU A O 1
ATOM 1433 N N . ALA A 1 195 ? 23.267 -23.874 -25.024 1.00 42.62 195 ALA A N 1
ATOM 1434 C CA . ALA A 1 195 ? 24.507 -24.297 -24.385 1.00 42.62 195 ALA A CA 1
ATOM 1435 C C . ALA A 1 195 ? 25.065 -25.583 -25.021 1.00 42.62 195 ALA A C 1
ATOM 1437 O O . ALA A 1 195 ? 26.266 -25.664 -25.255 1.00 42.62 195 ALA A O 1
ATOM 1438 N N . ASP A 1 196 ? 24.215 -26.559 -25.361 1.00 45.03 196 ASP A N 1
ATOM 1439 C CA . ASP A 1 196 ? 24.606 -27.791 -26.064 1.00 45.03 196 ASP A CA 1
ATOM 1440 C C . ASP A 1 196 ? 25.052 -27.505 -27.506 1.00 45.03 196 ASP A C 1
ATOM 1442 O O . ASP A 1 196 ? 26.063 -28.039 -27.954 1.00 45.03 196 ASP A O 1
ATOM 1446 N N . MET A 1 197 ? 24.368 -26.606 -28.218 1.00 44.66 197 MET A N 1
ATOM 1447 C CA . MET A 1 197 ? 24.757 -26.145 -29.555 1.00 44.66 197 MET A CA 1
ATOM 1448 C C . MET A 1 197 ? 26.105 -25.410 -29.517 1.00 44.66 197 MET A C 1
ATOM 1450 O O . MET A 1 197 ? 27.008 -25.742 -30.281 1.00 44.66 197 MET A O 1
ATOM 1454 N N . LEU A 1 198 ? 26.288 -24.459 -28.597 1.00 42.25 198 LEU A N 1
ATOM 1455 C CA . LEU A 1 198 ? 27.547 -23.728 -28.411 1.00 42.25 198 LEU A CA 1
ATOM 1456 C C . LEU A 1 198 ? 28.682 -24.665 -27.966 1.00 42.25 198 LEU A C 1
ATOM 1458 O O . LEU A 1 198 ? 29.801 -24.548 -28.459 1.00 42.25 198 LEU A O 1
ATOM 1462 N N . TRP A 1 199 ? 28.394 -25.654 -27.115 1.00 48.38 199 TRP A N 1
ATOM 1463 C CA . TRP A 1 199 ? 29.339 -26.700 -26.712 1.00 48.38 199 TRP A CA 1
ATOM 1464 C C . TRP A 1 199 ? 29.728 -27.636 -27.868 1.00 48.38 199 TRP A C 1
ATOM 1466 O O . TRP A 1 199 ? 30.892 -28.017 -28.004 1.00 48.38 199 TRP A O 1
ATOM 1476 N N . ARG A 1 200 ? 28.777 -28.003 -28.732 1.00 46.50 200 ARG A N 1
ATOM 1477 C CA . ARG A 1 200 ? 29.015 -28.830 -29.930 1.00 46.50 200 ARG A CA 1
ATOM 1478 C C . ARG A 1 200 ? 29.766 -28.078 -31.025 1.00 46.50 200 ARG A C 1
ATOM 1480 O O . ARG A 1 200 ? 30.575 -28.685 -31.723 1.00 46.50 200 ARG A O 1
ATOM 1487 N N . LEU A 1 201 ? 29.557 -26.766 -31.128 1.00 40.88 201 LEU A N 1
ATOM 1488 C CA . LEU A 1 201 ? 30.251 -25.873 -32.062 1.00 40.88 201 LEU A CA 1
ATOM 1489 C C . LEU A 1 201 ? 31.592 -25.343 -31.518 1.00 40.88 201 LEU A C 1
ATOM 1491 O O . LEU A 1 201 ? 32.346 -24.697 -32.248 1.00 40.88 201 LEU A O 1
ATOM 1495 N N . HIS A 1 202 ? 31.935 -25.647 -30.264 1.00 45.16 202 HIS A N 1
ATOM 1496 C CA . HIS A 1 202 ? 33.189 -25.239 -29.637 1.00 45.16 202 HIS A CA 1
ATOM 1497 C C . HIS A 1 202 ? 34.397 -25.941 -30.292 1.00 45.16 202 HIS A C 1
ATOM 1499 O O . HIS A 1 202 ? 34.519 -27.168 -30.270 1.00 45.16 202 HIS A O 1
ATOM 1505 N N . LEU A 1 203 ? 35.364 -25.163 -30.802 1.00 40.38 203 LEU A N 1
ATOM 1506 C CA . LEU A 1 203 ? 36.607 -25.648 -31.442 1.00 40.38 203 LEU A CA 1
ATOM 1507 C C . LEU A 1 203 ? 37.453 -26.583 -30.552 1.00 40.38 203 LEU A C 1
ATOM 1509 O O . LEU A 1 203 ? 38.254 -27.370 -31.052 1.00 40.38 203 LEU A O 1
ATOM 1513 N N . VAL A 1 204 ? 37.255 -26.536 -29.233 1.00 42.31 204 VAL A N 1
ATOM 1514 C CA . VAL A 1 204 ? 37.898 -27.443 -28.268 1.00 42.31 204 VAL A CA 1
ATOM 1515 C C . VAL A 1 204 ? 37.421 -28.889 -28.459 1.00 42.31 204 VAL A C 1
ATOM 1517 O O . VAL A 1 204 ? 38.223 -29.812 -28.346 1.00 42.31 204 VAL A O 1
ATOM 1520 N N . ARG A 1 205 ? 36.152 -29.113 -28.827 1.00 43.53 205 ARG A N 1
ATOM 1521 C CA . ARG A 1 205 ? 35.631 -30.456 -29.117 1.00 43.53 205 ARG A CA 1
ATOM 1522 C C . ARG A 1 205 ? 36.153 -30.995 -30.446 1.00 43.53 205 ARG A C 1
ATOM 1524 O O . ARG A 1 205 ? 36.516 -32.161 -30.506 1.00 43.53 205 ARG A O 1
ATOM 1531 N N . ALA A 1 206 ? 36.329 -30.136 -31.452 1.00 47.00 206 ALA A N 1
ATOM 1532 C CA . ALA A 1 206 ? 37.015 -30.505 -32.693 1.00 47.00 206 ALA A CA 1
ATOM 1533 C C . ALA A 1 206 ? 38.471 -30.969 -32.456 1.00 47.00 206 ALA A C 1
ATOM 1535 O O . ALA A 1 206 ? 38.998 -31.759 -33.237 1.00 47.00 206 ALA A O 1
ATOM 1536 N N . ALA A 1 207 ? 39.112 -30.515 -31.370 1.00 43.59 207 ALA A N 1
ATOM 1537 C CA . ALA A 1 207 ? 40.467 -30.917 -30.988 1.00 43.59 207 ALA A CA 1
ATOM 1538 C C . ALA A 1 207 ? 40.533 -32.186 -30.109 1.00 43.59 207 ALA A C 1
ATOM 1540 O O . ALA A 1 207 ? 41.544 -32.886 -30.146 1.00 43.59 207 ALA A O 1
ATOM 1541 N N . VAL A 1 208 ? 39.497 -32.480 -29.312 1.00 55.91 208 VAL A N 1
ATOM 1542 C CA . VAL A 1 208 ? 39.494 -33.580 -28.318 1.00 55.91 208 VAL A CA 1
ATOM 1543 C C . VAL A 1 208 ? 38.660 -34.792 -28.767 1.00 55.91 208 VAL A C 1
ATOM 1545 O O . VAL A 1 208 ? 38.982 -35.919 -28.399 1.00 55.91 208 VAL A O 1
ATOM 1548 N N . ASP A 1 209 ? 37.631 -34.581 -29.588 1.00 60.44 209 ASP A N 1
ATOM 1549 C CA . ASP A 1 209 ? 36.722 -35.604 -30.126 1.00 60.44 209 ASP A CA 1
ATOM 1550 C C . ASP A 1 209 ? 36.346 -35.264 -31.580 1.00 60.44 209 ASP A C 1
ATOM 1552 O O . ASP A 1 209 ? 35.229 -34.864 -31.911 1.00 60.44 209 ASP A O 1
ATOM 1556 N N . HIS A 1 210 ? 37.340 -35.368 -32.460 1.00 56.78 210 HIS A N 1
ATOM 1557 C CA . HIS A 1 210 ? 37.227 -34.996 -33.870 1.00 56.78 210 HIS A CA 1
ATOM 1558 C C . HIS A 1 210 ? 36.188 -35.833 -34.636 1.00 56.78 210 HIS A C 1
ATOM 1560 O O . HIS A 1 210 ? 35.467 -35.302 -35.481 1.00 56.78 210 HIS A O 1
ATOM 1566 N N . ASP A 1 211 ? 36.082 -37.129 -34.337 1.00 64.38 211 ASP A N 1
ATOM 1567 C CA . ASP A 1 211 ? 35.148 -38.024 -35.026 1.00 64.38 211 ASP A CA 1
ATOM 1568 C 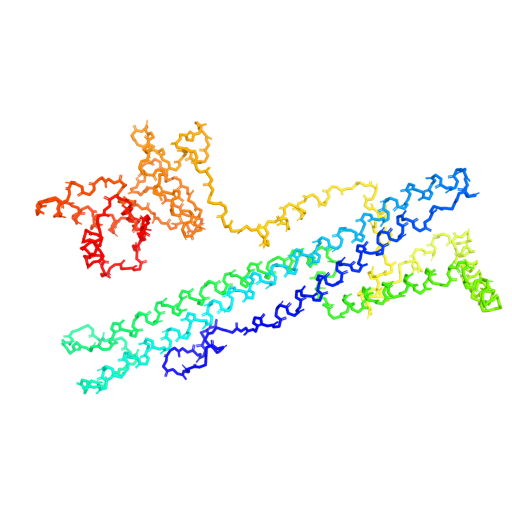C . ASP A 1 211 ? 33.702 -37.803 -34.559 1.00 64.38 211 ASP A C 1
ATOM 1570 O O . ASP A 1 211 ? 32.790 -37.827 -35.390 1.00 64.38 211 ASP A O 1
ATOM 1574 N N . GLY A 1 212 ? 33.487 -37.496 -33.272 1.00 67.81 212 GLY A N 1
ATOM 1575 C CA . GLY A 1 212 ? 32.191 -37.046 -32.761 1.00 67.81 212 GLY A CA 1
ATOM 1576 C C . GLY A 1 212 ? 31.784 -35.685 -33.329 1.00 67.81 212 GLY A C 1
ATOM 1577 O O . GLY A 1 212 ? 30.644 -35.517 -33.756 1.00 67.81 212 GLY A O 1
ATOM 1578 N N . TRP A 1 213 ? 32.726 -34.743 -33.437 1.00 64.94 213 TRP A N 1
ATOM 1579 C CA . TRP A 1 213 ? 32.497 -33.436 -34.063 1.00 64.94 213 TRP A CA 1
ATOM 1580 C C . TRP A 1 213 ? 32.128 -33.557 -35.552 1.00 64.94 213 TRP A C 1
ATOM 1582 O O . TRP A 1 213 ? 31.164 -32.940 -36.000 1.00 64.94 213 TRP A O 1
ATOM 1592 N N . LEU A 1 214 ? 32.829 -34.398 -36.323 1.00 60.62 214 LEU A N 1
ATOM 1593 C CA . LEU A 1 214 ? 32.503 -34.654 -37.733 1.00 60.62 214 LEU A CA 1
ATOM 1594 C C . LEU A 1 214 ? 31.191 -35.427 -37.921 1.00 60.62 214 LEU A C 1
ATOM 1596 O O . LEU A 1 214 ? 30.508 -35.223 -38.927 1.00 60.62 214 LEU A O 1
ATOM 1600 N N . GLY A 1 215 ? 30.853 -36.327 -36.996 1.00 72.00 215 GLY A N 1
ATOM 1601 C CA . GLY A 1 215 ? 29.572 -37.034 -36.982 1.00 72.00 215 GLY A CA 1
ATOM 1602 C C . GLY A 1 215 ? 28.401 -36.080 -36.754 1.00 72.00 215 GLY A C 1
ATOM 1603 O O . GLY A 1 215 ? 27.446 -36.089 -37.533 1.00 72.00 215 GLY A O 1
ATOM 1604 N N . ASP A 1 216 ? 28.526 -35.203 -35.757 1.00 59.12 216 ASP A N 1
ATOM 1605 C CA . ASP A 1 216 ? 27.531 -34.180 -35.426 1.00 59.12 216 ASP A CA 1
ATOM 1606 C C . ASP A 1 216 ? 27.366 -33.185 -36.596 1.00 59.12 216 ASP A C 1
ATOM 1608 O O . ASP A 1 216 ? 26.243 -32.947 -37.046 1.00 59.12 216 ASP A O 1
ATOM 1612 N N . LEU A 1 217 ? 28.477 -32.718 -37.185 1.00 49.12 217 LEU A N 1
ATOM 1613 C CA . LEU A 1 217 ? 28.495 -31.767 -38.307 1.00 49.12 217 LEU A CA 1
ATOM 1614 C C . LEU A 1 217 ? 27.929 -32.349 -39.612 1.00 49.12 217 LEU A C 1
ATOM 1616 O O . LEU A 1 217 ? 27.301 -31.630 -40.387 1.00 49.12 217 LEU A O 1
ATOM 1620 N N . ARG A 1 218 ? 28.106 -33.653 -39.866 1.00 59.94 218 ARG A N 1
ATOM 1621 C CA . ARG A 1 218 ? 27.459 -34.338 -41.000 1.00 59.94 218 ARG A CA 1
ATOM 1622 C C . ARG A 1 218 ? 25.971 -34.560 -40.765 1.00 59.94 218 ARG A C 1
ATOM 1624 O O . ARG A 1 218 ? 25.197 -34.342 -41.690 1.00 59.94 218 ARG A O 1
ATOM 1631 N N . SER A 1 219 ? 25.571 -34.942 -39.550 1.00 54.84 219 SER A N 1
ATOM 1632 C CA . SER A 1 219 ? 24.149 -35.115 -39.227 1.00 54.84 219 SER A CA 1
ATOM 1633 C C . SER A 1 219 ? 23.380 -33.792 -39.343 1.00 54.84 219 SER A C 1
ATOM 1635 O O . SER A 1 219 ? 22.267 -33.774 -39.868 1.00 54.84 219 SER A O 1
ATOM 1637 N N . GLU A 1 220 ? 24.010 -32.673 -38.964 1.00 50.94 220 GLU A N 1
ATOM 1638 C CA . GLU A 1 220 ? 23.439 -31.340 -39.151 1.00 50.94 220 GLU A CA 1
ATOM 1639 C C . GLU A 1 220 ? 23.511 -30.857 -40.594 1.00 50.94 220 GLU A C 1
ATOM 1641 O O . GLU A 1 220 ? 22.561 -30.231 -41.053 1.00 50.94 220 GLU A O 1
ATOM 1646 N N . TRP A 1 221 ? 24.576 -31.144 -41.345 1.00 48.03 221 TRP A N 1
ATOM 1647 C CA . TRP A 1 221 ? 24.629 -30.775 -42.761 1.00 48.03 221 TRP A CA 1
ATOM 1648 C C . TRP A 1 221 ? 23.548 -31.495 -43.569 1.00 48.03 221 TRP A C 1
ATOM 1650 O O . TRP A 1 221 ? 22.900 -30.871 -44.404 1.00 48.03 221 TRP A O 1
ATOM 1660 N N . ASP A 1 222 ? 23.285 -32.770 -43.284 1.00 49.69 222 ASP A N 1
ATOM 1661 C CA . ASP A 1 222 ? 22.213 -33.525 -43.936 1.00 49.69 222 ASP A CA 1
ATOM 1662 C C . ASP A 1 222 ? 20.816 -33.022 -43.514 1.00 49.69 222 ASP A C 1
ATOM 1664 O O . ASP A 1 222 ? 19.921 -32.917 -44.358 1.00 49.69 222 ASP A O 1
ATOM 1668 N N . ALA A 1 223 ? 20.638 -32.613 -42.251 1.00 43.69 223 ALA A N 1
ATOM 1669 C CA . ALA A 1 223 ? 19.402 -31.984 -41.770 1.00 43.69 223 ALA A CA 1
ATOM 1670 C C . ALA A 1 223 ? 19.187 -30.569 -42.353 1.00 43.69 223 ALA A C 1
ATOM 1672 O O . ALA A 1 223 ? 18.085 -30.221 -42.781 1.00 43.69 223 ALA A O 1
ATOM 1673 N N . THR A 1 224 ? 20.250 -29.770 -42.450 1.00 36.75 224 THR A N 1
ATOM 1674 C CA . THR A 1 224 ? 20.225 -28.370 -42.906 1.00 36.75 224 THR A CA 1
ATOM 1675 C C . THR A 1 224 ? 20.163 -28.274 -44.428 1.00 36.75 224 THR A C 1
ATOM 1677 O O . THR A 1 224 ? 19.438 -27.437 -44.957 1.00 36.75 224 THR A O 1
ATOM 1680 N N . ALA A 1 225 ? 20.830 -29.167 -45.167 1.00 42.41 225 ALA A N 1
ATOM 1681 C CA . ALA A 1 225 ? 20.714 -29.261 -46.624 1.00 42.41 225 ALA A CA 1
ATOM 1682 C C . ALA A 1 225 ? 19.318 -29.736 -47.066 1.00 42.41 225 ALA A C 1
ATOM 1684 O O . ALA A 1 225 ? 18.876 -29.387 -48.163 1.00 42.41 225 ALA A O 1
ATOM 1685 N N . GLY A 1 226 ? 18.611 -30.490 -46.215 1.00 43.69 226 GLY A N 1
ATOM 1686 C CA . GLY A 1 226 ? 17.197 -30.819 -46.400 1.00 43.69 226 GLY A CA 1
ATOM 1687 C C . GLY A 1 226 ? 16.292 -29.587 -46.308 1.00 43.69 226 GLY A C 1
ATOM 1688 O O . GLY A 1 226 ? 15.471 -29.369 -47.195 1.00 43.69 226 GLY A O 1
ATOM 1689 N N . VAL A 1 227 ? 16.499 -28.737 -45.297 1.00 35.41 227 VAL A N 1
ATOM 1690 C CA . VAL A 1 227 ? 15.756 -27.475 -45.110 1.00 35.41 227 VAL A CA 1
ATOM 1691 C C . VAL A 1 227 ? 16.107 -26.448 -46.189 1.00 35.41 227 VAL A C 1
ATOM 1693 O O . VAL A 1 227 ? 15.222 -25.789 -46.728 1.00 35.41 227 VAL A O 1
ATOM 1696 N N . PHE A 1 228 ? 17.381 -26.350 -46.576 1.00 35.31 228 PHE A N 1
ATOM 1697 C CA . PHE A 1 228 ? 17.825 -25.404 -47.598 1.00 35.31 228 PHE A CA 1
ATOM 1698 C C . PHE A 1 228 ? 17.269 -25.755 -48.985 1.00 35.31 228 PHE A C 1
ATOM 1700 O O . PHE A 1 228 ? 16.814 -24.859 -49.686 1.00 35.31 228 PHE A O 1
ATOM 1707 N N . ARG A 1 229 ? 17.215 -27.049 -49.354 1.00 43.91 229 ARG A N 1
ATOM 1708 C CA . ARG A 1 229 ? 16.539 -27.498 -50.589 1.00 43.91 229 ARG A CA 1
ATOM 1709 C C . ARG A 1 229 ? 15.029 -27.273 -50.548 1.00 43.91 229 ARG A C 1
ATOM 1711 O O . ARG A 1 229 ? 14.449 -26.884 -51.554 1.00 43.91 229 ARG A O 1
ATOM 1718 N N . LEU A 1 230 ? 14.395 -27.473 -49.393 1.00 40.09 230 LEU A N 1
ATOM 1719 C CA . LEU A 1 230 ? 12.958 -27.244 -49.222 1.00 40.09 230 LEU A CA 1
ATOM 1720 C C . LEU A 1 230 ? 12.584 -25.762 -49.416 1.00 40.09 230 LEU A C 1
ATOM 1722 O O . LEU A 1 230 ? 11.565 -25.457 -50.027 1.00 40.09 230 LEU A O 1
ATOM 1726 N N . VAL A 1 231 ? 13.432 -24.843 -48.944 1.00 36.28 231 VAL A N 1
ATOM 1727 C CA . VAL A 1 231 ? 13.238 -23.390 -49.082 1.00 36.28 231 VAL A CA 1
ATOM 1728 C C . VAL A 1 231 ? 13.565 -22.888 -50.494 1.00 36.28 231 VAL A C 1
ATOM 1730 O O . VAL A 1 231 ? 12.936 -21.935 -50.956 1.00 36.28 231 VAL A O 1
ATOM 1733 N N . THR A 1 232 ? 14.513 -23.510 -51.205 1.00 38.31 232 THR A N 1
ATOM 1734 C CA . THR A 1 232 ? 14.858 -23.099 -52.577 1.00 38.31 232 THR A CA 1
ATOM 1735 C C . THR A 1 232 ? 13.922 -23.662 -53.643 1.00 38.31 232 THR A C 1
ATOM 1737 O O . THR A 1 232 ? 13.700 -22.985 -54.646 1.00 38.31 232 THR A O 1
ATOM 1740 N N . ASP A 1 233 ? 13.368 -24.860 -53.436 1.00 42.31 233 ASP A N 1
ATOM 1741 C CA . ASP A 1 233 ? 12.648 -25.588 -54.489 1.00 42.31 233 ASP A CA 1
ATOM 1742 C C . ASP A 1 233 ? 11.114 -25.425 -54.408 1.00 42.31 233 ASP A C 1
ATOM 1744 O O . ASP A 1 233 ? 10.445 -25.535 -55.437 1.00 42.31 233 ASP A O 1
ATOM 1748 N N . ASP A 1 234 ? 10.543 -25.108 -53.235 1.00 38.72 234 ASP A N 1
ATOM 1749 C CA . ASP A 1 234 ? 9.104 -24.817 -53.077 1.00 38.72 234 ASP A CA 1
ATOM 1750 C C . ASP A 1 234 ? 8.821 -23.764 -51.975 1.00 38.72 234 ASP A C 1
ATOM 1752 O O . ASP A 1 234 ? 8.357 -24.078 -50.871 1.00 38.72 234 ASP A O 1
ATOM 1756 N N . PRO A 1 235 ? 9.075 -22.473 -52.260 1.00 37.69 235 PRO A N 1
ATOM 1757 C CA . PRO A 1 235 ? 8.960 -21.396 -51.275 1.00 37.69 235 PRO A CA 1
ATOM 1758 C C . PRO A 1 235 ? 7.521 -21.127 -50.800 1.00 37.69 235 PRO A C 1
ATOM 1760 O O . PRO A 1 235 ? 7.333 -20.479 -49.772 1.00 37.69 235 PRO A O 1
ATOM 1763 N N . LEU A 1 236 ? 6.497 -21.618 -51.509 1.00 36.41 236 LEU A N 1
ATOM 1764 C CA . LEU A 1 236 ? 5.090 -21.408 -51.144 1.00 36.41 236 LEU A CA 1
ATOM 1765 C C . LEU A 1 236 ? 4.555 -22.490 -50.188 1.00 36.41 236 LEU A C 1
ATOM 1767 O O . LEU A 1 236 ? 3.593 -22.225 -49.467 1.00 36.41 236 LEU A O 1
ATOM 1771 N N . HIS A 1 237 ? 5.214 -23.652 -50.103 1.00 40.84 237 HIS A N 1
ATOM 1772 C CA . HIS A 1 237 ? 4.926 -24.702 -49.113 1.00 40.84 237 HIS A CA 1
ATOM 1773 C C . HIS A 1 237 ? 5.927 -24.747 -47.945 1.00 40.84 237 HIS A C 1
ATOM 1775 O O . HIS A 1 237 ? 5.720 -25.494 -46.989 1.00 40.84 237 HIS A O 1
ATOM 1781 N N . ALA A 1 238 ? 6.970 -23.909 -47.959 1.00 39.62 238 ALA A N 1
ATOM 1782 C CA . ALA A 1 238 ? 7.869 -23.723 -46.817 1.00 39.62 238 ALA A CA 1
ATOM 1783 C C . ALA A 1 238 ? 7.171 -23.046 -45.616 1.00 39.62 238 ALA A C 1
ATOM 1785 O O . ALA A 1 238 ? 7.518 -23.310 -44.465 1.00 39.62 238 ALA A O 1
ATOM 1786 N N . GLY A 1 239 ? 6.145 -22.223 -45.868 1.00 38.41 239 GLY A N 1
ATOM 1787 C CA . GLY A 1 239 ? 5.395 -21.493 -44.837 1.00 38.41 239 GLY A CA 1
ATOM 1788 C C . GLY A 1 239 ? 4.761 -22.389 -43.759 1.00 38.41 239 GLY A C 1
ATOM 1789 O O . GLY A 1 239 ? 4.992 -22.137 -42.582 1.00 38.41 239 GLY A O 1
ATOM 1790 N N . PRO A 1 240 ? 4.024 -23.459 -44.110 1.00 40.69 240 PRO A N 1
ATOM 1791 C CA . PRO A 1 240 ? 3.466 -24.407 -43.135 1.00 40.69 240 PRO A CA 1
ATOM 1792 C C . PRO A 1 240 ? 4.494 -25.291 -42.406 1.00 40.69 240 PRO A C 1
ATOM 1794 O O . PRO A 1 240 ? 4.187 -25.827 -41.347 1.00 40.69 240 PRO A O 1
ATOM 1797 N N . VAL A 1 241 ? 5.702 -25.459 -42.953 1.00 38.16 241 VAL A N 1
ATOM 1798 C CA . VAL A 1 241 ? 6.784 -26.241 -42.321 1.00 38.16 241 VAL A CA 1
ATOM 1799 C C . VAL A 1 241 ? 7.589 -25.380 -41.337 1.00 38.16 241 VAL A C 1
ATOM 1801 O O . VAL A 1 241 ? 8.008 -25.875 -40.294 1.00 38.16 241 VAL A O 1
ATOM 1804 N N . LEU A 1 242 ? 7.746 -24.081 -41.626 1.00 37.62 242 LEU A N 1
ATOM 1805 C CA . LEU A 1 242 ? 8.321 -23.080 -40.714 1.00 37.62 242 LEU A CA 1
ATOM 1806 C C . LEU A 1 242 ? 7.320 -22.646 -39.631 1.00 37.62 242 LEU A C 1
ATOM 1808 O O . LEU A 1 242 ? 7.690 -22.427 -38.482 1.00 37.62 242 LEU A O 1
ATOM 1812 N N . ALA A 1 243 ? 6.031 -22.610 -39.961 1.00 44.31 243 ALA A N 1
ATOM 1813 C CA . ALA A 1 243 ? 4.944 -22.445 -39.009 1.00 44.31 243 ALA A CA 1
ATOM 1814 C C . ALA A 1 243 ? 4.409 -23.821 -38.597 1.00 44.31 243 ALA A C 1
ATOM 1816 O O . ALA A 1 243 ? 3.323 -24.216 -39.021 1.00 44.31 243 ALA A O 1
ATOM 1817 N N . ASN A 1 244 ? 5.167 -24.556 -37.773 1.00 48.22 244 ASN A N 1
ATOM 1818 C CA . ASN A 1 244 ? 4.715 -25.810 -37.160 1.00 48.22 244 ASN A CA 1
ATOM 1819 C C . ASN A 1 244 ? 3.488 -25.553 -36.259 1.00 48.22 244 ASN A C 1
ATOM 1821 O O . ASN A 1 244 ? 3.586 -25.384 -35.044 1.00 48.22 244 ASN A O 1
ATOM 1825 N N . THR A 1 245 ? 2.326 -25.462 -36.890 1.00 39.38 245 THR A N 1
ATOM 1826 C CA . THR A 1 245 ? 1.042 -25.076 -36.302 1.00 39.38 245 THR A CA 1
ATOM 1827 C C . THR A 1 245 ? 0.448 -26.200 -35.455 1.00 39.38 245 THR A C 1
ATOM 1829 O O . THR A 1 245 ? -0.313 -25.922 -34.532 1.00 39.38 245 THR A O 1
ATOM 1832 N N . GLU A 1 246 ? 0.859 -27.450 -35.688 1.00 41.72 246 GLU A N 1
ATOM 1833 C CA . GLU A 1 246 ? 0.604 -28.573 -34.777 1.00 41.72 246 GLU A CA 1
ATOM 1834 C C . GLU A 1 246 ? 1.423 -28.434 -33.483 1.00 41.72 246 GLU A C 1
ATOM 1836 O O . GLU A 1 246 ? 0.873 -28.574 -32.396 1.00 41.72 246 GLU A O 1
ATOM 1841 N N . GLY A 1 247 ? 2.695 -28.023 -33.563 1.00 49.69 247 GLY A N 1
ATOM 1842 C CA . GLY A 1 247 ? 3.516 -27.709 -32.385 1.00 49.69 247 GLY A CA 1
ATOM 1843 C C . GLY A 1 247 ? 2.997 -26.526 -31.555 1.00 49.69 247 GLY A C 1
ATOM 1844 O O . GLY A 1 247 ? 3.040 -26.582 -30.328 1.00 49.69 247 GLY A O 1
ATOM 1845 N N . LEU A 1 248 ? 2.455 -25.490 -32.206 1.00 39.81 248 LEU A N 1
ATOM 1846 C CA . LEU A 1 248 ? 1.761 -24.367 -31.555 1.00 39.81 248 LEU A CA 1
ATOM 1847 C C . LEU A 1 248 ? 0.513 -24.828 -30.793 1.00 39.81 248 LEU A C 1
ATOM 1849 O O . LEU A 1 248 ? 0.235 -24.342 -29.700 1.00 39.81 248 LEU A O 1
ATOM 1853 N N . ARG A 1 249 ? -0.247 -25.755 -31.384 1.00 41.03 249 ARG A N 1
ATOM 1854 C CA . ARG A 1 249 ? -1.497 -26.268 -30.818 1.00 41.03 249 ARG A CA 1
ATOM 1855 C C . ARG A 1 249 ? -1.260 -27.235 -29.660 1.00 41.03 249 ARG A C 1
ATOM 1857 O O . ARG A 1 249 ? -2.004 -27.197 -28.684 1.00 41.03 249 ARG A O 1
ATOM 1864 N N . ASP A 1 250 ? -0.240 -28.080 -29.772 1.00 47.47 250 ASP A N 1
ATOM 1865 C CA . ASP A 1 250 ? -0.025 -29.194 -28.847 1.00 47.47 250 ASP A CA 1
ATOM 1866 C C . ASP A 1 250 ? 1.036 -28.894 -27.776 1.00 47.47 250 ASP A C 1
ATOM 1868 O O . ASP A 1 250 ? 1.081 -29.575 -26.748 1.00 47.47 250 ASP A O 1
ATOM 1872 N N . ASN A 1 251 ? 1.915 -27.903 -27.988 1.00 47.22 251 ASN A N 1
ATOM 1873 C CA . ASN A 1 251 ? 2.976 -27.552 -27.037 1.00 47.22 251 ASN A CA 1
ATOM 1874 C C . ASN A 1 251 ? 3.485 -26.093 -27.198 1.00 47.22 251 ASN A C 1
ATOM 1876 O O . ASN A 1 251 ? 4.643 -25.871 -27.583 1.00 47.22 251 ASN A O 1
ATOM 1880 N N . PRO A 1 252 ? 2.645 -25.082 -26.893 1.00 44.31 252 PRO A N 1
ATOM 1881 C CA . PRO A 1 252 ? 2.911 -23.672 -27.200 1.00 44.31 252 PRO A CA 1
ATOM 1882 C C . PRO A 1 252 ? 4.184 -23.131 -26.532 1.00 44.31 252 PRO A C 1
ATOM 1884 O O . PRO A 1 252 ? 4.939 -22.396 -27.164 1.00 44.31 252 PRO A O 1
ATOM 1887 N N . GLY A 1 253 ? 4.507 -23.558 -25.306 1.00 46.84 253 GLY A N 1
ATOM 1888 C CA . GLY A 1 253 ? 5.739 -23.141 -24.619 1.00 46.84 253 GLY A CA 1
ATOM 1889 C C . GLY A 1 253 ? 7.028 -23.593 -25.323 1.00 46.84 253 GLY A C 1
ATOM 1890 O O . GLY A 1 253 ? 8.008 -22.851 -25.378 1.00 46.84 253 GLY A O 1
ATOM 1891 N N . ARG A 1 254 ? 7.027 -24.786 -25.934 1.00 53.00 254 ARG A N 1
ATOM 1892 C CA . ARG A 1 254 ? 8.170 -25.294 -26.714 1.00 53.00 254 ARG A CA 1
ATOM 1893 C C . ARG A 1 254 ? 8.273 -24.601 -28.072 1.00 53.00 254 ARG A C 1
ATOM 1895 O O . ARG A 1 254 ? 9.375 -24.348 -28.548 1.00 53.00 254 ARG A O 1
ATOM 1902 N N . TRP A 1 255 ? 7.125 -24.270 -28.655 1.00 55.50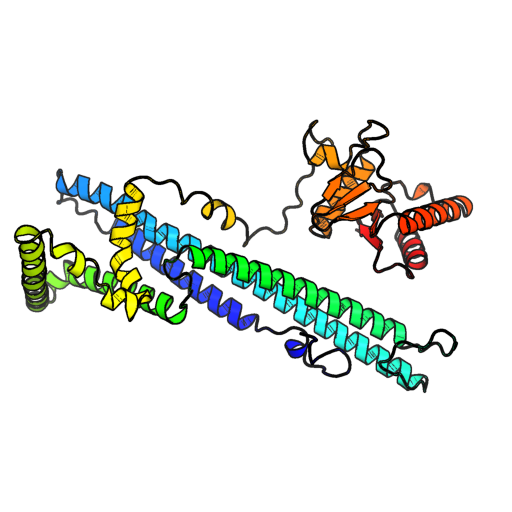 255 TRP A N 1
ATOM 1903 C CA . TRP A 1 255 ? 7.016 -23.523 -29.902 1.00 55.50 255 TRP A CA 1
ATOM 1904 C C . TRP A 1 255 ? 7.544 -22.082 -29.759 1.00 55.50 255 TRP A C 1
ATOM 1906 O O . TRP A 1 255 ? 8.309 -21.620 -30.607 1.00 55.50 255 TRP A O 1
ATOM 1916 N N . TRP A 1 256 ? 7.256 -21.408 -28.639 1.00 46.22 256 TRP A N 1
ATOM 1917 C CA . TRP A 1 256 ? 7.815 -20.088 -28.309 1.00 46.22 256 TRP A CA 1
ATOM 1918 C C . TRP A 1 256 ? 9.331 -20.090 -28.138 1.00 46.22 256 TRP A C 1
ATOM 1920 O O . TRP A 1 256 ? 10.008 -19.199 -28.654 1.00 46.22 256 TRP A O 1
ATOM 1930 N N . GLY A 1 257 ? 9.882 -21.127 -27.502 1.00 48.41 257 GLY A N 1
ATOM 1931 C CA . GLY A 1 257 ? 11.333 -21.319 -27.419 1.00 48.41 257 GLY A CA 1
ATOM 1932 C C . GLY A 1 257 ? 12.004 -21.458 -28.794 1.00 48.41 257 GLY A C 1
ATOM 1933 O O . GLY A 1 257 ? 13.157 -21.074 -28.952 1.00 48.41 257 GLY A O 1
ATOM 1934 N N . THR A 1 258 ? 11.287 -21.955 -29.808 1.00 49.25 258 THR A N 1
ATOM 1935 C CA . THR A 1 258 ? 11.812 -22.096 -31.177 1.00 49.25 258 THR A CA 1
ATOM 1936 C C . THR A 1 258 ? 11.588 -20.875 -32.077 1.00 49.25 258 THR A C 1
ATOM 1938 O O . THR A 1 258 ? 12.326 -20.721 -33.043 1.00 49.25 258 THR A O 1
ATOM 1941 N N . LEU A 1 259 ? 10.630 -19.991 -31.764 1.00 42.53 259 LEU A N 1
ATOM 1942 C CA . LEU A 1 259 ? 10.286 -18.807 -32.578 1.00 42.53 259 LEU A CA 1
ATOM 1943 C C . LEU A 1 259 ? 10.774 -17.464 -32.033 1.00 42.53 259 LEU A C 1
ATOM 1945 O O . LEU A 1 259 ? 10.667 -16.453 -32.730 1.00 42.53 259 LEU A O 1
ATOM 1949 N N . ALA A 1 260 ? 11.343 -17.434 -30.827 1.00 41.06 260 ALA A N 1
ATOM 1950 C CA . ALA A 1 260 ? 11.985 -16.238 -30.285 1.00 41.06 260 ALA A CA 1
ATOM 1951 C C . ALA A 1 260 ? 12.968 -15.547 -31.270 1.00 41.06 260 ALA A C 1
ATOM 1953 O O . ALA A 1 260 ? 12.973 -14.314 -31.307 1.00 41.06 260 ALA A O 1
ATOM 1954 N N . PRO A 1 261 ? 13.730 -16.266 -32.129 1.00 42.09 261 PRO A N 1
ATOM 1955 C CA . PRO A 1 261 ? 14.570 -15.630 -33.149 1.00 42.09 261 PRO A CA 1
ATOM 1956 C C . PRO A 1 261 ? 13.775 -14.901 -34.251 1.00 42.09 261 PRO A C 1
ATOM 1958 O O . PRO A 1 261 ? 14.156 -13.806 -34.665 1.00 42.09 261 PRO A O 1
ATOM 1961 N N . ASP A 1 262 ? 12.646 -15.459 -34.693 1.00 37.38 262 ASP A N 1
ATOM 1962 C CA . ASP A 1 262 ? 11.873 -14.944 -35.835 1.00 37.38 262 ASP A CA 1
ATOM 1963 C C . ASP A 1 262 ? 10.953 -13.773 -35.452 1.00 37.38 262 ASP A C 1
ATOM 1965 O O . ASP A 1 262 ? 10.726 -12.849 -36.241 1.00 37.38 262 ASP A O 1
ATOM 1969 N N . LEU A 1 263 ? 10.468 -13.745 -34.208 1.00 35.47 263 LEU A N 1
ATOM 1970 C CA . LEU A 1 263 ? 9.721 -12.601 -33.673 1.00 35.47 263 LEU A CA 1
ATOM 1971 C C . LEU A 1 263 ? 10.627 -11.405 -33.361 1.00 35.47 263 LEU A C 1
ATOM 1973 O O . LEU A 1 263 ? 10.213 -10.261 -33.557 1.00 35.47 263 LEU A O 1
ATOM 1977 N N . ALA A 1 264 ? 11.881 -11.656 -32.981 1.00 37.41 264 ALA A N 1
ATOM 1978 C CA . ALA A 1 264 ? 12.901 -10.617 -32.864 1.00 37.41 264 ALA A CA 1
ATOM 1979 C C . ALA A 1 264 ? 13.255 -10.004 -34.234 1.00 37.41 264 ALA A C 1
ATOM 1981 O O . ALA A 1 264 ? 13.335 -8.782 -34.364 1.00 37.41 264 ALA A O 1
ATOM 1982 N N . LEU A 1 265 ? 13.354 -10.832 -35.282 1.00 36.16 265 LEU A N 1
ATOM 1983 C CA . LEU A 1 265 ? 13.521 -10.383 -36.673 1.00 36.16 265 LEU A CA 1
ATOM 1984 C C . LEU A 1 265 ? 12.307 -9.598 -37.204 1.00 36.16 265 LEU A C 1
ATOM 1986 O O . LEU A 1 265 ? 12.468 -8.675 -38.001 1.00 36.16 265 LEU A O 1
ATOM 1990 N N . SER A 1 266 ? 11.099 -9.908 -36.729 1.00 36.22 266 SER A N 1
ATOM 1991 C CA . SER A 1 266 ? 9.866 -9.195 -37.099 1.00 36.22 266 SER A CA 1
ATOM 1992 C C . SER A 1 266 ? 9.725 -7.839 -36.387 1.00 36.22 266 SER A C 1
ATOM 1994 O O . SER A 1 266 ? 9.220 -6.878 -36.970 1.00 36.22 266 SER A O 1
ATOM 1996 N N . ALA A 1 267 ? 10.223 -7.718 -35.151 1.00 31.75 267 ALA A N 1
ATOM 1997 C CA . ALA A 1 267 ? 10.237 -6.463 -34.393 1.00 31.75 267 ALA A CA 1
ATOM 1998 C C . ALA A 1 267 ? 11.241 -5.432 -34.950 1.00 31.75 267 ALA A C 1
ATOM 2000 O O . ALA A 1 267 ? 10.985 -4.227 -34.884 1.00 31.75 267 ALA A O 1
ATOM 2001 N N . ALA A 1 268 ? 12.323 -5.888 -35.590 1.00 36.88 268 ALA A N 1
ATOM 2002 C CA . ALA A 1 268 ? 13.268 -5.033 -36.317 1.00 36.88 268 ALA A CA 1
ATOM 2003 C C . ALA A 1 268 ? 12.651 -4.353 -37.566 1.00 36.88 268 ALA A C 1
ATOM 2005 O O . ALA A 1 268 ? 13.206 -3.384 -38.083 1.00 36.88 268 ALA A O 1
ATOM 2006 N N . GLY A 1 269 ? 11.471 -4.804 -38.021 1.00 30.59 269 GLY A N 1
ATOM 2007 C CA . GLY A 1 269 ? 10.717 -4.230 -39.145 1.00 30.59 269 GLY A CA 1
ATOM 2008 C C . GLY A 1 269 ? 9.815 -3.030 -38.812 1.00 30.59 269 GLY A C 1
ATOM 2009 O O . GLY A 1 269 ? 9.251 -2.433 -39.726 1.00 30.59 269 GLY A O 1
ATOM 2010 N N . GLY A 1 270 ? 9.694 -2.641 -37.537 1.00 32.38 270 GLY A N 1
ATOM 2011 C CA . GLY A 1 270 ? 9.046 -1.393 -37.122 1.00 32.38 270 GLY A CA 1
ATOM 2012 C C . GLY A 1 270 ? 7.518 -1.437 -37.004 1.00 32.38 270 GLY A C 1
ATOM 2013 O O . GLY A 1 270 ? 6.809 -1.025 -37.915 1.00 32.38 270 GLY A O 1
ATOM 2014 N N . VAL A 1 271 ? 7.012 -1.788 -35.815 1.00 29.70 271 VAL A N 1
ATOM 2015 C CA . VAL A 1 271 ? 5.750 -1.256 -35.258 1.00 29.70 271 VAL A CA 1
ATOM 2016 C C . VAL A 1 271 ? 5.934 -1.047 -33.746 1.00 29.70 271 VAL A C 1
ATOM 2018 O O . VAL A 1 271 ? 6.408 -1.918 -33.022 1.00 29.70 271 VAL A O 1
ATOM 2021 N N . ALA A 1 272 ? 5.610 0.160 -33.285 1.00 30.69 272 ALA A N 1
ATOM 2022 C CA . ALA A 1 272 ? 5.970 0.735 -31.991 1.00 30.69 272 ALA A CA 1
ATOM 2023 C C . ALA A 1 272 ? 5.121 0.240 -30.796 1.00 30.69 272 ALA A C 1
ATOM 2025 O O . ALA A 1 272 ? 4.285 0.984 -30.280 1.00 30.69 272 ALA A O 1
ATOM 2026 N N . SER A 1 273 ? 5.371 -0.980 -30.311 1.00 34.81 273 SER A N 1
ATOM 2027 C CA . SER A 1 273 ? 4.619 -1.562 -29.175 1.00 34.81 273 SER A CA 1
ATOM 2028 C C . SER A 1 273 ? 5.418 -1.697 -27.865 1.00 34.81 273 SER A C 1
ATOM 2030 O O . SER A 1 273 ? 4.821 -1.777 -26.797 1.00 34.81 273 SER A O 1
ATOM 2032 N N . GLY A 1 274 ? 6.757 -1.686 -27.900 1.00 32.59 274 GLY A N 1
ATOM 2033 C CA . GLY A 1 274 ? 7.602 -2.062 -26.747 1.00 32.59 274 GLY A CA 1
ATOM 2034 C C . GLY A 1 274 ? 7.844 -0.989 -25.671 1.00 32.59 274 GLY A C 1
ATOM 2035 O O . GLY A 1 274 ? 8.381 -1.289 -24.611 1.00 32.59 274 GLY A O 1
ATOM 2036 N N . SER A 1 275 ? 7.454 0.269 -25.897 1.00 31.73 275 SER A N 1
ATOM 2037 C CA . SER A 1 275 ? 7.851 1.385 -25.015 1.00 31.73 275 SER A CA 1
ATOM 2038 C C . SER A 1 275 ? 7.044 1.509 -23.713 1.00 31.73 275 SER A C 1
ATOM 2040 O O . SER A 1 275 ? 7.503 2.185 -22.792 1.00 31.73 275 SER A O 1
ATOM 2042 N N . ARG A 1 276 ? 5.845 0.919 -23.608 1.00 37.94 276 ARG A N 1
ATOM 2043 C CA . ARG A 1 276 ? 4.975 1.135 -22.431 1.00 37.94 276 ARG A CA 1
ATOM 2044 C C . ARG A 1 276 ? 5.282 0.183 -21.274 1.00 37.94 276 ARG A C 1
ATOM 2046 O O . ARG A 1 276 ? 5.315 0.635 -20.135 1.00 37.94 276 ARG A O 1
ATOM 2053 N N . VAL A 1 277 ? 5.634 -1.066 -21.573 1.00 38.00 277 VAL A N 1
ATOM 2054 C CA . VAL A 1 277 ? 5.922 -2.103 -20.567 1.00 38.00 277 VAL A CA 1
ATOM 2055 C C . VAL A 1 277 ? 7.226 -1.808 -19.803 1.00 38.00 277 VAL A C 1
ATOM 2057 O O . VAL A 1 277 ? 7.277 -1.906 -18.581 1.00 38.00 277 VAL A O 1
ATOM 2060 N N . LEU A 1 278 ? 8.260 -1.299 -20.483 1.00 37.47 278 LEU A N 1
ATOM 2061 C CA . LEU A 1 278 ? 9.567 -1.001 -19.869 1.00 37.47 278 LEU A CA 1
ATOM 2062 C C . LEU A 1 278 ? 9.559 0.192 -18.891 1.00 37.47 278 LEU A C 1
ATOM 2064 O O . LEU A 1 278 ? 10.469 0.328 -18.075 1.00 37.47 278 LEU A O 1
ATOM 2068 N N . THR A 1 279 ? 8.529 1.045 -18.928 1.00 38.84 279 THR A N 1
ATOM 2069 C CA . THR A 1 279 ? 8.403 2.172 -17.982 1.00 38.84 279 THR A CA 1
ATOM 2070 C C . THR A 1 279 ? 7.712 1.748 -16.676 1.00 38.84 279 THR A C 1
ATOM 2072 O O . THR A 1 279 ? 7.912 2.388 -15.644 1.00 38.84 279 THR A O 1
ATOM 2075 N N . GLY A 1 280 ? 6.929 0.660 -16.699 1.00 37.06 280 GLY A N 1
ATOM 2076 C CA . GLY A 1 280 ? 6.237 0.114 -15.524 1.00 37.06 280 GLY A CA 1
ATOM 2077 C C . GLY A 1 280 ? 7.130 -0.760 -14.639 1.00 37.06 280 GLY A C 1
ATOM 2078 O O . GLY A 1 280 ? 7.060 -0.675 -13.417 1.00 37.06 280 GLY A O 1
ATOM 2079 N N . VAL A 1 281 ? 8.029 -1.537 -15.249 1.00 37.50 281 VAL A N 1
ATOM 2080 C CA . VAL A 1 281 ? 8.812 -2.576 -14.554 1.00 37.50 281 VAL A CA 1
ATOM 2081 C C . VAL A 1 281 ? 9.977 -2.016 -13.719 1.00 37.50 281 VAL A C 1
ATOM 2083 O O . VAL A 1 281 ? 10.358 -2.593 -12.708 1.00 37.50 281 VAL A O 1
ATOM 2086 N N . ARG A 1 282 ? 10.497 -0.824 -14.042 1.00 42.16 282 ARG A N 1
ATOM 2087 C CA . ARG A 1 282 ? 11.617 -0.192 -13.311 1.00 42.16 282 ARG A CA 1
ATOM 2088 C C . ARG A 1 282 ? 11.242 0.437 -11.956 1.00 42.16 282 ARG A C 1
ATOM 2090 O O . ARG A 1 282 ? 12.059 1.156 -11.386 1.00 42.16 282 ARG A O 1
ATOM 2097 N N . ARG A 1 283 ? 10.009 0.247 -11.468 1.00 46.38 283 ARG A N 1
ATOM 2098 C CA . ARG A 1 283 ? 9.433 1.032 -10.357 1.00 46.38 283 ARG A CA 1
ATOM 2099 C C . ARG A 1 283 ? 9.031 0.250 -9.109 1.00 46.38 283 ARG A C 1
ATOM 2101 O O . ARG A 1 283 ? 8.590 0.893 -8.162 1.00 46.38 283 ARG A O 1
ATOM 2108 N N . LEU A 1 284 ? 9.135 -1.077 -9.103 1.00 37.28 284 LEU A N 1
ATOM 2109 C CA . LEU A 1 284 ? 8.465 -1.883 -8.076 1.00 37.28 284 LEU A CA 1
ATOM 2110 C C . LEU A 1 284 ? 9.370 -2.414 -6.954 1.00 37.28 284 LEU A C 1
ATOM 2112 O O . LEU A 1 284 ? 8.848 -2.634 -5.866 1.00 37.28 284 LEU A O 1
ATOM 2116 N N . ASP A 1 285 ? 10.692 -2.500 -7.140 1.00 37.09 285 ASP A N 1
ATOM 2117 C CA . ASP A 1 285 ? 11.499 -3.336 -6.227 1.00 37.09 285 ASP A CA 1
ATOM 2118 C C . ASP A 1 285 ? 12.383 -2.620 -5.217 1.00 37.09 285 ASP A C 1
ATOM 2120 O O . ASP A 1 285 ? 12.700 -3.192 -4.180 1.00 37.09 285 ASP A O 1
ATOM 2124 N N . GLU A 1 286 ? 12.757 -1.365 -5.441 1.00 41.78 286 GLU A N 1
ATOM 2125 C CA . GLU A 1 286 ? 13.655 -0.674 -4.519 1.00 41.78 286 GLU A CA 1
ATOM 2126 C C . GLU A 1 286 ? 13.404 0.824 -4.526 1.00 41.78 286 GLU A C 1
ATOM 2128 O O . GLU A 1 286 ? 14.012 1.560 -5.293 1.00 41.78 286 GLU A O 1
ATOM 2133 N N . LEU A 1 287 ? 12.569 1.301 -3.610 1.00 33.16 287 LEU A N 1
ATOM 2134 C CA . LEU A 1 287 ? 12.884 2.528 -2.892 1.00 33.16 287 LEU A CA 1
ATOM 2135 C C . LEU A 1 287 ? 12.404 2.306 -1.443 1.00 33.16 287 LEU A C 1
ATOM 2137 O O . LEU A 1 287 ? 11.210 2.048 -1.262 1.00 33.16 287 LEU A O 1
ATOM 2141 N N . PRO A 1 288 ? 13.223 2.490 -0.374 1.00 37.56 288 PRO A N 1
ATOM 2142 C CA . PRO A 1 288 ? 12.646 3.152 0.804 1.00 37.56 288 PRO A CA 1
ATOM 2143 C C . PRO A 1 288 ? 11.896 4.329 0.209 1.00 37.56 288 PRO A C 1
ATOM 2145 O O . PRO A 1 288 ? 12.570 5.012 -0.552 1.00 37.56 288 PRO A O 1
ATOM 2148 N N . ARG A 1 289 ? 10.567 4.498 0.389 1.00 46.28 289 ARG A N 1
ATOM 2149 C CA . ARG A 1 289 ? 9.844 5.634 -0.225 1.00 46.28 289 ARG A CA 1
ATOM 2150 C C . ARG A 1 289 ? 10.733 6.840 0.014 1.00 46.28 289 ARG A C 1
ATOM 2152 O O . ARG A 1 289 ? 10.815 7.271 1.160 1.00 46.28 289 ARG A O 1
ATOM 2159 N N . VAL A 1 290 ? 11.502 7.265 -0.998 1.00 43.59 290 VAL A N 1
ATOM 2160 C CA . VAL A 1 290 ? 12.413 8.390 -0.840 1.00 43.59 290 VAL A CA 1
ATOM 2161 C C . VAL A 1 290 ? 11.381 9.453 -0.620 1.00 43.59 290 VAL A C 1
ATOM 2163 O O . VAL A 1 290 ? 10.570 9.613 -1.544 1.00 43.59 290 VAL A O 1
ATOM 2166 N N . PRO A 1 291 ? 11.267 10.000 0.610 1.00 60.03 291 PRO A N 1
ATOM 2167 C CA . PRO A 1 291 ? 10.169 10.885 0.928 1.00 60.03 291 PRO A CA 1
ATOM 2168 C C . PRO A 1 291 ? 10.166 11.876 -0.206 1.00 60.03 291 PRO A C 1
ATOM 2170 O O . PRO A 1 291 ? 11.219 12.451 -0.504 1.00 60.03 291 PRO A O 1
ATOM 2173 N N . ARG A 1 292 ? 9.071 11.894 -0.969 1.00 79.56 292 ARG A N 1
ATOM 2174 C CA . ARG A 1 292 ? 9.040 12.698 -2.175 1.00 79.56 292 ARG A CA 1
ATOM 2175 C C . ARG A 1 292 ? 9.412 14.088 -1.703 1.00 79.56 292 ARG A C 1
ATOM 2177 O O . ARG A 1 292 ? 8.786 14.600 -0.781 1.00 79.56 292 ARG A O 1
ATOM 2184 N N . GLU A 1 293 ? 10.476 14.659 -2.252 1.00 89.50 293 GLU A N 1
ATOM 2185 C CA . GLU A 1 293 ? 10.844 16.010 -1.861 1.00 89.50 293 GLU A CA 1
ATOM 2186 C C . GLU A 1 293 ? 9.759 16.932 -2.407 1.00 89.50 293 GLU A C 1
ATOM 2188 O O . GLU A 1 293 ? 9.685 17.228 -3.601 1.00 89.50 293 GLU A O 1
ATOM 2193 N N . TRP A 1 294 ? 8.839 17.303 -1.524 1.00 93.81 294 TRP A N 1
ATOM 2194 C CA . TRP A 1 294 ? 7.760 18.212 -1.840 1.00 93.81 294 TRP A CA 1
ATOM 2195 C C . TRP A 1 294 ? 8.324 19.632 -1.829 1.00 93.81 294 TRP A C 1
ATOM 2197 O O . TRP A 1 294 ? 8.859 20.061 -0.804 1.00 93.81 294 TRP A O 1
ATOM 2207 N N . PRO A 1 295 ? 8.218 20.393 -2.932 1.00 94.62 295 PRO A N 1
ATOM 2208 C CA . PRO A 1 295 ? 8.662 21.779 -2.926 1.00 94.62 295 PRO A CA 1
ATOM 2209 C C . PRO A 1 295 ? 7.821 22.566 -1.918 1.00 94.62 295 PRO A C 1
ATOM 2211 O O . PRO A 1 295 ? 6.597 22.480 -1.963 1.00 94.62 295 PRO A O 1
ATOM 2214 N N . GLU A 1 296 ? 8.440 23.365 -1.044 1.00 92.38 296 GLU A N 1
ATOM 2215 C CA . GLU A 1 296 ? 7.698 24.259 -0.130 1.00 92.38 296 GLU A CA 1
ATOM 2216 C C . GLU A 1 296 ? 6.789 25.232 -0.899 1.00 92.38 296 GLU A C 1
ATOM 2218 O O . GLU A 1 296 ? 5.717 25.620 -0.435 1.00 92.38 296 GLU A O 1
ATOM 2223 N N . HIS A 1 297 ? 7.211 25.591 -2.112 1.00 93.69 297 HIS A N 1
ATOM 2224 C CA . HIS A 1 297 ? 6.488 26.452 -3.035 1.00 93.69 297 HIS A CA 1
ATOM 2225 C C . HIS A 1 297 ? 6.366 25.756 -4.395 1.00 93.69 297 HIS A C 1
ATOM 2227 O O . HIS A 1 297 ? 7.231 25.942 -5.257 1.00 93.69 297 HIS A O 1
ATOM 2233 N N . PRO A 1 298 ? 5.331 24.922 -4.601 1.00 95.69 298 PRO A N 1
ATOM 2234 C CA . PRO A 1 298 ? 5.113 24.276 -5.888 1.00 95.69 298 PRO A CA 1
ATOM 2235 C C . PRO A 1 298 ? 4.886 25.315 -6.994 1.00 95.69 298 PRO A C 1
ATOM 2237 O O . PRO A 1 298 ? 4.325 26.390 -6.763 1.00 95.69 298 PRO A O 1
ATOM 2240 N N . ALA A 1 299 ? 5.343 25.007 -8.209 1.00 95.50 299 ALA A N 1
ATOM 2241 C CA . ALA A 1 299 ? 5.199 25.910 -9.344 1.00 95.50 299 ALA A CA 1
ATOM 2242 C C . ALA A 1 299 ? 3.719 26.085 -9.731 1.00 95.50 299 ALA A C 1
ATOM 2244 O O . ALA A 1 299 ? 2.926 25.149 -9.658 1.00 95.50 299 ALA A O 1
ATOM 2245 N N . LEU A 1 300 ? 3.342 27.286 -10.180 1.00 94.88 300 LEU A N 1
ATOM 2246 C CA . LEU A 1 300 ? 1.974 27.560 -10.631 1.00 94.88 300 LEU A CA 1
ATOM 2247 C C . LEU A 1 300 ? 1.540 26.567 -11.720 1.00 94.88 300 LEU A C 1
ATOM 2249 O O . LEU A 1 300 ? 2.313 26.248 -12.623 1.00 94.88 300 LEU A O 1
ATOM 2253 N N . ASN A 1 301 ? 0.274 26.149 -11.664 1.00 91.81 301 ASN A N 1
ATOM 2254 C CA . ASN A 1 301 ? -0.348 25.194 -12.590 1.00 91.81 301 ASN A CA 1
ATOM 2255 C C . ASN A 1 301 ? 0.229 23.767 -12.562 1.00 91.81 301 ASN A C 1
ATOM 2257 O O . ASN A 1 301 ? -0.047 22.995 -13.480 1.00 91.81 301 ASN A O 1
ATOM 2261 N N . THR A 1 302 ? 1.000 23.386 -11.540 1.00 95.50 302 THR A N 1
ATOM 2262 C CA . THR A 1 302 ? 1.307 21.969 -11.308 1.00 95.50 302 THR A CA 1
ATOM 226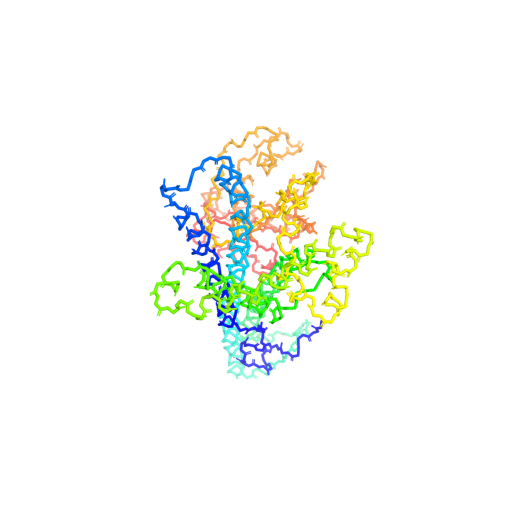3 C C . THR A 1 302 ? 0.243 21.313 -10.433 1.00 95.50 302 THR A C 1
ATOM 2265 O O . THR A 1 302 ? -0.523 21.981 -9.732 1.00 95.50 302 THR A O 1
ATOM 2268 N N . TRP A 1 303 ? 0.195 19.982 -10.463 1.00 96.00 303 TRP A N 1
ATOM 2269 C CA . TRP A 1 303 ? -0.694 19.212 -9.596 1.00 96.00 303 TRP A CA 1
ATOM 2270 C C . TRP A 1 303 ? -0.387 19.466 -8.111 1.00 96.00 303 TRP A C 1
ATOM 2272 O O . TRP A 1 303 ? -1.309 19.665 -7.327 1.00 96.00 303 TRP A O 1
ATOM 2282 N N . GLU A 1 304 ? 0.885 19.593 -7.731 1.00 96.75 304 GLU A N 1
ATOM 2283 C CA . GLU A 1 304 ? 1.294 19.922 -6.360 1.00 96.75 304 GLU A CA 1
ATOM 2284 C C . GLU A 1 304 ? 0.758 21.284 -5.910 1.00 96.75 304 GLU A C 1
ATOM 2286 O O . GLU A 1 304 ? 0.275 21.413 -4.789 1.00 96.75 304 GLU A O 1
ATOM 2291 N N . TYR A 1 305 ? 0.780 22.293 -6.788 1.00 97.50 305 TYR A N 1
ATOM 2292 C CA . TYR A 1 305 ? 0.195 23.597 -6.476 1.00 97.50 305 TYR A CA 1
ATOM 2293 C C . TYR A 1 305 ? -1.314 23.502 -6.272 1.00 97.50 305 TYR A C 1
ATOM 2295 O O . TYR A 1 305 ? -1.858 24.155 -5.381 1.00 97.50 305 TYR A O 1
ATOM 2303 N N . SER A 1 306 ? -1.988 22.654 -7.055 1.00 97.06 306 SER A N 1
ATOM 2304 C CA . SER A 1 306 ? -3.430 22.456 -6.916 1.00 97.06 306 SER A CA 1
ATOM 2305 C C . SER A 1 306 ? -3.820 21.921 -5.535 1.00 97.06 306 SER A C 1
ATOM 2307 O O . SER A 1 306 ? -4.845 22.342 -5.011 1.00 97.06 306 SER A O 1
ATOM 2309 N N . LEU A 1 307 ? -2.979 21.097 -4.894 1.00 97.44 307 LEU A N 1
ATOM 2310 C CA . LEU A 1 307 ? -3.267 20.521 -3.573 1.00 97.44 307 LEU A CA 1
ATOM 2311 C C . LEU A 1 307 ? -3.447 21.579 -2.473 1.00 97.44 307 LEU A C 1
ATOM 2313 O O . LEU A 1 307 ? -4.210 21.342 -1.542 1.00 97.44 307 LEU A O 1
ATOM 2317 N N . GLY A 1 308 ? -2.776 22.731 -2.577 1.00 96.88 308 GLY A N 1
ATOM 2318 C CA . GLY A 1 308 ? -2.932 23.855 -1.644 1.00 96.88 308 GLY A CA 1
ATOM 2319 C C . GLY A 1 308 ? -3.759 25.019 -2.183 1.00 96.88 308 GLY A C 1
ATOM 2320 O O . GLY A 1 308 ? -3.896 26.028 -1.498 1.00 96.88 308 GLY A O 1
ATOM 2321 N N . TRP A 1 309 ? -4.256 24.956 -3.418 1.00 96.81 309 TRP A N 1
ATOM 2322 C CA . TRP A 1 309 ? -4.975 26.070 -4.034 1.00 96.81 309 TRP A CA 1
ATOM 2323 C C . TRP A 1 309 ? -6.448 26.069 -3.633 1.00 96.81 309 TRP A C 1
ATOM 2325 O O . TRP A 1 309 ? -7.199 25.200 -4.063 1.00 96.81 309 TRP A O 1
ATOM 2335 N N . ASP A 1 310 ? -6.886 27.068 -2.872 1.00 94.69 310 ASP A N 1
ATOM 2336 C CA . ASP A 1 310 ? -8.297 27.265 -2.536 1.00 94.69 310 ASP A CA 1
ATOM 2337 C C . ASP A 1 310 ? -9.019 27.961 -3.709 1.00 94.69 310 ASP A C 1
ATOM 2339 O O . ASP A 1 310 ? -8.750 29.142 -3.979 1.00 94.69 310 ASP A O 1
ATOM 2343 N N . PRO A 1 311 ? -9.925 27.268 -4.430 1.00 91.69 311 PRO A N 1
ATOM 2344 C CA . PRO A 1 311 ? -10.608 27.837 -5.589 1.00 91.69 311 PRO A CA 1
ATOM 2345 C C . PRO A 1 311 ? -11.583 28.964 -5.223 1.00 91.69 311 PRO A C 1
ATOM 2347 O O . PRO A 1 311 ? -11.823 29.847 -6.053 1.00 91.69 311 PRO A O 1
ATOM 2350 N N . ASP A 1 312 ? -12.118 28.968 -4.001 1.00 91.69 312 ASP A N 1
ATOM 2351 C CA . ASP A 1 312 ? -13.100 29.950 -3.539 1.00 91.69 312 ASP A CA 1
ATOM 2352 C C . ASP A 1 312 ? -12.399 31.233 -3.080 1.00 91.69 312 ASP A C 1
ATOM 2354 O O . ASP A 1 312 ? -12.788 32.339 -3.471 1.00 91.69 312 ASP A O 1
ATOM 2358 N N . ALA A 1 313 ? -11.317 31.094 -2.307 1.00 93.25 313 ALA A N 1
ATOM 2359 C CA . ALA A 1 313 ? -10.506 32.228 -1.863 1.00 93.25 313 ALA A CA 1
ATOM 2360 C C . ALA A 1 313 ? -9.538 32.743 -2.941 1.00 93.25 313 ALA A C 1
ATOM 2362 O O . ALA A 1 313 ? -9.024 33.858 -2.816 1.00 93.25 313 ALA A O 1
ATOM 2363 N N . LYS A 1 314 ? -9.284 31.948 -3.990 1.00 94.25 314 LYS A N 1
ATOM 2364 C CA . LYS A 1 314 ? -8.263 32.201 -5.021 1.00 94.25 314 LYS A CA 1
ATOM 2365 C C . LYS A 1 314 ? -6.885 32.460 -4.406 1.00 94.25 314 LYS A C 1
ATOM 2367 O O . LYS A 1 314 ? -6.183 33.397 -4.794 1.00 94.25 314 LYS A O 1
ATOM 2372 N N . LEU A 1 315 ? -6.527 31.648 -3.415 1.00 96.12 315 LEU A N 1
ATOM 2373 C CA . LEU A 1 315 ? -5.296 31.777 -2.644 1.00 96.12 315 LEU A CA 1
ATOM 2374 C C . LEU A 1 315 ? -4.669 30.397 -2.425 1.00 96.12 315 LEU A C 1
ATOM 2376 O O . LEU A 1 315 ? -5.365 29.434 -2.120 1.00 96.12 315 LEU A O 1
ATOM 2380 N N . PHE A 1 316 ? -3.343 30.317 -2.517 1.00 96.31 316 PHE A N 1
ATOM 2381 C CA . PHE A 1 316 ? -2.599 29.137 -2.087 1.00 96.31 316 PHE A CA 1
ATOM 2382 C C . PHE A 1 316 ? -2.429 29.124 -0.562 1.00 96.31 316 PHE A C 1
ATOM 2384 O O . PHE A 1 316 ? -1.948 30.096 0.026 1.00 96.31 316 PHE A O 1
ATOM 2391 N N . ARG A 1 317 ? -2.792 28.010 0.070 1.00 95.81 317 ARG A N 1
ATOM 2392 C CA . ARG A 1 317 ? -2.708 27.763 1.508 1.00 95.81 317 ARG A CA 1
ATOM 2393 C C . ARG A 1 317 ? -1.638 26.711 1.783 1.00 95.81 317 ARG A C 1
ATOM 2395 O O . ARG A 1 317 ? -1.831 25.519 1.557 1.00 95.81 317 ARG A O 1
ATOM 2402 N N . LEU A 1 318 ? -0.499 27.168 2.305 1.00 95.19 318 LEU A N 1
ATOM 2403 C CA . LEU A 1 318 ? 0.653 26.305 2.581 1.00 95.19 318 LEU A CA 1
ATOM 2404 C C . LEU A 1 318 ? 0.329 25.183 3.581 1.00 95.19 318 LEU A C 1
ATOM 2406 O O . LEU A 1 318 ? 0.815 24.069 3.415 1.00 95.19 318 LEU A O 1
ATOM 2410 N N . SER A 1 319 ? -0.498 25.457 4.593 1.00 94.81 319 SER A N 1
ATOM 2411 C CA . SER A 1 319 ? -0.886 24.461 5.599 1.00 94.81 319 SER A CA 1
ATOM 2412 C C . SER A 1 319 ? -1.663 23.295 4.988 1.00 94.81 319 SER A C 1
ATOM 2414 O O . SER A 1 319 ? -1.343 22.148 5.268 1.00 94.81 319 SER A O 1
ATOM 2416 N N . GLU A 1 320 ? -2.629 23.579 4.112 1.00 96.12 320 GLU A N 1
ATOM 2417 C CA . GLU A 1 320 ? -3.421 22.554 3.421 1.00 96.12 320 GLU A CA 1
ATOM 2418 C C . GLU A 1 320 ? -2.551 21.735 2.464 1.00 96.12 320 GLU A C 1
ATOM 2420 O O . GLU A 1 320 ? -2.634 20.509 2.460 1.00 96.12 320 GLU A O 1
ATOM 2425 N N . TYR A 1 321 ? -1.646 22.390 1.729 1.00 97.31 321 TYR A N 1
ATOM 2426 C CA . TYR A 1 321 ? -0.652 21.697 0.909 1.00 97.31 321 TYR A CA 1
ATOM 2427 C C . TYR A 1 321 ? 0.187 20.713 1.736 1.00 97.31 321 TYR A C 1
ATOM 2429 O O . TYR A 1 321 ? 0.286 19.546 1.375 1.00 97.31 321 TYR A O 1
ATOM 2437 N N . GLN A 1 322 ? 0.747 21.151 2.867 1.00 96.44 322 GLN A N 1
ATOM 2438 C CA . GLN A 1 322 ? 1.555 20.293 3.743 1.00 96.44 322 GLN A CA 1
ATOM 2439 C C . GLN A 1 322 ? 0.759 19.114 4.316 1.00 96.44 322 GLN A C 1
ATOM 2441 O O . GLN A 1 322 ? 1.286 18.009 4.438 1.00 96.44 322 GLN A O 1
ATOM 2446 N N . THR A 1 323 ? -0.511 19.322 4.662 1.00 97.38 323 THR A N 1
ATOM 2447 C CA . THR A 1 323 ? -1.379 18.234 5.121 1.00 97.38 323 THR A CA 1
ATOM 2448 C C . THR A 1 323 ? -1.667 17.241 3.991 1.00 97.38 323 THR A C 1
ATOM 2450 O O . THR A 1 323 ? -1.560 16.032 4.205 1.00 97.38 323 THR A O 1
ATOM 2453 N N . ALA A 1 324 ? -1.946 17.719 2.774 1.00 97.62 324 ALA A N 1
ATOM 2454 C CA . ALA A 1 324 ? -2.163 16.870 1.603 1.00 97.62 324 ALA A CA 1
ATOM 2455 C C . ALA A 1 324 ? -0.928 16.025 1.254 1.00 97.62 324 ALA A C 1
ATOM 2457 O O . ALA A 1 324 ? -1.053 14.827 1.001 1.00 97.62 324 ALA A O 1
ATOM 2458 N N . THR A 1 325 ? 0.272 16.610 1.281 1.00 96.69 325 THR A N 1
ATOM 2459 C CA . THR A 1 325 ? 1.507 15.868 0.988 1.00 96.69 325 THR A CA 1
ATOM 2460 C C . THR A 1 325 ? 1.786 14.791 2.032 1.00 96.69 325 THR A C 1
ATOM 2462 O O . THR A 1 325 ? 2.100 13.660 1.667 1.00 96.69 325 THR A O 1
ATOM 2465 N N . ARG A 1 326 ? 1.559 15.077 3.322 1.00 95.69 326 ARG A N 1
ATOM 2466 C CA . ARG A 1 326 ? 1.648 14.064 4.388 1.00 95.69 326 ARG A CA 1
ATOM 2467 C C . ARG A 1 326 ? 0.627 12.944 4.216 1.00 95.69 326 ARG A C 1
ATOM 2469 O O . ARG A 1 326 ? 0.965 11.789 4.449 1.00 95.69 326 ARG A O 1
ATOM 2476 N N . LEU A 1 327 ? -0.601 13.257 3.803 1.00 96.00 327 LEU A N 1
ATOM 2477 C CA . LEU A 1 327 ? -1.621 12.244 3.516 1.00 96.00 327 LEU A CA 1
ATOM 2478 C C . LEU A 1 327 ? -1.177 11.300 2.394 1.00 96.00 327 LEU A C 1
ATOM 2480 O O . LEU A 1 327 ? -1.285 10.080 2.534 1.00 96.00 327 LEU A O 1
ATOM 2484 N N . ILE A 1 328 ? -0.641 11.860 1.310 1.00 95.31 328 ILE A N 1
ATOM 2485 C CA . ILE A 1 328 ? -0.102 11.100 0.179 1.00 95.31 328 ILE A CA 1
ATOM 2486 C C . ILE A 1 328 ? 1.068 10.221 0.645 1.00 95.31 328 ILE A C 1
ATOM 2488 O O . ILE A 1 328 ? 1.071 9.016 0.395 1.00 95.31 328 ILE A O 1
ATOM 2492 N N . ASP A 1 329 ? 2.020 10.782 1.390 1.00 93.12 329 ASP A N 1
ATOM 2493 C CA . ASP A 1 329 ? 3.216 10.059 1.829 1.00 93.12 329 ASP A CA 1
ATOM 2494 C C . ASP A 1 329 ? 2.918 8.976 2.875 1.00 93.12 329 ASP A C 1
ATOM 2496 O O . ASP A 1 329 ? 3.473 7.878 2.795 1.00 93.12 329 ASP A O 1
ATOM 2500 N N . GLN A 1 330 ? 2.043 9.252 3.847 1.00 93.25 330 GLN A N 1
ATOM 2501 C CA . GLN A 1 330 ? 1.746 8.350 4.963 1.00 93.25 330 GLN A CA 1
ATOM 2502 C C . GLN A 1 330 ? 0.743 7.259 4.575 1.00 93.25 330 GLN A C 1
ATOM 2504 O O . GLN A 1 330 ? 0.919 6.098 4.945 1.00 93.25 330 GLN A O 1
ATOM 2509 N N . TYR A 1 331 ? -0.293 7.610 3.810 1.00 91.00 331 TYR A N 1
ATOM 2510 C CA . TYR A 1 331 ? -1.390 6.695 3.477 1.00 91.00 331 TYR A CA 1
ATOM 2511 C C . TYR A 1 331 ? -1.362 6.211 2.024 1.00 91.00 331 TYR A C 1
ATOM 2513 O O . TYR A 1 331 ? -2.148 5.338 1.669 1.00 91.00 331 TYR A O 1
ATOM 2521 N N . GLY A 1 332 ? -0.437 6.705 1.191 1.00 90.94 332 GLY A N 1
ATOM 2522 C CA . GLY A 1 332 ? -0.340 6.303 -0.217 1.00 90.94 332 GLY A CA 1
ATOM 2523 C C . GLY A 1 332 ? -1.528 6.773 -1.057 1.00 90.94 332 GLY A C 1
ATOM 2524 O O . GLY A 1 332 ? -1.873 6.116 -2.034 1.00 90.94 332 GLY A O 1
ATOM 2525 N N . LEU A 1 333 ? -2.183 7.862 -0.647 1.00 94.00 333 LEU A N 1
ATOM 2526 C CA . LEU A 1 333 ? -3.370 8.379 -1.319 1.00 94.00 333 LEU A CA 1
ATOM 2527 C C . LEU A 1 333 ? -2.998 9.110 -2.606 1.00 94.00 333 LEU A C 1
ATOM 2529 O O . LEU A 1 333 ? -1.922 9.6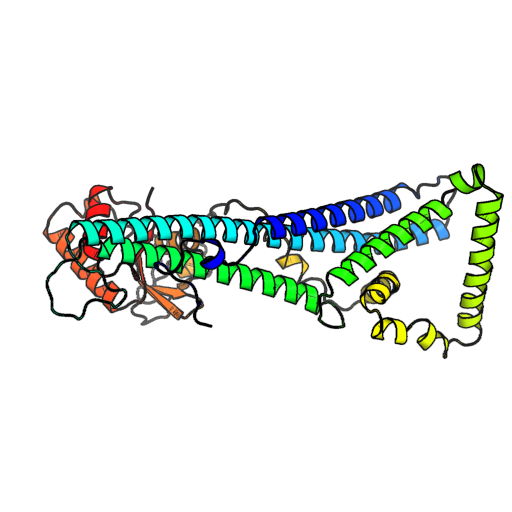97 -2.723 1.00 94.00 333 LEU A O 1
ATOM 2533 N N . ARG A 1 334 ? -3.939 9.143 -3.545 1.00 94.06 334 ARG A N 1
ATOM 2534 C CA . ARG A 1 334 ? -3.913 10.065 -4.675 1.00 94.06 334 ARG A CA 1
ATOM 2535 C C . ARG A 1 334 ? -5.032 11.068 -4.477 1.00 94.06 334 ARG A C 1
ATOM 2537 O O . ARG A 1 334 ? -6.189 10.680 -4.467 1.00 94.06 334 ARG A O 1
ATOM 2544 N N . LEU A 1 335 ? -4.661 12.326 -4.259 1.00 97.56 335 LEU A N 1
ATOM 2545 C CA . LEU A 1 335 ? -5.600 13.399 -3.959 1.00 97.56 335 LEU A CA 1
ATOM 2546 C C . LEU A 1 335 ? -5.705 14.373 -5.132 1.00 97.56 335 LEU A C 1
ATOM 2548 O O . LEU A 1 335 ? -4.703 14.743 -5.754 1.00 97.56 335 LEU A O 1
ATOM 2552 N N . GLU A 1 336 ? -6.923 14.831 -5.381 1.00 97.69 336 GLU A N 1
ATOM 2553 C CA . GLU A 1 336 ? -7.242 15.940 -6.269 1.00 97.69 336 GLU A CA 1
ATOM 2554 C C . GLU A 1 336 ? -7.981 17.023 -5.484 1.00 97.69 336 GLU A C 1
ATOM 2556 O O . GLU A 1 336 ? -8.809 16.739 -4.618 1.00 97.69 336 GLU A O 1
ATOM 2561 N N . ARG A 1 337 ? -7.668 18.289 -5.768 1.00 97.75 337 ARG A N 1
ATOM 2562 C CA . ARG A 1 337 ? -8.340 19.423 -5.129 1.00 97.75 337 ARG A CA 1
ATOM 2563 C C . ARG A 1 337 ? -9.804 19.447 -5.536 1.00 97.75 337 ARG A C 1
ATOM 2565 O O . ARG A 1 337 ? -10.120 19.368 -6.724 1.00 97.75 337 ARG A O 1
ATOM 2572 N N . ALA A 1 338 ? -10.686 19.586 -4.553 1.00 97.06 338 ALA A N 1
ATOM 2573 C CA . ALA A 1 338 ? -12.107 19.640 -4.832 1.00 97.06 338 ALA A CA 1
ATOM 2574 C C . ALA A 1 338 ? -12.466 20.872 -5.692 1.00 97.06 338 ALA A C 1
ATOM 2576 O O . ALA A 1 338 ? -11.822 21.922 -5.581 1.00 97.06 338 ALA A O 1
ATOM 2577 N N . PRO A 1 339 ? -13.475 20.767 -6.575 1.00 94.94 339 PRO A N 1
ATOM 2578 C CA . PRO A 1 339 ? -13.852 21.859 -7.466 1.00 94.94 339 PRO A CA 1
ATOM 2579 C C . PRO A 1 339 ? -14.452 23.051 -6.702 1.00 94.94 339 PRO A C 1
ATOM 2581 O O . PRO A 1 339 ? -14.903 22.927 -5.566 1.00 94.94 339 PRO A O 1
ATOM 2584 N N . HIS A 1 340 ? -14.508 24.214 -7.361 1.00 95.25 340 HIS A N 1
ATOM 2585 C CA . HIS A 1 340 ? -15.162 25.421 -6.836 1.00 95.25 340 HIS A CA 1
ATOM 2586 C C . HIS A 1 340 ? -16.585 25.133 -6.329 1.00 95.25 340 HIS A C 1
ATOM 2588 O O . HIS A 1 340 ? -17.364 24.465 -7.014 1.00 95.25 340 HIS A O 1
ATOM 2594 N N . GLY A 1 341 ? -16.925 25.665 -5.152 1.00 93.62 341 GLY A N 1
ATOM 2595 C CA . GLY A 1 341 ? -18.217 25.431 -4.500 1.00 93.62 341 GLY A CA 1
ATOM 2596 C C . GLY A 1 341 ? -18.336 24.089 -3.767 1.00 93.62 341 GLY A C 1
ATOM 2597 O O . GLY A 1 341 ? -19.394 23.806 -3.206 1.00 93.62 341 GLY A O 1
ATOM 2598 N N . SER A 1 342 ? -17.278 23.274 -3.749 1.00 94.25 342 SER A N 1
ATOM 2599 C CA . SER A 1 342 ? -17.181 22.118 -2.860 1.00 94.25 342 SER A CA 1
ATOM 2600 C C . SER A 1 342 ? -17.108 22.555 -1.395 1.00 94.25 342 SER A C 1
ATOM 2602 O O . SER A 1 342 ? -16.528 23.584 -1.060 1.00 94.25 342 SER A O 1
ATOM 2604 N N . HIS A 1 343 ? -17.672 21.744 -0.501 1.00 95.12 343 HIS A N 1
ATOM 2605 C CA . HIS A 1 343 ? -17.568 21.946 0.947 1.00 95.12 343 HIS A CA 1
ATOM 2606 C C . HIS A 1 343 ? -16.418 21.158 1.593 1.00 95.12 343 HIS A C 1
ATOM 2608 O O . HIS A 1 343 ? -16.267 21.218 2.814 1.00 95.12 343 HIS A O 1
ATOM 2614 N N . VAL A 1 344 ? -15.636 20.432 0.793 1.00 97.69 344 VAL A N 1
ATOM 2615 C CA . VAL A 1 344 ? -14.494 19.604 1.213 1.00 97.69 344 VAL A CA 1
ATOM 2616 C C . VAL A 1 344 ? -13.227 20.030 0.477 1.00 97.69 344 VAL A C 1
ATOM 2618 O O . VAL A 1 344 ? -13.315 20.647 -0.587 1.00 97.69 344 VAL A O 1
ATOM 2621 N N . ASP A 1 345 ? -12.066 19.681 1.022 1.00 97.81 345 ASP A N 1
ATOM 2622 C CA . ASP A 1 345 ? -10.762 20.085 0.501 1.00 97.81 345 ASP A CA 1
ATOM 2623 C C . ASP A 1 345 ? -10.286 19.236 -0.679 1.00 97.81 345 ASP A C 1
ATOM 2625 O O . ASP A 1 345 ? -9.767 19.784 -1.652 1.00 97.81 345 ASP A O 1
ATOM 2629 N N . TRP A 1 346 ? -10.437 17.913 -0.616 1.00 98.50 346 TRP A N 1
ATOM 2630 C CA . TRP A 1 346 ? -9.938 17.002 -1.651 1.00 98.50 346 TRP A CA 1
ATOM 2631 C C . TRP A 1 346 ? -10.890 15.837 -1.907 1.00 98.50 346 TRP A C 1
ATOM 2633 O O . TRP A 1 346 ? -11.763 15.531 -1.092 1.00 98.50 346 TRP A O 1
ATOM 2643 N N . LEU A 1 347 ? -10.676 15.177 -3.042 1.00 98.31 347 LEU A N 1
ATOM 2644 C CA . LEU A 1 347 ? -11.229 13.868 -3.367 1.00 98.31 347 LEU A CA 1
ATOM 2645 C C . LEU A 1 347 ? -10.092 12.906 -3.724 1.00 98.31 347 LEU A C 1
ATOM 2647 O O . LEU A 1 347 ? -9.058 13.348 -4.230 1.00 98.31 347 LEU A O 1
ATOM 2651 N N . ASP A 1 348 ? -10.280 11.613 -3.476 1.00 97.62 348 ASP A N 1
ATOM 2652 C CA . ASP A 1 348 ? -9.402 10.568 -4.014 1.00 97.62 348 ASP A CA 1
ATOM 2653 C C . ASP A 1 348 ? -9.961 9.918 -5.294 1.00 97.62 348 ASP A C 1
ATOM 2655 O O . ASP A 1 348 ? -11.064 10.232 -5.748 1.00 97.62 348 ASP A O 1
ATOM 2659 N N . ASP A 1 349 ? -9.203 8.979 -5.871 1.00 92.06 349 ASP A N 1
ATOM 2660 C CA . ASP A 1 349 ? -9.593 8.218 -7.069 1.00 92.06 349 ASP A CA 1
ATOM 2661 C C . ASP A 1 349 ? -10.908 7.421 -6.887 1.00 92.06 349 ASP A C 1
ATOM 2663 O O . ASP A 1 349 ? -11.572 7.088 -7.871 1.00 92.06 349 ASP A O 1
ATOM 2667 N N . ALA A 1 350 ? -11.298 7.109 -5.645 1.00 92.06 350 ALA A N 1
ATOM 2668 C CA . ALA A 1 350 ? -12.545 6.417 -5.317 1.00 92.06 350 ALA A CA 1
ATOM 2669 C C . ALA A 1 350 ? -13.724 7.384 -5.084 1.00 92.06 350 ALA A C 1
ATOM 2671 O O . ALA A 1 350 ? -14.856 6.937 -4.887 1.00 92.06 350 ALA A O 1
ATOM 2672 N N . GLY A 1 351 ? -13.478 8.696 -5.130 1.00 96.25 351 GLY A N 1
ATOM 2673 C CA . GLY A 1 351 ? -14.459 9.733 -4.823 1.00 96.25 351 GLY A CA 1
ATOM 2674 C C . GLY A 1 351 ? -14.663 9.971 -3.325 1.00 96.25 351 GLY A C 1
ATOM 2675 O O . GLY A 1 351 ? -15.595 10.689 -2.965 1.00 96.25 351 GLY A O 1
ATOM 2676 N N . THR A 1 352 ? -13.816 9.400 -2.461 1.00 98.00 352 THR A N 1
ATOM 2677 C CA . THR A 1 352 ? -13.823 9.662 -1.017 1.00 98.00 352 THR A CA 1
ATOM 2678 C C . THR A 1 352 ? -13.472 11.121 -0.775 1.00 98.00 352 THR A C 1
ATOM 2680 O O . THR A 1 352 ? -12.496 11.630 -1.331 1.00 98.00 352 THR A O 1
ATOM 2683 N N . THR A 1 353 ? -14.243 11.799 0.066 1.00 98.44 353 THR A N 1
ATOM 2684 C CA . THR A 1 353 ? -14.044 13.218 0.366 1.00 98.44 353 THR A CA 1
ATOM 2685 C C . THR A 1 353 ? -13.173 13.438 1.602 1.00 98.44 353 THR A C 1
ATOM 2687 O O . THR A 1 353 ? -13.310 12.749 2.615 1.00 98.44 353 THR A O 1
ATOM 2690 N N . TYR A 1 354 ? -12.286 14.433 1.525 1.00 98.50 354 TYR A N 1
ATOM 2691 C CA . TYR A 1 354 ? -11.343 14.790 2.584 1.00 98.50 354 TYR A CA 1
ATOM 2692 C C . TYR A 1 354 ? -11.441 16.265 2.927 1.00 98.50 354 TYR A C 1
ATOM 2694 O O . TYR A 1 354 ? -11.520 17.107 2.035 1.00 98.50 354 TYR A O 1
ATOM 2702 N N . ASP A 1 355 ? -11.377 16.583 4.212 1.00 98.06 355 ASP A N 1
ATOM 2703 C CA . ASP A 1 355 ? -11.512 17.953 4.699 1.00 98.06 355 ASP A CA 1
ATOM 2704 C C . ASP A 1 355 ? -10.667 18.142 5.958 1.00 98.06 355 ASP A C 1
ATOM 2706 O O . ASP A 1 355 ? -10.993 17.624 7.029 1.00 98.06 355 ASP A O 1
ATOM 2710 N N . ALA A 1 356 ? -9.522 18.803 5.803 1.00 97.19 356 ALA A N 1
ATOM 2711 C CA . ALA A 1 356 ? -8.463 18.797 6.803 1.00 97.19 356 ALA A CA 1
ATOM 2712 C C . ALA A 1 356 ? -8.698 19.779 7.949 1.00 97.19 356 ALA A C 1
ATOM 2714 O O . ALA A 1 356 ? -9.332 20.825 7.825 1.00 97.19 356 ALA A O 1
ATOM 2715 N N . MET A 1 357 ? -8.073 19.444 9.073 1.00 96.56 357 MET A N 1
ATOM 2716 C CA . MET A 1 357 ? -7.916 20.279 10.255 1.00 96.56 357 MET A CA 1
ATOM 2717 C C . MET A 1 357 ? -6.432 20.333 10.651 1.00 96.56 357 MET A C 1
ATOM 2719 O O . MET A 1 357 ? -5.745 19.315 10.635 1.00 96.56 357 MET A O 1
ATOM 2723 N N . GLY A 1 358 ? -5.932 21.515 11.029 1.00 88.62 358 GLY A N 1
ATOM 2724 C CA . GLY A 1 358 ? -4.484 21.787 11.149 1.00 88.62 358 GLY A CA 1
ATOM 2725 C C . GLY A 1 358 ? -3.943 22.447 9.870 1.00 88.62 358 GLY A C 1
ATOM 2726 O O . GLY A 1 358 ? -4.719 22.914 9.045 1.00 88.62 358 GLY A O 1
ATOM 2727 N N . ASN A 1 359 ? -2.646 22.590 9.607 1.00 87.75 359 ASN A N 1
ATOM 2728 C CA . ASN A 1 359 ? -1.426 22.531 10.413 1.00 87.75 359 ASN A CA 1
ATOM 2729 C C . ASN A 1 359 ? -1.200 23.894 11.118 1.00 87.75 359 ASN A C 1
ATOM 2731 O O . ASN A 1 359 ? -0.625 24.808 10.522 1.00 87.75 359 ASN A O 1
ATOM 2735 N N . PHE A 1 360 ? -1.695 24.070 12.349 1.00 93.69 360 PHE A N 1
ATOM 2736 C CA . PHE A 1 360 ? -1.534 25.319 13.113 1.00 93.69 360 PHE A CA 1
ATOM 2737 C C . PHE A 1 360 ? -0.826 25.074 14.446 1.00 93.69 360 PHE A C 1
ATOM 2739 O O . PHE A 1 360 ? -0.838 23.966 14.967 1.00 93.69 360 PHE A O 1
ATOM 2746 N N . ASP A 1 361 ? -0.229 26.123 15.007 1.00 94.56 361 ASP A N 1
ATOM 2747 C CA . ASP A 1 361 ? 0.576 26.025 16.226 1.00 94.56 361 ASP A CA 1
ATOM 2748 C C . ASP A 1 361 ? -0.274 25.638 17.455 1.00 94.56 361 ASP A C 1
ATOM 2750 O O . ASP A 1 361 ? -1.261 26.303 17.798 1.00 94.56 361 ASP A O 1
ATOM 2754 N N . GLY A 1 362 ? 0.129 24.576 18.159 1.00 92.44 362 GLY A N 1
ATOM 2755 C CA . GLY A 1 362 ? -0.507 24.115 19.393 1.00 92.44 362 GLY A CA 1
ATOM 2756 C C . GLY A 1 362 ? -0.542 25.168 20.505 1.00 92.44 362 GLY A C 1
ATOM 2757 O O . GLY A 1 362 ? -1.378 25.075 21.408 1.00 92.44 362 GLY A O 1
ATOM 2758 N N . VAL A 1 363 ? 0.273 26.229 20.435 1.00 93.62 363 VAL A N 1
ATOM 2759 C CA . VAL A 1 363 ? 0.206 27.385 21.347 1.00 93.62 363 VAL A CA 1
ATOM 2760 C C . VAL A 1 363 ? -1.180 28.028 21.371 1.00 93.62 363 VAL A C 1
ATOM 2762 O O . VAL A 1 363 ? -1.544 28.661 22.360 1.00 93.62 363 VAL A O 1
ATOM 2765 N N . TYR A 1 364 ? -2.004 27.849 20.337 1.00 93.69 364 TYR A N 1
ATOM 2766 C CA . TYR A 1 364 ? -3.377 28.350 20.310 1.00 93.69 364 TYR A CA 1
ATOM 2767 C C . TYR A 1 364 ? -4.383 27.465 21.063 1.00 93.69 364 TYR A C 1
ATOM 2769 O O . TYR A 1 364 ? -5.556 27.821 21.104 1.00 93.69 364 TYR A O 1
ATOM 2777 N N . LEU A 1 365 ? -3.960 26.366 21.698 1.00 94.56 365 LEU A N 1
ATOM 2778 C CA . LEU A 1 365 ? -4.817 25.436 22.449 1.00 94.56 365 LEU A CA 1
ATOM 2779 C C . LEU A 1 365 ? -4.476 25.420 23.950 1.00 94.56 365 LEU A C 1
ATOM 2781 O O . LEU A 1 365 ? -4.247 24.369 24.547 1.00 94.56 365 LEU A O 1
ATOM 2785 N N . HIS A 1 366 ? -4.442 26.598 24.581 1.00 92.44 366 HIS A N 1
ATOM 2786 C CA . HIS A 1 366 ? -4.106 26.749 26.008 1.00 92.44 366 HIS A CA 1
ATOM 2787 C C . HIS A 1 366 ? -5.294 27.173 26.889 1.00 92.44 366 HIS A C 1
ATOM 2789 O O . HIS A 1 366 ? -5.162 27.238 28.111 1.00 92.44 366 HIS A O 1
ATOM 2795 N N . ARG A 1 367 ? -6.457 27.482 26.300 1.00 94.88 367 ARG A N 1
ATOM 2796 C CA . ARG A 1 367 ? -7.685 27.870 27.018 1.00 94.88 367 ARG A CA 1
ATOM 2797 C C . ARG A 1 367 ? -8.845 26.965 26.635 1.00 94.88 367 ARG A C 1
ATOM 2799 O O . ARG A 1 367 ? -8.985 26.593 25.476 1.00 94.88 367 ARG A O 1
ATOM 2806 N N . GLU A 1 368 ? -9.747 26.722 27.579 1.00 93.44 368 GLU A N 1
ATOM 2807 C CA . GLU A 1 368 ? -10.955 25.905 27.380 1.00 93.44 368 GLU A CA 1
ATOM 2808 C C . GLU A 1 368 ? -11.800 26.361 26.177 1.00 93.44 368 GLU A C 1
ATOM 2810 O O . GLU A 1 368 ? -12.205 25.550 25.351 1.00 93.44 368 GLU A O 1
ATOM 2815 N N . ARG A 1 369 ? -11.978 27.677 25.993 1.00 94.69 369 ARG A N 1
ATOM 2816 C CA . ARG A 1 369 ? -12.707 28.222 24.834 1.00 94.69 369 ARG A CA 1
ATOM 2817 C C . ARG A 1 369 ? -12.062 27.855 23.491 1.00 94.69 369 ARG A C 1
ATOM 2819 O O . ARG A 1 369 ? -12.773 27.696 22.507 1.00 94.69 369 ARG A O 1
ATOM 2826 N N . GLN A 1 370 ? -10.735 27.751 23.428 1.00 95.88 370 GLN A N 1
ATOM 2827 C CA . GLN A 1 370 ? -10.033 27.389 22.192 1.00 95.88 370 GLN A CA 1
ATOM 2828 C C . GLN A 1 370 ? -10.241 25.909 21.864 1.00 95.88 370 GLN A C 1
ATOM 2830 O O . GLN A 1 370 ? -10.521 25.583 20.716 1.00 95.88 370 GLN A O 1
ATOM 2835 N N . TRP A 1 371 ? -10.204 25.047 22.882 1.00 96.81 371 TRP A N 1
ATOM 2836 C CA . TRP A 1 371 ? -10.559 23.633 22.754 1.00 96.81 371 TRP A CA 1
ATOM 2837 C C . TRP A 1 371 ? -12.001 23.431 22.298 1.00 96.81 371 TRP A C 1
ATOM 2839 O O . TRP A 1 371 ? -12.232 22.716 21.331 1.00 96.81 371 TRP A O 1
ATOM 2849 N N . SER A 1 372 ? -12.956 24.125 22.921 1.00 95.69 372 SER A N 1
ATOM 2850 C CA . SER A 1 372 ? -14.363 24.073 22.505 1.00 95.69 372 SER A CA 1
ATOM 2851 C C . SER A 1 372 ? -14.529 24.479 21.040 1.00 95.69 372 SER A C 1
ATOM 2853 O O . SER A 1 372 ? -15.197 23.786 20.286 1.00 95.69 372 SER A O 1
ATOM 2855 N N . ASN A 1 373 ? -13.870 25.560 20.608 1.00 96.00 373 ASN A N 1
ATOM 2856 C CA . ASN A 1 373 ? -13.931 26.000 19.215 1.00 96.00 373 ASN A CA 1
ATOM 2857 C C . ASN A 1 373 ? -13.324 24.973 18.242 1.00 96.00 373 ASN A C 1
ATOM 2859 O O . ASN A 1 373 ? -13.839 24.816 17.136 1.00 96.00 373 ASN A O 1
ATOM 2863 N N . LEU A 1 374 ? -12.220 24.319 18.626 1.00 96.69 374 LEU A N 1
ATOM 2864 C CA . LEU A 1 374 ? -11.583 23.271 17.826 1.00 96.69 374 LEU A CA 1
ATOM 2865 C C . LEU A 1 374 ? -12.517 22.067 17.661 1.00 96.69 374 LEU A C 1
ATOM 2867 O O . LEU A 1 374 ? -12.673 21.558 16.557 1.00 96.69 374 LEU A O 1
ATOM 2871 N N . PHE A 1 375 ? -13.153 21.636 18.746 1.00 97.56 375 PHE A N 1
ATOM 2872 C CA . PHE A 1 375 ? -14.095 20.519 18.749 1.00 97.56 375 PHE A CA 1
ATOM 2873 C C . PHE A 1 375 ? -15.354 20.822 17.934 1.00 97.56 375 PHE A C 1
ATOM 2875 O O . PHE A 1 375 ? -15.707 20.040 17.057 1.00 97.56 375 PHE A O 1
ATOM 2882 N N . ASP A 1 376 ? -15.919 22.023 18.069 1.00 97.50 376 ASP A N 1
ATOM 2883 C CA . ASP A 1 376 ? -17.025 22.466 17.214 1.00 97.50 376 ASP A CA 1
ATOM 2884 C C . ASP A 1 376 ? -16.637 22.492 15.723 1.00 97.50 376 ASP A C 1
ATOM 2886 O O . ASP A 1 376 ? -17.485 22.307 14.847 1.00 97.50 376 ASP A O 1
ATOM 2890 N N . GLN A 1 377 ? -15.372 22.793 15.402 1.00 96.94 377 GLN A N 1
ATOM 2891 C CA . GLN A 1 377 ? -14.862 22.703 14.032 1.00 96.94 377 GLN A CA 1
ATOM 2892 C C . GLN A 1 377 ? -14.744 21.247 13.585 1.00 96.94 377 GLN A C 1
ATOM 2894 O O . GLN A 1 377 ? -15.269 20.918 12.526 1.00 96.94 377 GLN A O 1
ATOM 2899 N N . LEU A 1 378 ? -14.141 20.374 14.392 1.00 97.12 378 LEU A N 1
ATOM 2900 C CA . LEU A 1 378 ? -14.033 18.946 14.090 1.00 97.12 378 LEU A CA 1
ATOM 2901 C C . LEU A 1 378 ? -15.402 18.316 13.819 1.00 97.12 378 LEU A C 1
ATOM 2903 O O . LEU A 1 378 ? -15.562 17.669 12.789 1.00 97.12 378 LEU A O 1
ATOM 2907 N N . ASP A 1 379 ? -16.406 18.588 14.653 1.00 97.44 379 ASP A N 1
ATOM 2908 C CA . ASP A 1 379 ? -17.772 18.094 14.443 1.00 97.44 379 ASP A CA 1
ATOM 2909 C C . ASP A 1 379 ? -18.347 18.535 13.086 1.00 97.44 379 ASP A C 1
ATOM 2911 O O . ASP A 1 379 ? -18.989 17.749 12.386 1.00 97.44 379 ASP A O 1
ATOM 2915 N N . ARG A 1 380 ? -18.082 19.780 12.659 1.00 97.88 380 ARG A N 1
ATOM 2916 C CA . ARG A 1 380 ? -18.516 20.272 11.340 1.00 97.88 380 ARG A CA 1
ATOM 2917 C C . ARG A 1 380 ? -17.795 19.586 10.182 1.00 97.88 380 ARG A C 1
ATOM 2919 O O . ARG A 1 380 ? -18.437 19.329 9.168 1.00 97.88 380 ARG A O 1
ATOM 2926 N N . HIS A 1 381 ? -16.500 19.309 10.320 1.00 97.56 381 HIS A N 1
ATOM 2927 C CA . HIS A 1 381 ? -15.713 18.596 9.307 1.00 97.56 381 HIS A CA 1
ATOM 2928 C C . HIS A 1 381 ? -16.182 17.136 9.189 1.00 97.56 381 HIS A C 1
ATOM 2930 O O . HIS A 1 381 ? -16.494 16.660 8.099 1.00 97.56 381 HIS A O 1
ATOM 2936 N N . ILE A 1 382 ? -16.380 16.465 10.328 1.00 97.69 382 ILE A N 1
ATOM 2937 C CA . ILE A 1 382 ? -16.913 15.095 10.403 1.00 97.69 382 ILE A CA 1
ATOM 2938 C C . ILE A 1 382 ? -18.328 15.023 9.814 1.00 97.69 382 ILE A C 1
ATOM 2940 O O . ILE A 1 382 ? -18.715 14.011 9.237 1.00 97.69 382 ILE A O 1
ATOM 2944 N N . ALA A 1 383 ? -19.132 16.078 9.923 1.00 97.31 383 ALA A N 1
ATOM 2945 C CA . ALA A 1 383 ? -20.454 16.100 9.306 1.00 97.31 383 ALA A CA 1
ATOM 2946 C C . ALA A 1 383 ? -20.421 16.244 7.770 1.00 97.31 383 ALA A C 1
ATOM 2948 O O . ALA A 1 383 ? -21.390 15.840 7.128 1.00 97.31 383 ALA A O 1
ATOM 2949 N N . LYS A 1 384 ? -19.357 16.819 7.182 1.00 96.44 384 LYS A N 1
ATOM 2950 C CA . LYS A 1 384 ? -19.320 17.195 5.752 1.00 96.44 384 LYS A CA 1
ATOM 2951 C C . LYS A 1 384 ? -18.397 16.366 4.857 1.00 96.44 384 LYS A C 1
ATOM 2953 O O . LYS A 1 384 ? -18.624 16.380 3.652 1.00 96.44 384 LYS A O 1
ATOM 2958 N N . ALA A 1 385 ? -17.411 15.660 5.407 1.00 98.00 385 ALA A N 1
ATOM 2959 C CA . ALA A 1 385 ? -16.460 14.853 4.635 1.00 98.00 385 ALA A CA 1
ATOM 2960 C C . ALA A 1 385 ? -16.400 13.406 5.119 1.00 98.00 385 ALA A C 1
ATOM 2962 O O . ALA A 1 385 ? -16.593 13.146 6.303 1.00 98.00 385 ALA A O 1
ATOM 2963 N N . ASP A 1 386 ? -16.092 12.462 4.233 1.00 98.31 386 ASP A N 1
ATOM 2964 C CA . ASP A 1 386 ? -15.962 11.043 4.577 1.00 98.31 386 ASP A CA 1
ATOM 2965 C C . ASP A 1 386 ? -14.810 10.821 5.560 1.00 98.31 386 ASP A C 1
ATOM 2967 O O . ASP A 1 386 ? -15.005 10.163 6.587 1.00 98.31 386 ASP A O 1
ATOM 2971 N N . ILE A 1 387 ? -13.657 11.443 5.279 1.00 98.44 387 ILE A N 1
ATOM 2972 C CA . ILE A 1 387 ? -12.443 11.410 6.096 1.00 98.44 387 ILE A CA 1
ATOM 2973 C C . ILE A 1 387 ? -12.045 12.830 6.525 1.00 98.44 387 ILE A C 1
ATOM 2975 O O . ILE A 1 387 ? -12.022 13.763 5.724 1.00 98.44 387 ILE A O 1
ATOM 2979 N N . VAL A 1 388 ? -11.653 12.985 7.789 1.00 98.44 388 VAL A N 1
ATOM 2980 C CA . VAL A 1 388 ? -11.111 14.227 8.357 1.00 98.44 388 VAL A CA 1
ATOM 2981 C C . VAL A 1 388 ? -9.651 14.003 8.752 1.00 98.44 388 VAL A C 1
ATOM 2983 O O . VAL A 1 388 ? -9.359 13.412 9.799 1.00 98.44 388 VAL A O 1
ATOM 2986 N N . PRO A 1 389 ? -8.705 14.457 7.917 1.00 98.25 389 PRO A N 1
ATOM 2987 C CA . PRO A 1 389 ? -7.303 14.540 8.287 1.00 98.25 389 PRO A CA 1
ATOM 2988 C C . PRO A 1 389 ? -7.092 15.540 9.425 1.00 98.25 389 PRO A C 1
ATOM 2990 O O . PRO A 1 389 ? -7.537 16.681 9.334 1.00 98.25 389 PRO A O 1
ATOM 2993 N N . ILE A 1 390 ? -6.371 15.140 10.469 1.00 97.94 390 ILE A N 1
ATOM 2994 C CA . ILE A 1 390 ? -5.926 16.030 11.542 1.00 97.94 390 ILE A CA 1
ATOM 2995 C C . ILE A 1 390 ? -4.401 16.079 11.513 1.00 97.94 390 ILE A C 1
ATOM 2997 O O . ILE A 1 390 ? -3.723 15.107 11.859 1.00 97.94 390 ILE A O 1
ATOM 3001 N N . ASP A 1 391 ? -3.867 17.221 11.094 1.00 97.81 391 ASP A N 1
ATOM 3002 C CA . ASP A 1 391 ? -2.435 17.482 11.074 1.00 97.81 391 ASP A CA 1
ATOM 3003 C C . ASP A 1 391 ? -1.960 17.943 12.446 1.00 97.81 391 ASP A C 1
ATOM 3005 O O . ASP A 1 391 ? -2.209 19.073 12.871 1.00 97.81 391 ASP A O 1
ATOM 3009 N N . VAL A 1 392 ? -1.284 17.033 13.141 1.00 97.56 392 VAL A N 1
ATOM 3010 C CA . VAL A 1 392 ? -0.822 17.230 14.515 1.00 97.56 392 VAL A CA 1
ATOM 3011 C C . VAL A 1 392 ? 0.672 17.531 14.603 1.00 97.56 392 VAL A C 1
ATOM 3013 O O . VAL A 1 392 ? 1.236 17.509 15.694 1.00 97.56 392 VAL A O 1
ATOM 3016 N N . SER A 1 393 ? 1.315 17.873 13.480 1.00 96.06 393 SER A N 1
ATOM 3017 C CA . SER A 1 393 ? 2.762 18.138 13.425 1.00 96.06 393 SER A CA 1
ATOM 3018 C C . SER A 1 393 ? 3.250 19.301 14.293 1.00 96.06 393 SER A C 1
ATOM 3020 O O . SER A 1 393 ? 4.450 19.425 14.527 1.00 96.06 393 SER A O 1
ATOM 3022 N N . GLN A 1 394 ? 2.342 20.146 14.786 1.00 95.69 394 GLN A N 1
ATOM 3023 C CA . GLN A 1 394 ? 2.647 21.262 15.686 1.00 95.69 394 GLN A CA 1
ATOM 3024 C C . GLN A 1 394 ? 1.982 21.139 17.068 1.00 95.69 394 GLN A C 1
ATOM 3026 O O . GLN A 1 394 ? 1.907 22.125 17.804 1.00 95.69 394 GLN A O 1
ATOM 3031 N N . PHE A 1 395 ? 1.478 19.956 17.433 1.00 96.12 395 PHE A N 1
ATOM 3032 C CA . PHE A 1 395 ? 0.821 19.720 18.722 1.00 96.12 395 PHE A CA 1
ATOM 3033 C C . PHE A 1 395 ? 1.717 18.939 19.684 1.00 96.12 395 PHE A C 1
ATOM 3035 O O . PHE A 1 395 ? 2.511 18.093 19.279 1.00 96.12 395 PHE A O 1
ATOM 3042 N N . SER A 1 396 ? 1.574 19.206 20.985 1.00 96.19 396 SER A N 1
ATOM 3043 C CA . SER A 1 396 ? 2.241 18.403 22.016 1.00 96.19 396 SER A CA 1
ATOM 3044 C C . SER A 1 396 ? 1.582 17.029 22.165 1.00 96.19 396 SER A C 1
ATOM 3046 O O . SER A 1 396 ? 0.416 16.842 21.810 1.00 96.19 396 SER A O 1
ATOM 3048 N N . ALA A 1 397 ? 2.292 16.072 22.768 1.00 95.00 397 ALA A N 1
ATOM 3049 C CA . ALA A 1 397 ? 1.754 14.738 23.034 1.00 95.00 397 ALA A CA 1
ATOM 3050 C C . ALA A 1 397 ? 0.447 14.776 23.855 1.00 95.00 397 ALA A C 1
ATOM 3052 O O . ALA A 1 397 ? -0.480 14.012 23.589 1.00 95.00 397 ALA A O 1
ATOM 3053 N N . GLU A 1 398 ? 0.328 15.696 24.817 1.00 95.00 398 GLU A N 1
ATOM 3054 C CA . GLU A 1 398 ? -0.885 15.876 25.624 1.00 95.00 398 GLU A CA 1
ATOM 3055 C C . GLU A 1 398 ? -2.054 16.426 24.797 1.00 95.00 398 GLU A C 1
ATOM 3057 O O . GLU A 1 398 ? -3.200 15.994 24.961 1.00 95.00 398 GLU A O 1
ATOM 3062 N N . GLN A 1 399 ? -1.777 17.365 23.890 1.00 96.50 399 GLN A N 1
ATOM 3063 C CA . GLN A 1 399 ? -2.784 17.913 22.982 1.00 96.50 399 GLN A CA 1
ATOM 3064 C C . GLN A 1 399 ? -3.276 16.835 22.014 1.00 96.50 399 GLN A C 1
ATOM 3066 O O . GLN A 1 399 ? -4.483 16.656 21.857 1.00 96.50 399 GLN A O 1
ATOM 3071 N N . ILE A 1 400 ? -2.352 16.058 21.445 1.00 96.94 400 ILE A N 1
ATOM 3072 C CA . ILE A 1 400 ? -2.653 14.912 20.581 1.00 96.94 400 ILE A CA 1
ATOM 3073 C C . ILE A 1 400 ? -3.520 13.895 21.323 1.00 96.94 400 ILE A C 1
ATOM 3075 O O . ILE A 1 400 ? -4.560 13.490 20.808 1.00 96.94 400 ILE A O 1
ATOM 3079 N N . ALA A 1 401 ? -3.147 13.521 22.549 1.00 95.00 401 ALA A N 1
ATOM 3080 C CA . ALA A 1 401 ? -3.926 12.593 23.366 1.00 95.00 401 ALA A CA 1
ATOM 3081 C C . ALA A 1 401 ? -5.351 13.110 23.633 1.00 95.00 401 ALA A C 1
ATOM 3083 O O . ALA A 1 401 ? -6.310 12.342 23.565 1.00 95.00 401 ALA A O 1
ATOM 3084 N N . THR A 1 402 ? -5.499 14.415 23.877 1.00 95.94 402 THR A N 1
ATOM 3085 C CA . THR A 1 402 ? -6.801 15.063 24.092 1.00 95.94 402 THR A CA 1
ATOM 3086 C C . THR A 1 402 ? -7.673 15.004 22.835 1.00 9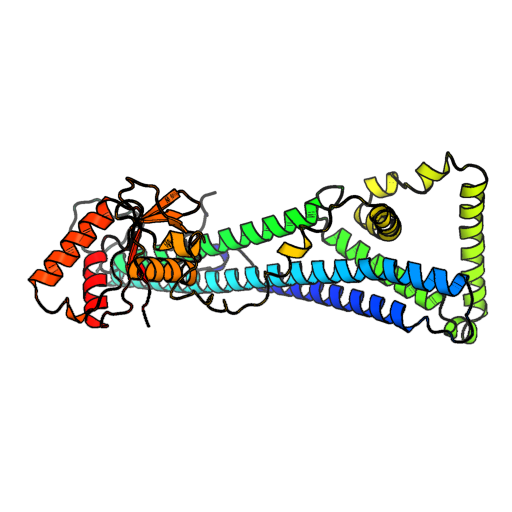5.94 402 THR A C 1
ATOM 3088 O O . THR A 1 402 ? -8.846 14.637 22.913 1.00 95.94 402 THR A O 1
ATOM 3091 N N . ILE A 1 403 ? -7.101 15.299 21.663 1.00 97.00 403 ILE A N 1
ATOM 3092 C CA . ILE A 1 403 ? -7.813 15.211 20.379 1.00 97.00 403 ILE A CA 1
ATOM 3093 C C . ILE A 1 403 ? -8.197 13.760 20.085 1.00 97.00 403 ILE A C 1
ATOM 3095 O O . ILE A 1 403 ? -9.351 13.495 19.764 1.00 97.00 403 ILE A O 1
ATOM 3099 N N . ARG A 1 404 ? -7.264 12.812 20.249 1.00 97.19 404 ARG A N 1
ATOM 3100 C CA . ARG A 1 404 ? -7.504 11.372 20.058 1.00 97.19 404 ARG A CA 1
ATOM 3101 C C . ARG A 1 404 ? -8.639 10.859 20.933 1.00 97.19 404 ARG A C 1
ATOM 3103 O O . ARG A 1 404 ? -9.465 10.089 20.455 1.00 97.19 404 ARG A O 1
ATOM 3110 N N . TRP A 1 405 ? -8.685 11.289 22.192 1.00 96.38 405 TRP A N 1
ATOM 3111 C CA . TRP A 1 405 ? -9.774 10.940 23.096 1.00 96.38 405 TRP A CA 1
ATOM 3112 C C . TRP A 1 405 ? -11.120 11.467 22.586 1.00 96.38 405 TRP A C 1
ATOM 3114 O O . TRP A 1 405 ? -12.080 10.703 22.520 1.00 96.38 405 TRP A O 1
ATOM 3124 N N . TYR A 1 406 ? -11.176 12.738 22.180 1.00 97.44 406 TYR A N 1
ATOM 3125 C CA . TYR A 1 406 ? -12.410 13.362 21.703 1.00 97.44 406 TYR A CA 1
ATOM 3126 C C . TYR A 1 406 ? -12.945 12.701 20.425 1.00 97.44 406 TYR A C 1
ATOM 3128 O O . TYR A 1 406 ? -14.136 12.416 20.330 1.00 97.44 406 TYR A O 1
ATOM 3136 N N . VAL A 1 407 ? -12.069 12.400 19.462 1.00 97.31 407 VAL A N 1
ATOM 3137 C CA . VAL A 1 407 ? -12.476 11.838 18.162 1.00 97.31 407 VAL A CA 1
ATOM 3138 C C . VAL A 1 407 ? -12.569 10.310 18.138 1.00 97.31 407 VAL A C 1
ATOM 3140 O O . VAL A 1 407 ? -12.872 9.734 17.095 1.00 97.31 407 VAL A O 1
ATOM 3143 N N . GLN A 1 408 ? -12.334 9.631 19.266 1.00 95.69 408 GLN A N 1
ATOM 3144 C CA . GLN A 1 408 ? -12.399 8.169 19.367 1.00 95.69 408 GLN A CA 1
ATOM 3145 C C . GLN A 1 408 ? -13.706 7.560 18.815 1.00 95.69 408 GLN A C 1
ATOM 3147 O O . GLN A 1 408 ? -13.613 6.525 18.149 1.00 95.69 408 GLN A O 1
ATOM 3152 N N . PRO A 1 409 ? -14.896 8.171 19.003 1.00 96.25 409 PRO A N 1
ATOM 3153 C CA . PRO A 1 409 ? -16.140 7.660 18.422 1.00 96.25 409 PRO A CA 1
ATOM 3154 C C . PRO A 1 409 ? -16.183 7.670 16.887 1.00 96.25 409 PRO A C 1
ATOM 3156 O O . PRO A 1 409 ? -17.043 7.015 16.309 1.00 96.25 409 PRO A O 1
ATOM 3159 N N . PHE A 1 410 ? -15.275 8.405 16.238 1.00 96.56 410 PHE A N 1
ATOM 3160 C CA . PHE A 1 410 ? -15.195 8.590 14.787 1.00 96.56 410 PHE A CA 1
ATOM 3161 C C . PHE A 1 410 ? -13.892 8.024 14.205 1.00 96.56 410 PHE A C 1
ATOM 3163 O O . PHE A 1 410 ? -13.454 8.450 13.142 1.00 96.56 410 PHE A O 1
ATOM 3170 N N . ALA A 1 411 ? -13.220 7.112 14.916 1.00 91.56 411 ALA A N 1
ATOM 3171 C CA . ALA A 1 411 ? -11.864 6.669 14.585 1.00 91.56 411 ALA A CA 1
ATOM 3172 C C . ALA A 1 411 ? -11.703 6.089 13.165 1.00 91.56 411 ALA A C 1
ATOM 3174 O O . ALA A 1 411 ? -10.610 6.144 12.608 1.00 91.56 411 ALA A O 1
ATOM 3175 N N . ASP A 1 412 ? -12.770 5.559 12.568 1.00 93.75 412 ASP A N 1
ATOM 3176 C CA . ASP A 1 412 ? -12.813 5.064 11.188 1.00 93.75 412 ASP A CA 1
ATOM 3177 C C . ASP A 1 412 ? -12.756 6.180 10.130 1.00 93.75 412 ASP A C 1
ATOM 3179 O O . ASP A 1 412 ? -12.437 5.916 8.972 1.00 93.75 412 ASP A O 1
ATOM 3183 N N . ARG A 1 413 ? -13.017 7.425 10.539 1.00 97.00 413 ARG A N 1
ATOM 3184 C CA . ARG A 1 413 ? -13.082 8.614 9.681 1.00 97.00 413 ARG A CA 1
ATOM 3185 C C . ARG A 1 413 ? -11.970 9.621 9.951 1.00 97.00 413 ARG A C 1
ATOM 3187 O O . ARG A 1 413 ? -11.920 10.653 9.293 1.00 97.00 413 ARG A O 1
ATOM 3194 N N . ILE A 1 414 ? -11.081 9.361 10.909 1.00 97.94 414 ILE A N 1
ATOM 3195 C CA . ILE A 1 414 ? -10.026 10.304 11.301 1.00 97.94 414 ILE A CA 1
ATOM 3196 C C . ILE A 1 414 ? -8.654 9.787 10.906 1.00 97.94 414 ILE A C 1
ATOM 3198 O O . ILE A 1 414 ? -8.220 8.732 11.369 1.00 97.94 414 ILE A O 1
ATOM 3202 N N . TYR A 1 415 ? -7.925 10.580 10.122 1.00 97.62 415 TYR A N 1
ATOM 3203 C CA . TYR A 1 415 ? -6.531 10.302 9.775 1.00 97.62 415 TYR A CA 1
ATOM 3204 C C . TYR A 1 415 ? -5.618 11.284 10.501 1.00 97.62 415 TYR A C 1
ATOM 3206 O O . TYR A 1 415 ? -5.600 12.469 10.191 1.00 97.62 415 TYR A O 1
ATOM 3214 N N . PHE A 1 416 ? -4.820 10.797 11.448 1.00 97.62 416 PHE A N 1
ATOM 3215 C CA . PHE A 1 416 ? -3.763 11.611 12.049 1.00 97.62 416 PHE A CA 1
ATOM 3216 C C . PHE A 1 416 ? -2.549 11.645 11.118 1.00 97.62 416 PHE A C 1
ATOM 3218 O O . PHE A 1 416 ? -2.093 10.589 10.665 1.00 97.62 416 PHE A O 1
ATOM 3225 N N . VAL A 1 417 ? -2.023 12.839 10.846 1.00 96.88 417 VAL A N 1
ATOM 3226 C CA . VAL A 1 417 ? -0.769 13.032 10.101 1.00 96.88 417 VAL A CA 1
ATOM 3227 C C . VAL A 1 417 ? 0.207 13.897 10.885 1.00 96.88 417 VAL A C 1
ATOM 3229 O O . VAL A 1 417 ? -0.197 14.784 11.634 1.00 96.88 417 VAL A O 1
ATOM 3232 N N . GLY A 1 418 ? 1.503 13.647 10.693 1.00 93.50 418 GLY A N 1
ATOM 3233 C CA . GLY A 1 418 ? 2.556 14.466 11.293 1.00 93.50 418 GLY A CA 1
ATOM 3234 C C . GLY A 1 418 ? 2.900 14.142 12.750 1.00 93.50 418 GLY A C 1
ATOM 3235 O O . GLY A 1 418 ? 3.561 14.955 13.385 1.00 93.50 418 GLY A O 1
ATOM 3236 N N . GLU A 1 419 ? 2.497 12.983 13.280 1.00 88.50 419 GLU A N 1
ATOM 3237 C CA . GLU A 1 419 ? 3.066 12.468 14.535 1.00 88.50 419 GLU A CA 1
ATOM 3238 C C . GLU A 1 419 ? 4.552 12.135 14.331 1.00 88.50 419 GLU A C 1
ATOM 3240 O O . GLU A 1 419 ? 4.891 11.373 13.423 1.00 88.50 419 GLU A O 1
ATOM 3245 N N . GLN A 1 420 ? 5.422 12.724 15.157 1.00 65.94 420 GLN A N 1
ATOM 3246 C CA . GLN A 1 420 ? 6.858 12.425 15.221 1.00 65.94 420 GLN A CA 1
ATOM 3247 C C . GLN A 1 420 ? 7.214 11.699 16.511 1.00 65.94 420 GLN A C 1
ATOM 3249 O O . GLN A 1 420 ? 6.641 12.062 17.566 1.00 65.94 420 GLN A O 1
#

Secondary structure (DSSP, 8-state):
---S--BTTB--HHHHS---HHHHHHHHHHHHHHHHHHHHHHHHHHHTT--TT--SHHHHHHHHHHHHHTHHHHHHHHHHHHHHHHHHHHHHHHHHHHHHHHHHHHHHHHHHHHHHHTT----SSPPPTT-----TTHHHHHHHHHHHHHHHHHHHHHHHHHHHHHHHHHHTSTTS---HHHHHHHHHHHHHHHHHHHHHH-HHHHHH-HHHHHHHHHHHHHHHHHHHHHHHH-TTTHHHHHS-HHHHHH-HHHHHHHHHHHHHHHHTT----TTTHHHHHTTSS--S-------SSPPTTSHHHHHHEETTTTEE-HHHHHHHHHHHHHH---EEEPPTT-SSSEEETT--EE--B----GGG-SSHHHHHHHHHHHHHHHHH-SBEEEE-TTS-HHHHHHHHHHHGGGTTTEEEE---

Organism: Cellulomonas fimi (strain ATCC 484 / DSM 20113 / JCM 1341 / CCUG 24087 / LMG 16345 / NBRC 15513 / NCIMB 8980 / NCTC 7547 / NRS-133) (NCBI:txid590998)

Radius of gyration: 31.8 Å; chains: 1; bounding box: 71×70×89 Å

InterPro domains:
  IPR049082 Putative T7SS secretion signal domain [PF21725] (6-148)

Foldseek 3Di:
DPQPDDAPVDLQLCSLQPDDLVVLLVLLVVLLVQLVLLVVVLVCLLPVPPPVPDDDDVVVVCNVVNVLVSVLSNVSSLLSNLLSQLSNLLSVLSVVLSVLLNVLNVLLVVLVVQQVVVVHPDDPDDDDPDDPPPSPSPVSNVVSRVSSVVSNVSSVVSVVVSVVLVQVVQCVAPVSDCPPVLLVVLSVVLSVVVVVVCVLVDVVCCVVPVVVNVVVVVVVCVVVVVLVCCCVVCVPVNVCVLVVVVCCVPRVSNVCSVCSSVVSVVVVVDDPDPPPSVVVSVPRRDDPVPLPPQPLDDDPPDQLQQQQQDPAVRDGDSWSSVLVSQCCRVVVWDWGADDPPAPAGTATPVRFTEHEDDPDAQVQVPDPVSVVVSLVVVVVRVVRGQAYEYECLRPDPVRVVVVCVSCVVVVVRYHYGNDD

Sequence (420 aa):
MNPLWHLGNTTDVRLLIPGKPEALRDDADDLDAAAVRLDAVSEDARTGTETPSWGGWARDQWDHRRSELLTVPATVAEIYRGAAGALRGHADTLAWAQAGAATAVDLWAHGVDRSRAAGVLWTTAPPAAGDPVTDPGAAHRHAATLVLDRCQRVAAQSGEALAALLDELSAGMPDGQLHGNQFFAGVAAWAAGLADMLWRLHLVRAAVDHDGWLGDLRSEWDATAGVFRLVTDDPLHAGPVLANTEGLRDNPGRWWGTLAPDLALSAAGGVASGSRVLTGVRRLDELPRVPREWPEHPALNTWEYSLGWDPDAKLFRLSEYQTATRLIDQYGLRLERAPHGSHVDWLDDAGTTYDAMGNFDGVYLHRERQWSNLFDQLDRHIAKADIVPIDVSQFSAEQIATIRWYVQPFADRIYFVGEQ

pLDDT: mean 76.08, std 22.23, range [29.7, 98.5]